Protein AF-A0A7G2C334-F1 (afdb_monomer_lite)

Sequence (554 aa):
MVKGSSLLSYVSVKLRMELALGLLKQKTETRVWLPTVNEEALAALHCTRILLQDLQEVFDHIVLLVPSLTNERHIQLLSDRSALEPLHASLVRYYYQLTDWCLLSLNSGVLSGLSYTRVKSVVCDGRKGIVDVELVRPSTAVPWGLLFNEQAHLIGVDIGLRTQEKAQTLHQLLLCSQEGATLLSVNNTKLTSGKNKTLDARGILQAVREQSTTGTTLSLQLKAEGFRDKLRLHPFQLAFLVPPQGAEGAAGQRASLWLQRLDARVSWALHFEESQLDYGTYGSFLQFKANKTVFKSISPEAREFLEYYTDRLRVLYVNGIEARDAAHAQSLLEGRECARIDIVVTPHPTQARQHSRSIDGTTGEALAAVTNIRNLTKNVKRAIKRQAKSVKEVKVLPTEVEAPLAEVEEVEGDPSPEEVEAIMKDMLTITEVPVEADPAVPQEDTDTRCVFDNKVELLACTEEEMVWNRPTTAIPWSLKFKVETNTEGITSVNLTGLPDTTNATLRQHPYVQLFSSNPSRWLLQSVNGKSVAKSAKTALKTITKVKRMRLRFV

Organism: NCBI:txid59799

pLDDT: mean 74.99, std 17.7, range [29.83, 97.62]

Structure (mmCIF, N/CA/C/O backbone):
data_AF-A0A7G2C334-F1
#
_entry.id   AF-A0A7G2C334-F1
#
loop_
_atom_site.group_PDB
_atom_site.id
_atom_site.type_symbol
_atom_site.label_atom_id
_atom_site.label_alt_id
_atom_site.label_comp_id
_atom_site.label_asym_id
_atom_site.label_entity_id
_atom_site.label_seq_id
_atom_site.pdbx_PDB_ins_code
_atom_site.Cartn_x
_atom_site.Cartn_y
_atom_site.Cartn_z
_atom_site.occupancy
_atom_site.B_iso_or_equiv
_atom_site.auth_seq_id
_atom_site.auth_comp_id
_atom_site.auth_asym_id
_atom_site.auth_atom_id
_atom_site.pdbx_PDB_model_num
ATOM 1 N N . MET A 1 1 ? 38.927 1.531 -1.377 1.00 38.41 1 MET A N 1
ATOM 2 C CA . MET A 1 1 ? 37.523 1.559 -0.899 1.00 38.41 1 MET A CA 1
ATOM 3 C C . MET A 1 1 ? 36.659 0.646 -1.760 1.00 38.41 1 MET A C 1
ATOM 5 O O . MET A 1 1 ? 36.633 0.791 -2.979 1.00 38.41 1 MET A O 1
ATOM 9 N N . VAL A 1 2 ? 36.040 -0.351 -1.128 1.00 35.94 2 VAL A N 1
ATOM 10 C CA . VAL A 1 2 ? 35.490 -1.564 -1.756 1.00 35.94 2 VAL A CA 1
ATOM 11 C C . VAL A 1 2 ? 34.118 -1.297 -2.391 1.00 35.94 2 VAL A C 1
ATOM 13 O O . VAL A 1 2 ? 33.087 -1.345 -1.733 1.00 35.94 2 VAL A O 1
ATOM 16 N N . LYS A 1 3 ? 34.107 -1.051 -3.706 1.00 43.78 3 LYS A N 1
ATOM 17 C CA . LYS A 1 3 ? 32.922 -0.745 -4.541 1.00 43.78 3 LYS A CA 1
ATOM 18 C C . LYS A 1 3 ? 31.880 -1.876 -4.644 1.00 43.78 3 LYS A C 1
ATOM 20 O O . LYS A 1 3 ? 30.809 -1.676 -5.201 1.00 43.78 3 LYS A O 1
ATOM 25 N N . GLY A 1 4 ? 32.188 -3.064 -4.120 1.00 42.19 4 GLY A N 1
ATOM 26 C CA . GLY A 1 4 ? 31.272 -4.208 -4.058 1.00 42.19 4 GLY A CA 1
ATOM 27 C C . GLY A 1 4 ? 30.551 -4.373 -2.718 1.00 42.19 4 GLY A C 1
ATOM 28 O O . GLY A 1 4 ? 29.564 -5.105 -2.661 1.00 42.19 4 GLY A O 1
ATOM 29 N N . SER A 1 5 ? 31.000 -3.701 -1.648 1.00 46.81 5 SER A N 1
ATOM 30 C CA . SER A 1 5 ? 30.458 -3.938 -0.302 1.00 46.81 5 SER A CA 1
ATOM 31 C C . SER A 1 5 ? 29.040 -3.393 -0.136 1.00 46.81 5 SER A C 1
ATOM 33 O O . SER A 1 5 ? 28.248 -4.009 0.565 1.00 46.81 5 SER A O 1
ATOM 35 N N . SER A 1 6 ? 28.684 -2.302 -0.826 1.00 53.12 6 SER A N 1
ATOM 36 C CA . SER A 1 6 ? 27.357 -1.671 -0.758 1.00 53.12 6 SER A CA 1
ATOM 37 C C . SER A 1 6 ? 26.256 -2.481 -1.453 1.00 53.12 6 SER A C 1
ATOM 39 O O . SER A 1 6 ? 25.121 -2.524 -0.982 1.00 53.12 6 SER A O 1
ATOM 41 N N . LEU A 1 7 ? 26.575 -3.163 -2.559 1.00 54.78 7 LEU A N 1
ATOM 42 C CA . LEU A 1 7 ? 25.622 -4.027 -3.264 1.00 54.78 7 LEU A CA 1
ATOM 43 C C . LEU A 1 7 ? 25.406 -5.344 -2.500 1.00 54.78 7 LEU A C 1
ATOM 45 O O . LEU A 1 7 ? 24.270 -5.790 -2.338 1.00 54.78 7 LEU A O 1
ATOM 49 N N . LEU A 1 8 ? 26.492 -5.940 -1.991 1.00 53.09 8 LEU A N 1
ATOM 50 C CA . LEU A 1 8 ? 26.444 -7.131 -1.136 1.00 53.09 8 LEU A CA 1
ATOM 51 C C . LEU A 1 8 ? 25.738 -6.846 0.197 1.00 53.09 8 LEU A C 1
ATOM 53 O O . LEU A 1 8 ? 24.925 -7.662 0.636 1.00 53.09 8 LEU A O 1
ATOM 57 N N . SER A 1 9 ? 25.978 -5.681 0.809 1.00 64.50 9 SER A N 1
ATOM 58 C CA . SER A 1 9 ? 25.294 -5.278 2.040 1.00 64.50 9 SER A CA 1
ATOM 59 C C . SER A 1 9 ? 23.808 -5.026 1.800 1.00 64.50 9 SER A C 1
ATOM 61 O O . SER A 1 9 ? 22.999 -5.517 2.582 1.00 64.50 9 SER A O 1
ATOM 63 N N . TYR A 1 10 ? 23.423 -4.379 0.695 1.00 71.94 10 TYR A N 1
ATOM 64 C CA . TYR A 1 10 ? 22.014 -4.185 0.339 1.00 71.94 10 TYR A CA 1
ATOM 65 C C . TYR A 1 10 ? 21.272 -5.515 0.154 1.00 71.94 10 TYR A C 1
ATOM 67 O O . TYR A 1 10 ? 20.220 -5.712 0.759 1.00 71.94 10 TYR A O 1
ATOM 75 N N . VAL A 1 11 ? 21.818 -6.448 -0.637 1.00 73.56 11 VAL A N 1
ATOM 76 C CA . VAL A 1 11 ? 21.182 -7.760 -0.863 1.00 73.56 11 VAL A CA 1
ATOM 77 C C . VAL A 1 11 ? 21.080 -8.543 0.447 1.00 73.56 11 VAL A C 1
ATOM 79 O O . VAL A 1 11 ? 20.033 -9.116 0.742 1.00 73.56 11 VAL A O 1
ATOM 82 N N . SER A 1 12 ? 22.133 -8.519 1.265 1.00 73.75 12 SER A N 1
ATOM 83 C CA . SER A 1 12 ? 22.127 -9.146 2.587 1.00 73.75 12 SER A CA 1
ATOM 84 C C . SER A 1 12 ? 21.067 -8.534 3.514 1.00 73.75 12 SER A C 1
ATOM 86 O O . SER A 1 12 ? 20.302 -9.269 4.134 1.00 73.75 12 SER A O 1
ATOM 88 N N . VAL A 1 13 ? 20.993 -7.202 3.617 1.00 78.94 13 VAL A N 1
ATOM 89 C CA . VAL A 1 13 ? 19.999 -6.503 4.453 1.00 78.94 13 VAL A CA 1
ATOM 90 C C . VAL A 1 13 ? 18.586 -6.799 3.961 1.00 78.94 13 VAL A C 1
ATOM 92 O O . VAL A 1 13 ? 17.722 -7.134 4.770 1.00 78.94 13 VAL A O 1
ATOM 95 N N . LYS A 1 14 ? 18.364 -6.761 2.644 1.00 82.75 14 LYS A N 1
ATOM 96 C CA . LYS A 1 14 ? 17.083 -7.108 2.028 1.00 82.75 14 LYS A CA 1
ATOM 97 C C . LYS A 1 14 ? 16.637 -8.515 2.430 1.00 82.75 14 LYS A C 1
ATOM 99 O O . LYS A 1 14 ? 15.539 -8.663 2.953 1.00 82.75 14 LYS A O 1
ATOM 104 N N . LEU A 1 15 ? 17.492 -9.525 2.254 1.00 82.56 15 LEU A N 1
ATOM 105 C CA . LEU A 1 15 ? 17.157 -10.914 2.589 1.00 82.56 15 LEU A CA 1
ATOM 106 C C . LEU A 1 15 ? 16.867 -11.102 4.084 1.00 82.56 15 LEU A C 1
ATOM 108 O O . LEU A 1 15 ? 15.936 -11.822 4.441 1.00 82.56 15 LEU A O 1
ATOM 112 N N . ARG A 1 16 ? 17.630 -10.444 4.969 1.00 81.88 16 ARG A N 1
ATOM 113 C CA . ARG A 1 16 ? 17.379 -10.494 6.420 1.00 81.88 16 ARG A CA 1
ATOM 114 C C . ARG A 1 16 ? 16.031 -9.873 6.782 1.00 81.88 16 ARG A C 1
ATOM 116 O O . ARG A 1 16 ? 15.305 -10.452 7.584 1.00 81.88 16 ARG A O 1
ATOM 123 N N . MET A 1 17 ? 15.691 -8.732 6.183 1.00 84.00 17 MET A N 1
ATOM 124 C CA . MET A 1 17 ? 14.406 -8.067 6.407 1.00 84.00 17 MET A CA 1
ATOM 125 C C . MET A 1 17 ? 13.241 -8.890 5.852 1.00 84.00 17 MET A C 1
ATOM 127 O O . MET A 1 17 ? 12.255 -9.082 6.555 1.00 84.00 17 MET A O 1
ATOM 131 N N . GLU A 1 18 ? 13.365 -9.452 4.646 1.00 86.62 18 GLU A N 1
ATOM 132 C CA . GLU A 1 18 ? 12.355 -10.349 4.065 1.00 86.62 18 GLU A CA 1
ATOM 133 C C . GLU A 1 18 ? 12.138 -11.598 4.933 1.00 86.62 18 GLU A C 1
ATOM 135 O O . GLU A 1 18 ? 10.994 -11.979 5.195 1.00 86.62 18 GLU A O 1
ATOM 140 N N . LEU A 1 19 ? 13.218 -12.202 5.443 1.00 84.81 19 LEU A N 1
ATOM 141 C CA . LEU A 1 19 ? 13.141 -13.332 6.370 1.00 84.81 19 LEU A CA 1
ATOM 142 C C . LEU A 1 19 ? 12.455 -12.934 7.684 1.00 84.81 19 LEU A C 1
ATOM 144 O O . LEU A 1 19 ? 11.561 -13.644 8.144 1.00 84.81 19 LEU A O 1
ATOM 148 N N . ALA A 1 20 ? 12.843 -11.804 8.279 1.00 84.88 20 ALA A N 1
ATOM 149 C CA . ALA A 1 20 ? 12.256 -11.310 9.521 1.00 84.88 20 ALA A CA 1
ATOM 150 C C . ALA A 1 20 ? 10.758 -11.006 9.360 1.00 84.88 20 ALA A C 1
ATOM 152 O O . ALA A 1 20 ? 9.951 -11.467 10.168 1.00 84.88 20 ALA A O 1
ATOM 153 N N . LEU A 1 21 ? 10.372 -10.309 8.287 1.00 87.38 21 LEU A N 1
ATOM 154 C CA . LEU A 1 21 ? 8.973 -10.044 7.942 1.00 87.38 21 LEU A CA 1
ATOM 155 C C . LEU A 1 21 ? 8.194 -11.347 7.734 1.00 87.38 21 LEU A C 1
ATOM 157 O O . LEU A 1 21 ? 7.093 -11.491 8.264 1.00 87.38 21 LEU A O 1
ATOM 161 N N . GLY A 1 22 ? 8.769 -12.318 7.019 1.00 85.69 22 GLY A N 1
ATOM 162 C CA . GLY A 1 22 ? 8.164 -13.634 6.809 1.00 85.69 22 GLY A CA 1
ATOM 163 C C . GLY A 1 22 ? 7.922 -14.392 8.118 1.00 85.69 22 GLY A C 1
ATOM 164 O O . GLY A 1 22 ? 6.820 -14.892 8.349 1.00 85.69 22 GLY A O 1
ATOM 165 N N . LEU A 1 23 ? 8.914 -14.417 9.012 1.00 86.12 23 LEU A N 1
ATOM 166 C CA . LEU A 1 23 ? 8.797 -15.044 10.332 1.00 86.12 23 LEU A CA 1
ATOM 167 C C . LEU A 1 23 ? 7.763 -14.337 11.217 1.00 86.12 23 LEU A C 1
ATOM 169 O O . LEU A 1 23 ? 6.994 -15.002 11.914 1.00 86.12 23 LEU A O 1
ATOM 173 N N . LEU A 1 24 ? 7.717 -13.003 11.191 1.00 85.25 24 LEU A N 1
ATOM 174 C CA . LEU A 1 24 ? 6.734 -12.221 11.944 1.00 85.25 24 LEU A CA 1
ATOM 175 C C . LEU A 1 24 ? 5.310 -12.460 11.434 1.00 85.25 24 LEU A C 1
ATOM 177 O O . LEU A 1 24 ? 4.418 -12.678 12.253 1.00 85.25 24 LEU A O 1
ATOM 181 N N . LYS A 1 25 ? 5.099 -12.509 10.112 1.00 86.94 25 LYS A N 1
ATOM 182 C CA . LYS A 1 25 ? 3.800 -12.862 9.510 1.00 86.94 25 LYS A CA 1
ATOM 183 C C . LYS A 1 25 ? 3.358 -14.261 9.911 1.00 86.94 25 LYS A C 1
ATOM 185 O O . LYS A 1 25 ? 2.237 -14.456 10.366 1.00 86.94 25 LYS A O 1
ATOM 190 N N . GLN A 1 26 ? 4.260 -15.234 9.820 1.00 86.56 26 GLN A N 1
ATOM 191 C CA . GLN A 1 26 ? 3.957 -16.601 10.226 1.00 86.56 26 GLN A CA 1
ATOM 192 C C . GLN A 1 26 ? 3.572 -16.678 11.712 1.00 86.56 26 GLN A C 1
ATOM 194 O O . GLN A 1 26 ? 2.632 -17.393 12.071 1.00 86.56 26 GLN A O 1
ATOM 199 N N . LYS A 1 27 ? 4.273 -15.942 12.586 1.00 83.31 27 LYS A N 1
ATOM 200 C CA . LYS A 1 27 ? 3.971 -15.872 14.026 1.00 83.31 27 LYS A CA 1
ATOM 201 C C . LYS A 1 27 ? 2.632 -15.194 14.319 1.00 83.31 27 LYS A C 1
ATOM 203 O O . LYS A 1 27 ? 1.894 -15.679 15.175 1.00 83.31 27 LYS A O 1
ATOM 208 N N . THR A 1 28 ? 2.305 -14.096 13.640 1.00 82.12 28 THR A N 1
ATOM 209 C CA . THR A 1 28 ? 1.005 -13.432 13.825 1.00 82.12 28 THR A CA 1
ATOM 210 C C . THR A 1 28 ? -0.129 -14.318 13.318 1.00 82.12 28 THR A C 1
ATOM 212 O O . THR A 1 28 ? -1.092 -14.527 14.049 1.00 82.12 28 THR A O 1
ATOM 215 N N . GLU A 1 29 ? 0.016 -14.945 12.149 1.00 81.75 29 GLU A N 1
ATOM 216 C CA . GLU A 1 29 ? -0.979 -15.871 11.596 1.00 81.75 29 GLU A CA 1
ATOM 217 C C . GLU A 1 29 ? -1.206 -17.106 12.471 1.00 81.75 29 GLU A C 1
ATOM 219 O O . GLU A 1 29 ? -2.344 -17.541 12.619 1.00 81.75 29 GLU A O 1
ATOM 224 N N . THR A 1 30 ? -0.156 -17.676 13.068 1.00 78.50 30 THR A N 1
ATOM 225 C CA . THR A 1 30 ? -0.284 -18.845 13.959 1.00 78.50 30 THR A CA 1
ATOM 226 C C . THR A 1 30 ? -0.933 -18.502 15.298 1.00 78.50 30 THR A C 1
ATOM 228 O O . THR A 1 30 ? -1.689 -19.322 15.819 1.00 78.50 30 THR A O 1
ATOM 231 N N . ARG A 1 31 ? -0.708 -17.295 15.836 1.00 67.81 31 ARG A N 1
ATOM 232 C CA . ARG A 1 31 ? -1.305 -16.847 17.108 1.00 67.81 31 ARG A CA 1
ATOM 233 C C . ARG A 1 31 ? -2.795 -16.501 17.017 1.00 67.81 31 ARG A C 1
ATOM 235 O O . ARG A 1 31 ? -3.473 -16.605 18.032 1.00 67.81 31 ARG A O 1
ATOM 242 N N . VAL A 1 32 ? -3.316 -16.167 15.830 1.00 61.47 32 VAL A N 1
ATOM 243 C CA . VAL A 1 32 ? -4.760 -15.914 15.600 1.00 61.47 32 VAL A CA 1
ATOM 244 C C . VAL A 1 32 ? -5.631 -17.125 15.963 1.00 61.47 32 VAL A C 1
ATOM 246 O O . VAL A 1 32 ? -6.792 -16.964 16.317 1.00 61.47 32 VAL A O 1
ATOM 249 N N . TRP A 1 33 ? -5.086 -18.343 15.894 1.00 54.78 33 TRP A N 1
ATOM 250 C CA . TRP A 1 33 ? -5.849 -19.586 16.061 1.00 54.78 33 TRP A CA 1
ATOM 251 C C . TRP A 1 33 ? -5.811 -20.171 17.476 1.00 54.78 33 TRP A C 1
ATOM 253 O O . TRP A 1 33 ? -6.262 -21.301 17.674 1.00 54.78 33 TRP A O 1
ATOM 263 N N . LEU A 1 34 ? -5.255 -19.449 18.451 1.00 61.59 34 LEU A N 1
ATOM 264 C CA . LEU A 1 34 ? -5.232 -19.903 19.839 1.00 61.59 34 LEU A CA 1
ATOM 265 C C . LEU A 1 34 ? -6.598 -19.605 20.496 1.00 61.59 34 LEU A C 1
ATOM 267 O O . LEU A 1 34 ? -7.016 -18.452 20.517 1.00 61.59 34 LEU A O 1
ATOM 271 N N . PRO A 1 35 ? -7.312 -20.611 21.033 1.00 52.34 35 PRO A N 1
ATOM 272 C CA . PRO A 1 35 ? -8.672 -20.448 21.567 1.00 52.34 35 PRO A CA 1
ATOM 273 C C . PRO A 1 35 ? -8.751 -19.701 22.914 1.00 52.34 35 PRO A C 1
ATOM 275 O O . PRO A 1 35 ? -9.839 -19.516 23.444 1.00 52.34 35 PRO A O 1
ATOM 278 N N . THR A 1 36 ? -7.621 -19.269 23.478 1.00 60.38 36 THR A N 1
ATOM 279 C CA . THR A 1 36 ? -7.500 -18.642 24.810 1.00 60.38 36 THR A CA 1
ATOM 280 C C . THR A 1 36 ? -7.137 -17.154 24.760 1.00 60.38 36 THR A C 1
ATOM 282 O O . THR A 1 36 ? -6.624 -16.598 25.730 1.00 60.38 36 THR A O 1
ATOM 285 N N . VAL A 1 37 ? -7.345 -16.490 23.623 1.00 63.56 37 VAL A N 1
ATOM 286 C CA . VAL A 1 37 ? -6.928 -15.096 23.440 1.00 63.56 37 VAL A CA 1
ATOM 287 C C . VAL A 1 37 ? -8.037 -14.160 23.936 1.00 63.56 37 VAL A C 1
ATOM 289 O O . VAL A 1 37 ? -9.070 -14.021 23.289 1.00 63.56 37 VAL A O 1
ATOM 292 N N . ASN A 1 38 ? -7.813 -13.510 25.082 1.00 75.81 38 ASN A N 1
ATOM 293 C CA . ASN A 1 38 ? -8.684 -12.444 25.597 1.00 75.81 38 ASN A CA 1
ATOM 294 C C . ASN A 1 38 ? -8.831 -11.304 24.566 1.00 75.81 38 ASN A C 1
ATOM 296 O O . ASN A 1 38 ? -7.942 -11.102 23.736 1.00 75.81 38 ASN A O 1
ATOM 300 N N . GLU A 1 39 ? -9.903 -10.507 24.650 1.00 72.94 39 GLU A N 1
ATOM 301 C CA . GLU A 1 39 ? -10.161 -9.384 23.724 1.00 72.94 39 GLU A CA 1
ATOM 302 C C . GLU A 1 39 ? -8.963 -8.430 23.584 1.00 72.94 39 GLU A C 1
ATOM 304 O O . GLU A 1 39 ? -8.616 -8.017 22.479 1.00 72.94 39 GLU A O 1
ATOM 309 N N . GLU A 1 40 ? -8.266 -8.146 24.686 1.00 73.50 40 GLU A N 1
ATOM 310 C CA . GLU A 1 40 ? -7.052 -7.322 24.692 1.00 73.50 40 GLU A CA 1
ATOM 311 C C . GLU A 1 40 ? -5.922 -7.933 23.857 1.00 73.50 40 GLU A C 1
ATOM 313 O O . GLU A 1 40 ? -5.221 -7.228 23.132 1.00 73.50 40 GLU A O 1
ATOM 318 N N . ALA A 1 41 ? -5.762 -9.253 23.918 1.00 75.75 41 ALA A N 1
ATOM 319 C CA . ALA A 1 41 ? -4.732 -9.963 23.179 1.00 75.75 41 ALA A CA 1
ATOM 320 C C . ALA A 1 41 ? -5.092 -10.100 21.686 1.00 75.75 41 ALA A C 1
ATOM 322 O O . ALA A 1 41 ? -4.198 -10.021 20.840 1.00 75.75 41 ALA A O 1
ATOM 323 N N . LEU A 1 42 ? -6.383 -10.212 21.340 1.00 76.50 42 LEU A N 1
ATOM 324 C CA . LEU A 1 42 ? -6.853 -10.135 19.950 1.00 76.50 42 LEU A CA 1
ATOM 325 C C . LEU A 1 42 ? -6.588 -8.749 19.364 1.00 76.50 42 LEU A C 1
ATOM 327 O O . LEU A 1 42 ? -6.117 -8.622 18.232 1.00 76.50 42 LEU A O 1
ATOM 331 N N . ALA A 1 43 ? -6.842 -7.710 20.150 1.00 73.50 43 ALA A N 1
ATOM 332 C CA . ALA A 1 43 ? -6.622 -6.345 19.727 1.00 73.50 43 ALA A CA 1
ATOM 333 C C . ALA A 1 43 ? -5.133 -6.008 19.582 1.00 73.50 43 ALA A C 1
ATOM 335 O O . ALA A 1 43 ? -4.724 -5.457 18.561 1.00 73.50 43 ALA A O 1
ATOM 336 N N . ALA A 1 44 ? -4.295 -6.444 20.528 1.00 77.62 44 ALA A N 1
ATOM 337 C CA . ALA A 1 44 ? -2.842 -6.343 20.419 1.00 77.62 44 ALA A CA 1
ATOM 338 C C . ALA A 1 44 ? -2.311 -7.079 19.178 1.00 77.62 44 ALA A C 1
ATOM 340 O O . ALA A 1 44 ? -1.441 -6.565 18.467 1.00 77.62 44 ALA A O 1
ATOM 341 N N . LEU A 1 45 ? -2.863 -8.255 18.866 1.00 81.06 45 LEU A N 1
ATOM 342 C CA . LEU A 1 45 ? -2.521 -8.995 17.654 1.00 81.06 45 LEU A CA 1
ATOM 343 C C . LEU A 1 45 ? -2.935 -8.230 16.388 1.00 81.06 45 LEU A C 1
ATOM 345 O O . LEU A 1 45 ? -2.159 -8.170 15.432 1.00 81.06 45 LEU A O 1
ATOM 349 N N . HIS A 1 46 ? -4.114 -7.608 16.382 1.00 79.12 46 HIS A N 1
ATOM 350 C CA . HIS A 1 46 ? -4.575 -6.786 15.264 1.00 79.12 46 HIS A CA 1
ATOM 351 C C . HIS A 1 46 ? -3.696 -5.540 15.068 1.00 79.12 46 HIS A C 1
ATOM 353 O O . HIS A 1 46 ? -3.279 -5.250 13.946 1.00 79.12 46 HIS A O 1
ATOM 359 N N . CYS A 1 47 ? -3.341 -4.840 16.149 1.00 79.94 47 CYS A N 1
ATOM 360 C CA . CYS A 1 47 ? -2.398 -3.719 16.128 1.00 79.94 47 CYS A CA 1
ATOM 361 C C . CYS A 1 47 ? -1.021 -4.151 15.602 1.00 79.94 47 CYS A C 1
ATOM 363 O O . CYS A 1 47 ? -0.451 -3.483 14.742 1.00 79.94 47 CYS A O 1
ATOM 365 N N . THR A 1 48 ? -0.525 -5.311 16.045 1.00 83.62 48 THR A N 1
ATOM 366 C CA . THR A 1 48 ? 0.735 -5.896 15.554 1.00 83.62 48 THR A CA 1
ATOM 367 C C . THR A 1 48 ? 0.669 -6.176 14.053 1.00 83.62 48 THR A C 1
ATOM 369 O O . THR A 1 48 ? 1.637 -5.936 13.338 1.00 83.62 48 THR A O 1
ATOM 372 N N . ARG A 1 49 ? -0.474 -6.658 13.549 1.00 84.69 49 ARG A N 1
ATOM 373 C CA . ARG A 1 49 ? -0.676 -6.914 12.118 1.00 84.69 49 ARG A CA 1
ATOM 374 C C . ARG A 1 49 ? -0.669 -5.626 11.295 1.00 84.69 49 ARG A C 1
ATOM 376 O O . ARG A 1 49 ? -0.038 -5.611 10.244 1.00 84.69 49 ARG A O 1
ATOM 383 N N . ILE A 1 50 ? -1.323 -4.568 11.779 1.00 83.56 50 ILE A N 1
ATOM 384 C CA . ILE A 1 50 ? -1.309 -3.249 11.127 1.00 83.56 50 ILE A CA 1
ATOM 385 C C . ILE A 1 50 ? 0.120 -2.705 11.079 1.00 83.56 50 ILE A C 1
ATOM 387 O O . ILE A 1 50 ? 0.595 -2.342 10.011 1.00 83.56 50 ILE A O 1
ATOM 391 N N . LEU A 1 51 ? 0.840 -2.727 12.205 1.00 85.31 51 LEU A N 1
ATOM 392 C CA . LEU A 1 51 ? 2.236 -2.289 12.241 1.00 85.31 51 LEU A CA 1
ATOM 393 C C . LEU A 1 51 ? 3.108 -3.114 11.288 1.00 85.31 51 LEU A C 1
ATOM 395 O O . LEU A 1 51 ? 3.937 -2.562 10.574 1.00 85.31 51 LEU A O 1
ATOM 399 N N . LEU A 1 52 ? 2.922 -4.431 11.231 1.00 87.06 52 LEU A N 1
ATOM 400 C CA . LEU A 1 52 ? 3.680 -5.274 10.311 1.00 87.06 52 LEU A CA 1
ATOM 401 C C . LEU A 1 52 ? 3.385 -4.943 8.839 1.00 87.06 52 LEU A C 1
ATOM 403 O O . LEU A 1 52 ? 4.296 -5.001 8.014 1.00 87.06 52 LEU A O 1
ATOM 407 N N . GLN A 1 53 ? 2.138 -4.591 8.521 1.00 85.69 53 GLN A N 1
ATOM 408 C CA . GLN A 1 53 ? 1.749 -4.127 7.193 1.00 85.69 53 GLN A CA 1
ATOM 409 C C . GLN A 1 53 ? 2.404 -2.779 6.861 1.00 85.69 53 GLN A C 1
ATOM 411 O O . GLN A 1 53 ? 3.036 -2.681 5.812 1.00 85.69 53 GLN A O 1
ATOM 416 N N . ASP A 1 54 ? 2.347 -1.798 7.770 1.00 83.56 54 ASP A N 1
ATOM 417 C CA . ASP A 1 54 ? 2.998 -0.490 7.594 1.00 83.56 54 ASP A CA 1
ATOM 418 C C . ASP A 1 54 ? 4.504 -0.657 7.302 1.00 83.56 54 ASP A C 1
ATOM 420 O O . ASP A 1 54 ? 5.047 -0.064 6.369 1.00 83.56 54 ASP A O 1
ATOM 424 N N . LEU A 1 55 ? 5.187 -1.508 8.081 1.00 86.94 55 LEU A N 1
ATOM 425 C CA . LEU A 1 55 ? 6.613 -1.785 7.899 1.00 86.94 55 LEU A CA 1
ATOM 426 C C . LEU A 1 55 ? 6.895 -2.400 6.529 1.00 86.94 55 LEU A C 1
ATOM 428 O O . LEU A 1 55 ? 7.874 -2.039 5.878 1.00 86.94 55 LEU A O 1
ATOM 432 N N . GLN A 1 56 ? 6.058 -3.347 6.106 1.00 85.75 56 GLN A N 1
ATOM 433 C CA . GLN A 1 56 ? 6.222 -4.000 4.819 1.00 85.75 56 GLN A CA 1
ATOM 434 C C . GLN A 1 56 ? 6.019 -3.015 3.665 1.00 85.75 56 GLN A C 1
ATOM 436 O O . GLN A 1 56 ? 6.831 -3.012 2.747 1.00 85.75 56 GLN A O 1
ATOM 441 N N . GLU A 1 57 ? 4.986 -2.174 3.714 1.00 81.38 57 GLU A N 1
ATOM 442 C CA . GLU A 1 57 ? 4.723 -1.168 2.678 1.00 81.38 57 GLU A CA 1
ATOM 443 C C . GLU A 1 57 ? 5.921 -0.218 2.529 1.00 81.38 57 GLU A C 1
ATOM 445 O O . GLU A 1 57 ? 6.434 -0.012 1.425 1.00 81.38 57 GLU A O 1
ATOM 450 N N . VAL A 1 58 ? 6.446 0.297 3.645 1.00 82.69 58 VAL A N 1
ATOM 451 C CA . VAL A 1 58 ? 7.630 1.168 3.627 1.00 82.69 58 VAL A CA 1
ATOM 452 C C . VAL A 1 58 ? 8.873 0.420 3.129 1.00 82.69 58 VAL A C 1
ATOM 454 O O . VAL 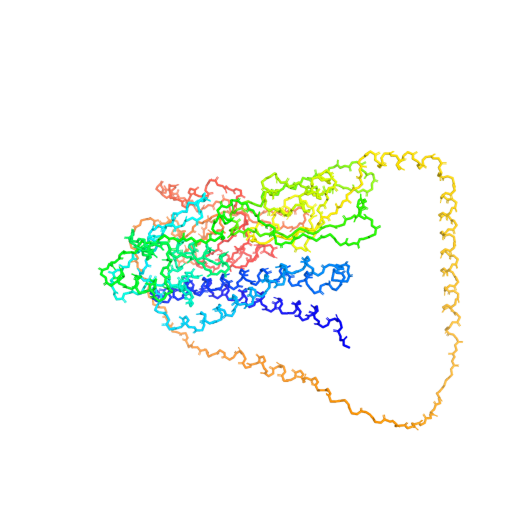A 1 58 ? 9.641 0.958 2.326 1.00 82.69 58 VAL A O 1
ATOM 457 N N . PHE A 1 59 ? 9.070 -0.830 3.551 1.00 84.81 59 PHE A N 1
ATOM 458 C CA . PHE A 1 59 ? 10.182 -1.661 3.093 1.00 84.81 59 PHE A CA 1
ATOM 459 C C . PHE A 1 59 ? 10.121 -1.934 1.585 1.00 84.81 59 PHE A C 1
ATOM 461 O O . PHE A 1 59 ? 11.127 -1.750 0.896 1.00 84.81 59 PHE A O 1
ATOM 468 N N . ASP A 1 60 ? 8.955 -2.307 1.058 1.00 80.19 60 ASP A N 1
ATOM 469 C CA . ASP A 1 60 ? 8.745 -2.579 -0.365 1.00 80.19 60 ASP A CA 1
ATOM 470 C C . ASP A 1 60 ? 9.045 -1.323 -1.204 1.00 80.19 60 ASP A C 1
ATOM 472 O O . ASP A 1 60 ? 9.717 -1.403 -2.239 1.00 80.19 60 ASP A O 1
ATOM 476 N N . HIS A 1 61 ? 8.651 -0.139 -0.720 1.00 79.56 61 HIS A N 1
ATOM 477 C CA . HIS A 1 61 ? 8.999 1.139 -1.345 1.00 79.56 61 HIS A CA 1
ATOM 478 C C . HIS A 1 61 ? 10.510 1.413 -1.346 1.00 79.56 61 HIS A C 1
ATOM 480 O O . HIS A 1 61 ? 11.077 1.756 -2.389 1.00 79.56 61 HIS A O 1
ATOM 486 N N . ILE A 1 62 ? 11.194 1.213 -0.217 1.00 81.81 62 ILE A N 1
ATOM 487 C CA . ILE A 1 62 ? 12.650 1.401 -0.113 1.00 81.81 62 ILE A CA 1
ATOM 488 C C . ILE A 1 62 ? 13.391 0.424 -1.032 1.00 81.81 62 ILE A C 1
ATOM 490 O O . ILE A 1 62 ? 14.309 0.822 -1.754 1.00 81.81 62 ILE A O 1
ATOM 494 N N . VAL A 1 63 ? 12.985 -0.847 -1.055 1.00 80.00 63 VAL A N 1
ATOM 495 C CA . VAL A 1 63 ? 13.606 -1.889 -1.882 1.00 80.00 63 VAL A CA 1
ATOM 496 C C . VAL A 1 63 ? 13.496 -1.567 -3.371 1.00 80.00 63 VAL A C 1
ATOM 498 O O . VAL A 1 63 ? 14.433 -1.858 -4.112 1.00 80.00 63 VAL A O 1
ATOM 501 N N . LEU A 1 64 ? 12.412 -0.935 -3.820 1.00 74.00 64 LEU A N 1
ATOM 502 C CA . LEU A 1 64 ? 12.266 -0.505 -5.216 1.00 74.00 64 LEU A CA 1
ATOM 503 C C . LEU A 1 64 ? 13.150 0.707 -5.563 1.00 74.00 64 LEU A C 1
ATOM 505 O O . LEU A 1 64 ? 13.645 0.819 -6.691 1.00 74.00 64 LEU A O 1
ATOM 509 N N . LEU A 1 65 ? 13.371 1.609 -4.606 1.00 73.44 65 LEU A N 1
ATOM 510 C CA . LEU A 1 65 ? 14.078 2.872 -4.829 1.00 73.44 65 LEU A CA 1
ATOM 511 C C . LEU A 1 65 ? 15.599 2.747 -4.695 1.00 73.44 65 LEU A C 1
ATOM 513 O O . LEU A 1 65 ? 16.331 3.233 -5.560 1.00 73.44 65 LEU A O 1
ATOM 517 N N . VAL A 1 66 ? 16.089 2.060 -3.659 1.00 74.31 66 VAL A N 1
ATOM 518 C CA . VAL A 1 66 ? 17.524 1.992 -3.325 1.00 74.31 66 VAL A CA 1
ATOM 519 C C . VAL A 1 66 ? 18.396 1.459 -4.474 1.00 74.31 66 VAL A C 1
ATOM 521 O O . VAL A 1 66 ? 19.384 2.119 -4.791 1.00 74.31 66 VAL A O 1
ATOM 524 N N . PRO A 1 67 ? 18.055 0.363 -5.187 1.00 68.62 67 PRO A N 1
ATOM 525 C CA . PRO A 1 67 ? 18.847 -0.124 -6.325 1.00 68.62 67 PRO A CA 1
ATOM 526 C C . PRO A 1 67 ? 18.973 0.877 -7.477 1.00 68.62 67 PRO A C 1
ATOM 528 O O . PRO A 1 67 ? 19.885 0.775 -8.300 1.00 68.62 67 PRO A O 1
ATOM 531 N N . SER A 1 68 ? 18.029 1.815 -7.573 1.00 64.12 68 SER A N 1
ATOM 532 C CA . SER A 1 68 ? 18.022 2.860 -8.599 1.00 64.12 68 SER A CA 1
ATOM 533 C C . SER A 1 68 ? 18.991 3.994 -8.242 1.00 64.12 68 SER A C 1
ATOM 535 O O . SER A 1 68 ? 19.563 4.604 -9.139 1.00 64.12 68 SER A O 1
ATOM 537 N N . LEU A 1 69 ? 19.233 4.209 -6.946 1.00 64.06 69 LEU A N 1
ATOM 538 C CA . LEU A 1 69 ? 20.141 5.225 -6.404 1.00 64.06 69 LEU A CA 1
ATOM 539 C C . LEU A 1 69 ? 21.551 4.702 -6.110 1.00 64.06 69 LEU A C 1
ATOM 541 O O . LEU A 1 69 ? 22.456 5.500 -5.914 1.00 64.06 69 LEU A O 1
ATOM 545 N N . THR A 1 70 ? 21.756 3.384 -6.064 1.00 61.16 70 THR A N 1
ATOM 546 C CA . THR A 1 70 ? 23.076 2.766 -5.834 1.00 61.16 70 THR A CA 1
ATOM 547 C C . THR A 1 70 ? 23.741 2.265 -7.112 1.00 61.16 70 THR A C 1
ATOM 549 O O . THR A 1 70 ? 24.940 1.987 -7.114 1.00 61.16 70 THR A O 1
ATOM 552 N N . ASN A 1 71 ? 23.004 2.166 -8.224 1.00 59.72 71 ASN A N 1
ATOM 553 C CA . ASN A 1 71 ? 23.592 1.824 -9.514 1.00 59.72 71 ASN A CA 1
ATOM 554 C C . ASN A 1 71 ? 24.409 3.010 -10.047 1.00 59.72 71 ASN A C 1
ATOM 556 O O . ASN A 1 71 ? 23.892 3.872 -10.757 1.00 59.72 71 ASN A O 1
ATOM 560 N N . GLU A 1 72 ? 25.711 3.023 -9.751 1.00 48.66 72 GLU A N 1
ATOM 561 C CA . GLU A 1 72 ? 26.658 4.042 -10.226 1.00 48.66 72 GLU A CA 1
ATOM 562 C C . GLU A 1 72 ? 26.628 4.225 -11.751 1.00 48.66 72 GLU A C 1
ATOM 564 O O . GLU A 1 72 ? 26.854 5.329 -12.227 1.00 48.66 72 GLU A O 1
ATOM 569 N N . ARG A 1 73 ? 26.277 3.193 -12.536 1.00 52.47 73 ARG A N 1
ATOM 570 C CA . ARG A 1 73 ? 26.089 3.335 -13.992 1.00 52.47 73 ARG A CA 1
ATOM 571 C C . ARG A 1 73 ? 24.930 4.264 -14.359 1.00 52.47 73 ARG A C 1
ATOM 573 O O . ARG A 1 73 ? 25.045 4.975 -15.346 1.00 52.47 73 ARG A O 1
ATOM 580 N N . HIS A 1 74 ? 23.843 4.289 -13.585 1.00 50.41 74 HIS A N 1
ATOM 581 C CA . HIS A 1 74 ? 22.776 5.273 -13.782 1.00 50.41 74 HIS A CA 1
ATOM 582 C C . HIS A 1 74 ? 23.212 6.652 -13.289 1.00 50.41 74 HIS A C 1
ATOM 584 O O . HIS A 1 74 ? 23.001 7.618 -14.000 1.00 50.41 74 HIS A O 1
ATOM 590 N N . ILE A 1 75 ? 23.890 6.752 -12.145 1.00 52.31 75 ILE A N 1
ATOM 591 C CA . ILE A 1 75 ? 24.327 8.039 -11.573 1.00 52.31 75 ILE A CA 1
ATOM 592 C C . ILE A 1 75 ? 25.410 8.722 -12.428 1.00 52.31 75 ILE A C 1
ATOM 594 O O . ILE A 1 75 ? 25.411 9.938 -12.551 1.00 52.31 75 ILE A O 1
ATOM 598 N N . GLN A 1 76 ? 26.325 7.958 -13.034 1.00 48.59 76 GLN A N 1
ATOM 599 C CA . GLN A 1 76 ? 27.369 8.493 -13.920 1.00 48.59 76 GLN A CA 1
ATOM 600 C C . GLN A 1 76 ? 26.832 8.866 -15.306 1.00 48.59 76 GLN A C 1
ATOM 602 O O . GLN A 1 76 ? 27.362 9.781 -15.929 1.00 48.59 76 GLN A O 1
ATOM 607 N N . LEU A 1 77 ? 25.792 8.176 -15.793 1.00 48.72 77 LEU A N 1
ATOM 608 C CA . LEU A 1 77 ? 25.105 8.550 -17.031 1.00 48.72 77 LEU A CA 1
ATOM 609 C C . LEU A 1 77 ? 24.164 9.739 -16.796 1.00 48.72 77 LEU A C 1
ATOM 611 O O . LEU A 1 77 ? 24.065 10.609 -17.647 1.00 48.72 77 LEU A O 1
ATOM 615 N N . LEU A 1 78 ? 23.513 9.841 -15.640 1.00 52.72 78 LEU A N 1
ATOM 616 C CA . LEU A 1 78 ? 22.673 10.980 -15.276 1.00 52.72 78 LEU A CA 1
ATOM 617 C C . LEU A 1 78 ? 23.560 12.182 -14.928 1.00 52.72 78 LEU A C 1
ATOM 619 O O . LEU A 1 78 ? 23.874 12.443 -13.772 1.00 52.72 78 LEU A O 1
ATOM 623 N N . SER A 1 79 ? 23.955 12.939 -15.952 1.00 48.78 79 SER A N 1
ATOM 624 C CA . SER A 1 79 ? 24.628 14.235 -15.776 1.00 48.78 79 SER A CA 1
ATOM 625 C C . SER A 1 79 ? 23.751 15.253 -15.030 1.00 48.78 79 SER A C 1
ATOM 627 O O . SER A 1 79 ? 24.257 16.258 -14.537 1.00 48.78 79 SER A O 1
ATOM 629 N N . ASP A 1 80 ? 22.451 14.976 -14.909 1.00 55.19 80 ASP A N 1
ATOM 630 C CA . ASP A 1 80 ? 21.466 15.852 -14.299 1.00 55.19 80 ASP A CA 1
ATOM 631 C C . ASP A 1 80 ? 20.989 15.301 -12.944 1.00 55.19 80 ASP A C 1
ATOM 633 O O . ASP A 1 80 ? 20.146 14.404 -12.854 1.00 55.19 80 ASP A O 1
ATOM 637 N N . ARG A 1 81 ? 21.562 15.832 -11.856 1.00 60.00 81 ARG A N 1
ATOM 638 C CA . ARG A 1 81 ? 21.178 15.481 -10.476 1.00 60.00 81 ARG A CA 1
ATOM 639 C C . ARG A 1 81 ? 19.723 15.848 -10.157 1.00 60.00 81 ARG A C 1
ATOM 641 O O . ARG A 1 81 ? 19.154 15.252 -9.245 1.00 60.00 81 ARG A O 1
ATOM 648 N N . SER A 1 82 ? 19.124 16.774 -10.911 1.00 63.50 82 SER A N 1
ATOM 649 C CA . SER A 1 82 ? 17.739 17.225 -10.713 1.00 63.50 82 SER A CA 1
ATOM 650 C C . SER A 1 82 ? 16.721 16.091 -10.883 1.00 63.50 82 SER A C 1
ATOM 652 O O . SER A 1 82 ? 15.752 16.001 -10.136 1.00 63.50 82 SER A O 1
ATOM 654 N N . ALA A 1 83 ? 16.981 15.142 -11.787 1.00 62.88 83 ALA A N 1
ATOM 655 C CA . ALA A 1 83 ? 16.074 14.027 -12.051 1.00 62.88 83 ALA A CA 1
ATOM 656 C C . ALA A 1 83 ? 16.058 12.969 -10.923 1.00 62.88 83 ALA A C 1
ATOM 658 O O . ALA A 1 83 ? 15.118 12.178 -10.819 1.00 62.88 83 ALA A O 1
ATOM 659 N N . LEU A 1 84 ? 17.085 12.956 -10.061 1.00 68.69 84 LEU A N 1
ATOM 660 C CA . LEU A 1 84 ? 17.187 12.066 -8.896 1.00 68.69 84 LEU A CA 1
ATOM 661 C C . LEU A 1 84 ? 16.652 12.704 -7.606 1.00 68.69 84 LEU A C 1
ATOM 663 O O . LEU A 1 84 ? 16.370 11.987 -6.644 1.00 68.69 84 LEU A O 1
ATOM 667 N N . GLU A 1 85 ? 16.485 14.026 -7.573 1.00 73.00 85 GLU A N 1
ATOM 668 C CA . GLU A 1 85 ? 16.009 14.772 -6.404 1.00 73.00 85 GLU A CA 1
ATOM 669 C C . GLU A 1 85 ? 14.646 14.270 -5.874 1.00 73.00 85 GLU A C 1
ATOM 671 O O . GLU A 1 85 ? 14.543 14.028 -4.666 1.00 73.00 85 GLU A O 1
ATOM 676 N N . PRO A 1 86 ? 13.638 13.958 -6.721 1.00 71.25 86 PRO A N 1
ATOM 677 C CA . PRO A 1 86 ? 12.368 13.396 -6.250 1.00 71.25 86 PRO A CA 1
ATOM 678 C C . PRO A 1 86 ? 12.518 12.020 -5.582 1.00 71.25 86 PRO A C 1
ATOM 680 O O . PRO A 1 86 ? 11.803 11.696 -4.627 1.00 71.25 86 PRO A O 1
ATOM 683 N N . LEU A 1 87 ? 13.468 11.203 -6.052 1.00 72.88 87 LEU A N 1
ATOM 684 C CA . LEU A 1 87 ? 13.750 9.881 -5.482 1.00 72.88 87 LEU A CA 1
ATOM 685 C C . LEU A 1 87 ? 14.455 10.009 -4.126 1.00 72.88 87 LEU A C 1
ATOM 687 O O . LEU A 1 87 ? 14.118 9.280 -3.192 1.00 72.88 87 LEU A O 1
ATOM 691 N N . HIS A 1 88 ? 15.383 10.961 -3.994 1.00 74.38 88 HIS A N 1
ATOM 692 C CA . HIS A 1 88 ? 16.024 11.282 -2.717 1.00 74.38 88 HIS A CA 1
ATOM 693 C C . HIS A 1 88 ? 15.019 11.809 -1.689 1.00 74.38 88 HIS A C 1
ATOM 695 O O . HIS A 1 88 ? 14.986 11.303 -0.567 1.00 74.38 88 HIS A O 1
ATOM 701 N N . ALA A 1 89 ? 14.159 12.756 -2.073 1.00 75.81 89 ALA A N 1
ATOM 702 C CA . ALA A 1 89 ? 13.098 13.267 -1.204 1.00 75.81 89 ALA A CA 1
ATOM 703 C C . ALA A 1 89 ? 12.158 12.141 -0.737 1.00 75.81 89 ALA A C 1
ATOM 705 O O . ALA A 1 89 ? 11.796 12.066 0.439 1.00 75.81 89 ALA A O 1
ATOM 706 N N . SER A 1 90 ? 11.830 11.209 -1.637 1.00 75.56 90 SER A N 1
ATOM 707 C CA . SER A 1 90 ? 11.027 10.028 -1.308 1.00 75.56 90 SER A CA 1
ATOM 708 C C . SER A 1 90 ? 11.734 9.105 -0.310 1.00 75.56 90 SER A C 1
ATOM 710 O O . SER A 1 90 ? 11.112 8.676 0.658 1.00 75.56 90 SER A O 1
ATOM 712 N N . LEU A 1 91 ? 13.034 8.830 -0.478 1.00 78.94 91 LEU A N 1
ATOM 713 C CA . LEU A 1 91 ? 13.796 8.026 0.488 1.00 78.94 91 LEU A CA 1
ATOM 714 C C . LEU A 1 91 ? 13.863 8.663 1.877 1.00 78.94 91 LEU A C 1
ATOM 716 O O . LEU A 1 91 ? 13.689 7.960 2.870 1.00 78.94 91 LEU A O 1
ATOM 720 N N . VAL A 1 92 ? 14.108 9.973 1.952 1.00 78.94 92 VAL A N 1
ATOM 721 C CA . VAL A 1 92 ? 14.133 10.703 3.230 1.00 78.94 92 VAL A CA 1
ATOM 722 C C . VAL A 1 92 ? 12.777 10.589 3.923 1.00 78.94 92 VAL A C 1
ATOM 724 O O . VAL A 1 92 ? 12.712 10.290 5.114 1.00 78.94 92 VAL A O 1
ATOM 727 N N . ARG A 1 93 ? 11.683 10.725 3.168 1.00 79.56 93 ARG A N 1
ATOM 728 C CA . ARG A 1 93 ? 10.331 10.500 3.686 1.00 79.56 93 ARG A CA 1
ATOM 729 C C . ARG A 1 93 ? 10.147 9.078 4.224 1.00 79.56 93 ARG A C 1
ATOM 731 O O . ARG A 1 93 ? 9.646 8.934 5.333 1.00 79.56 93 ARG A O 1
ATOM 738 N N . TYR A 1 94 ? 10.573 8.044 3.497 1.00 81.75 94 TYR A N 1
ATOM 739 C CA . TYR A 1 94 ? 10.473 6.659 3.980 1.00 81.75 94 TYR A CA 1
ATOM 740 C C . TYR A 1 94 ? 11.337 6.403 5.223 1.00 81.75 94 TYR A C 1
ATOM 742 O O . TYR A 1 94 ? 10.923 5.664 6.110 1.00 81.75 94 TYR A O 1
ATOM 750 N N . TYR A 1 95 ? 12.501 7.047 5.336 1.00 81.06 95 TYR A N 1
ATOM 751 C CA . TYR A 1 95 ? 13.332 6.989 6.540 1.00 81.06 95 TYR A CA 1
ATOM 752 C C . TYR A 1 95 ? 12.610 7.565 7.769 1.00 81.06 95 TYR A C 1
ATOM 754 O O . TYR A 1 95 ? 12.590 6.936 8.830 1.00 81.06 95 TYR A O 1
ATOM 762 N N . TYR A 1 96 ? 11.969 8.729 7.630 1.00 81.69 96 TYR A N 1
ATOM 763 C CA . TYR A 1 96 ? 11.168 9.297 8.716 1.00 81.69 96 TYR A CA 1
ATOM 764 C C . TYR A 1 96 ? 9.943 8.436 9.031 1.00 81.69 96 TYR A C 1
ATOM 766 O O . TYR A 1 96 ? 9.688 8.177 10.200 1.00 81.69 96 TYR A O 1
ATOM 774 N N . GLN A 1 97 ? 9.266 7.879 8.022 1.00 80.31 97 GLN A N 1
ATOM 775 C CA . GLN A 1 97 ? 8.162 6.937 8.243 1.00 80.31 97 GLN A CA 1
ATOM 776 C C . GLN A 1 97 ? 8.601 5.676 9.001 1.00 80.31 97 GLN A C 1
ATOM 778 O O . GLN A 1 97 ? 7.875 5.217 9.877 1.00 80.31 97 GLN A O 1
ATOM 783 N N . LEU A 1 98 ? 9.792 5.132 8.721 1.00 82.75 98 LEU A N 1
ATOM 784 C CA . LEU A 1 98 ? 10.362 4.035 9.513 1.00 82.75 98 LEU A CA 1
ATOM 785 C C . LEU A 1 98 ? 10.666 4.462 10.950 1.00 82.75 98 LEU A C 1
ATOM 787 O O . LEU A 1 98 ? 10.467 3.683 11.877 1.00 82.75 98 LEU A O 1
ATOM 791 N N . THR A 1 99 ? 11.147 5.688 11.142 1.00 81.38 99 THR A N 1
ATOM 792 C CA . THR A 1 99 ? 11.442 6.227 12.475 1.00 81.38 99 THR A CA 1
ATOM 793 C C . THR A 1 99 ? 10.156 6.385 13.286 1.00 81.38 99 THR A C 1
ATOM 795 O O . THR A 1 99 ? 10.086 5.915 14.422 1.00 81.38 99 THR A O 1
ATOM 798 N N . ASP A 1 100 ? 9.115 6.956 12.681 1.00 79.06 100 ASP A N 1
ATOM 799 C CA . ASP A 1 100 ? 7.784 7.075 13.274 1.00 79.06 100 ASP A CA 1
ATOM 800 C C . ASP A 1 100 ? 7.201 5.698 13.580 1.00 79.06 100 ASP A C 1
ATOM 802 O O . ASP A 1 100 ? 6.678 5.475 14.670 1.00 79.06 100 ASP A O 1
ATOM 806 N N . TRP A 1 101 ? 7.353 4.741 12.661 1.00 84.56 101 TRP A N 1
ATOM 807 C CA . TRP A 1 101 ? 6.952 3.357 12.883 1.00 84.56 101 TRP A CA 1
ATOM 808 C C . TRP A 1 101 ? 7.667 2.738 14.090 1.00 84.56 101 TRP A C 1
ATOM 810 O O . TRP A 1 101 ? 7.015 2.127 14.937 1.00 84.56 101 TRP A O 1
ATOM 820 N N . CYS A 1 102 ? 8.982 2.938 14.226 1.00 83.31 102 CYS A N 1
ATOM 821 C CA . CYS A 1 102 ? 9.744 2.470 15.384 1.00 83.31 102 CYS A CA 1
ATOM 822 C C . CYS A 1 102 ? 9.202 3.082 16.681 1.00 83.31 102 CYS A C 1
ATOM 824 O O . CYS A 1 102 ? 8.918 2.346 17.627 1.00 83.31 102 CYS A O 1
ATOM 826 N N . LEU A 1 103 ? 8.986 4.399 16.718 1.00 81.50 103 LEU A N 1
ATOM 827 C CA . LEU A 1 103 ? 8.432 5.091 17.887 1.00 81.50 103 LEU A CA 1
ATOM 828 C C . LEU A 1 103 ? 7.026 4.592 18.239 1.00 81.50 103 LEU A C 1
ATOM 830 O O . LEU A 1 103 ? 6.725 4.333 19.405 1.00 81.50 103 LEU A O 1
ATOM 834 N N . LEU A 1 104 ? 6.173 4.413 17.234 1.00 77.06 104 LEU A N 1
ATOM 835 C CA . LEU A 1 104 ? 4.827 3.872 17.386 1.00 77.06 104 LEU A CA 1
ATOM 836 C C . LEU A 1 104 ? 4.857 2.431 17.907 1.00 77.06 104 LEU A C 1
ATOM 838 O O . LEU A 1 104 ? 4.105 2.097 18.820 1.00 77.06 104 LEU A O 1
ATOM 842 N N . SER A 1 105 ? 5.751 1.590 17.385 1.00 77.75 105 SER A N 1
ATOM 843 C CA . SER A 1 105 ? 5.896 0.197 17.815 1.00 77.75 105 SER A CA 1
ATOM 844 C C . SER A 1 105 ? 6.391 0.082 19.261 1.00 77.75 105 SER A C 1
ATOM 846 O O . SER A 1 105 ? 5.833 -0.700 20.029 1.00 77.75 105 SER A O 1
ATOM 848 N N . LEU A 1 106 ? 7.351 0.916 19.674 1.00 78.19 106 LEU A N 1
ATOM 849 C CA . LEU A 1 106 ? 7.868 0.948 21.046 1.00 78.19 106 LEU A CA 1
ATOM 850 C C . LEU A 1 106 ? 6.792 1.390 22.043 1.00 78.19 106 LEU A C 1
ATOM 852 O O . LEU A 1 106 ? 6.663 0.809 23.118 1.00 78.19 106 LEU A O 1
ATOM 856 N N . ASN A 1 107 ? 5.980 2.377 21.664 1.00 71.06 107 ASN A N 1
ATOM 857 C CA . ASN A 1 107 ? 4.921 2.907 22.522 1.00 71.06 107 ASN A CA 1
ATOM 858 C C . ASN A 1 107 ? 3.627 2.075 22.476 1.00 71.06 107 ASN A C 1
ATOM 860 O O . ASN A 1 107 ? 2.767 2.224 23.344 1.00 71.06 107 ASN A O 1
ATOM 864 N N . SER A 1 108 ? 3.494 1.158 21.511 1.00 65.56 108 SER A N 1
ATOM 865 C CA . SER A 1 108 ? 2.307 0.306 21.366 1.00 65.56 108 SER A CA 1
ATOM 866 C C . SER A 1 108 ? 2.083 -0.660 22.533 1.00 65.56 108 SER A C 1
ATOM 868 O O . SER A 1 108 ? 0.945 -1.047 22.775 1.00 65.56 108 SER A O 1
ATOM 870 N N . GLY A 1 109 ? 3.123 -0.976 23.316 1.00 58.56 109 GLY A N 1
ATOM 871 C CA . GLY A 1 109 ? 2.994 -1.757 24.554 1.00 58.56 109 GLY A CA 1
ATOM 872 C C . GLY A 1 109 ? 2.276 -1.027 25.699 1.00 58.56 109 GLY A C 1
ATOM 873 O O . GLY A 1 109 ? 1.886 -1.667 26.671 1.00 58.56 109 GLY A O 1
ATOM 874 N N . VAL A 1 110 ? 2.092 0.295 25.590 1.00 53.78 110 VAL A N 1
ATOM 875 C CA . VAL A 1 110 ? 1.432 1.152 26.595 1.00 53.78 110 VAL A CA 1
ATOM 876 C C . VAL A 1 110 ? 0.010 1.546 26.160 1.00 53.78 110 VAL A C 1
ATOM 878 O O . VAL A 1 110 ? -0.809 1.947 26.986 1.00 53.78 110 VAL A O 1
ATOM 881 N N . LEU A 1 111 ? -0.311 1.421 24.868 1.00 53.25 111 LEU A N 1
ATOM 882 C CA . LEU A 1 111 ? -1.608 1.800 24.308 1.00 53.25 111 LEU A CA 1
ATOM 883 C C . LEU A 1 111 ? -2.653 0.712 24.597 1.00 53.25 111 LEU A C 1
ATOM 885 O O . LEU A 1 111 ? -2.502 -0.440 24.197 1.00 53.25 111 LEU A O 1
ATOM 889 N N . SER A 1 112 ? -3.729 1.084 25.296 1.00 51.44 112 SER A N 1
ATOM 890 C CA . SER A 1 112 ? -4.867 0.203 25.582 1.00 51.44 112 SER A CA 1
ATOM 891 C C . SER A 1 112 ? -5.398 -0.405 24.279 1.00 51.44 112 SER A C 1
ATOM 893 O O . SER A 1 112 ? -5.696 0.326 23.336 1.00 51.44 112 SER A O 1
ATOM 895 N N . GLY A 1 113 ? -5.503 -1.737 24.229 1.00 54.31 113 GLY A N 1
ATOM 896 C CA . GLY A 1 113 ? -5.572 -2.530 22.994 1.00 54.31 113 GLY A CA 1
ATOM 897 C C . GLY A 1 113 ? -6.640 -2.143 21.964 1.00 54.31 113 GLY A C 1
ATOM 898 O O . GLY A 1 113 ? -6.470 -2.463 20.794 1.00 54.31 113 GLY A O 1
ATOM 899 N N . LEU A 1 114 ? -7.699 -1.416 22.332 1.00 58.88 114 LEU A N 1
ATOM 900 C CA . LEU A 1 114 ? -8.716 -0.917 21.405 1.00 58.88 114 LEU A CA 1
ATOM 901 C C . LEU A 1 114 ? -9.000 0.559 21.669 1.00 58.88 114 LEU A C 1
ATOM 903 O O . LEU A 1 114 ? -9.398 0.941 22.771 1.00 58.88 114 LEU A O 1
ATOM 907 N N . SER A 1 115 ? -8.902 1.386 20.625 1.00 61.41 115 SER A N 1
ATOM 908 C CA . SER A 1 115 ? -9.597 2.668 20.658 1.00 61.41 115 SER A CA 1
ATOM 909 C C . SER A 1 115 ? -11.085 2.378 20.506 1.00 61.41 115 SER A C 1
ATOM 911 O O . SER A 1 115 ? -11.537 1.914 19.460 1.00 61.41 115 SER A O 1
ATOM 913 N N . TYR A 1 116 ? -11.868 2.644 21.552 1.00 70.00 116 TYR A N 1
ATOM 914 C CA . TYR A 1 116 ? -13.325 2.558 21.450 1.00 70.00 116 TYR A CA 1
ATOM 915 C C . TYR A 1 116 ? -13.916 3.656 20.554 1.00 70.00 116 TYR A C 1
ATOM 917 O O . TYR A 1 116 ? -15.105 3.621 20.230 1.00 70.00 116 TYR A O 1
ATOM 925 N N . THR A 1 117 ? -13.103 4.635 20.154 1.00 83.31 117 THR A N 1
ATOM 926 C CA . THR A 1 117 ? -13.472 5.604 19.130 1.00 83.31 117 THR A CA 1
ATOM 927 C C . THR A 1 117 ? -13.643 4.887 17.789 1.00 83.31 117 THR A C 1
ATOM 929 O O . THR A 1 117 ? -12.877 4.001 17.418 1.00 83.31 117 THR A O 1
ATOM 932 N N . ARG A 1 118 ? -14.687 5.249 17.050 1.00 86.38 118 ARG A N 1
ATOM 933 C CA . ARG A 1 118 ? -15.056 4.682 15.760 1.00 86.38 118 ARG A CA 1
ATOM 934 C C . ARG A 1 118 ? -15.155 5.756 14.698 1.00 86.38 118 ARG A C 1
ATOM 936 O O . ARG A 1 118 ? -15.742 6.807 14.940 1.00 86.38 118 ARG A O 1
ATOM 943 N N . VAL A 1 119 ? -14.634 5.476 13.508 1.00 89.69 119 VAL A N 1
ATOM 944 C CA . VAL A 1 119 ? -14.816 6.346 12.340 1.00 89.69 119 VAL A CA 1
ATOM 945 C C . VAL A 1 119 ? -16.095 5.918 11.628 1.00 89.69 119 VAL A C 1
ATOM 947 O O . VAL A 1 119 ? -16.148 4.886 10.957 1.00 89.69 119 VAL A O 1
ATOM 950 N N . LYS A 1 120 ? -17.158 6.703 11.800 1.00 90.88 120 LYS A N 1
ATOM 951 C CA . LYS A 1 120 ? -18.488 6.411 11.259 1.00 90.88 120 LYS A CA 1
ATOM 952 C C . LYS A 1 120 ? -18.558 6.692 9.764 1.00 90.88 120 LYS A C 1
ATOM 954 O O . LYS A 1 120 ? -19.118 5.880 9.022 1.00 90.88 120 LYS A O 1
ATOM 959 N N . SER A 1 121 ? -17.969 7.789 9.301 1.00 89.94 121 SER A N 1
ATOM 960 C CA . SER A 1 121 ? -17.939 8.135 7.880 1.00 89.94 121 SER A CA 1
ATOM 961 C C . SER A 1 121 ? -16.651 8.861 7.494 1.00 89.94 121 SER A C 1
ATOM 963 O O . SER A 1 121 ? -16.061 9.579 8.298 1.00 89.94 121 SER A O 1
ATOM 965 N N . VAL A 1 122 ? -16.214 8.619 6.257 1.00 88.69 122 VAL A N 1
ATOM 966 C CA . VAL A 1 122 ? -15.147 9.350 5.567 1.00 88.69 122 VAL A CA 1
ATOM 967 C C . VAL A 1 122 ? -15.688 9.639 4.172 1.00 88.69 122 VAL A C 1
ATOM 969 O O . VAL A 1 122 ? -15.876 8.715 3.381 1.00 88.69 122 VAL A O 1
ATOM 972 N N . VAL A 1 123 ? -16.011 10.897 3.892 1.00 86.75 123 VAL A N 1
ATOM 973 C CA . VAL A 1 123 ? -16.587 11.339 2.617 1.00 86.75 123 VAL A CA 1
ATOM 974 C C . VAL A 1 123 ? -15.607 12.293 1.958 1.00 86.75 123 VAL A C 1
ATOM 976 O O . VAL A 1 123 ? -15.206 13.290 2.545 1.00 86.75 123 VAL A O 1
ATOM 979 N N . CYS A 1 124 ? -15.197 11.983 0.733 1.00 82.44 124 CYS A N 1
ATOM 980 C CA . CYS A 1 124 ? -14.183 12.755 0.027 1.00 82.44 124 CYS A CA 1
ATOM 981 C C . CYS A 1 124 ? -14.805 13.563 -1.122 1.00 82.44 124 CYS A C 1
ATOM 983 O O . CYS A 1 124 ? -15.359 12.987 -2.059 1.00 82.44 124 CYS A O 1
ATOM 985 N N . ASP A 1 125 ? -14.656 14.889 -1.103 1.00 80.81 125 ASP A N 1
ATOM 986 C CA . ASP A 1 125 ? -14.946 15.769 -2.239 1.00 80.81 125 ASP A CA 1
ATOM 987 C C . ASP A 1 125 ? -13.684 15.923 -3.106 1.00 80.81 125 ASP A C 1
ATOM 989 O O . ASP A 1 125 ? -12.840 16.802 -2.893 1.00 80.81 125 ASP A O 1
ATOM 993 N N . GLY A 1 126 ? -13.576 15.064 -4.126 1.00 67.81 126 GLY A N 1
ATOM 994 C CA . GLY A 1 126 ? -12.459 15.034 -5.081 1.00 67.81 126 GLY A CA 1
ATOM 995 C C . GLY A 1 126 ? -12.225 16.325 -5.852 1.00 67.81 126 GLY A C 1
ATOM 996 O O . GLY A 1 126 ? -11.098 16.599 -6.263 1.00 67.81 126 GLY A O 1
ATOM 997 N N . ARG A 1 127 ? -13.255 17.158 -6.027 1.00 70.12 127 ARG A N 1
ATOM 998 C CA . ARG A 1 127 ? -13.117 18.416 -6.773 1.00 70.12 127 ARG A CA 1
ATOM 999 C C . ARG A 1 127 ? -12.472 19.494 -5.916 1.00 70.12 127 ARG A C 1
ATOM 1001 O O . ARG A 1 127 ? -11.684 20.289 -6.427 1.00 70.12 127 ARG A O 1
ATOM 1008 N N . LYS A 1 128 ? -12.800 19.513 -4.624 1.00 75.88 128 LYS A N 1
ATOM 1009 C CA . LYS A 1 128 ? -12.314 20.528 -3.680 1.00 75.88 128 LYS A CA 1
ATOM 1010 C C . LYS A 1 128 ? -11.097 20.077 -2.873 1.00 75.88 128 LYS A C 1
ATOM 1012 O O . LYS A 1 128 ? -10.451 20.927 -2.263 1.00 75.88 128 LYS A O 1
ATOM 1017 N N . GLY A 1 129 ? -10.775 18.780 -2.885 1.00 78.44 129 GLY A N 1
ATOM 1018 C CA . GLY A 1 129 ? -9.738 18.199 -2.025 1.00 78.44 129 GLY A CA 1
ATOM 1019 C C . GLY A 1 129 ? -10.107 18.278 -0.549 1.00 78.44 129 GLY A C 1
ATOM 1020 O O . GLY A 1 129 ? -9.231 18.495 0.284 1.00 78.44 129 GLY A O 1
ATOM 1021 N N . ILE A 1 130 ? -11.404 18.196 -0.250 1.00 86.31 130 ILE A N 1
ATOM 1022 C CA . ILE A 1 130 ? -11.934 18.262 1.111 1.00 86.31 130 ILE A CA 1
ATOM 1023 C C . ILE A 1 130 ? -12.370 16.859 1.512 1.00 86.31 130 ILE A C 1
ATOM 1025 O O . ILE A 1 130 ? -12.970 16.147 0.709 1.00 86.31 130 ILE A O 1
ATOM 1029 N N . VAL A 1 131 ? -12.058 16.464 2.739 1.00 88.31 131 VAL A N 1
ATOM 1030 C CA . VAL A 1 131 ? -12.479 15.189 3.318 1.00 88.31 131 VAL A CA 1
ATOM 1031 C C . VAL A 1 131 ? -13.272 15.481 4.583 1.00 88.31 131 VAL A C 1
ATOM 1033 O O . VAL A 1 131 ? -12.747 16.078 5.521 1.00 88.31 131 VAL A O 1
ATOM 1036 N N . ASP A 1 132 ? -14.529 15.060 4.593 1.00 90.38 132 ASP A N 1
ATOM 1037 C CA . ASP A 1 132 ? -15.416 15.128 5.745 1.00 90.38 132 ASP A CA 1
ATOM 1038 C C . ASP A 1 132 ? -15.303 13.813 6.529 1.00 90.38 132 ASP A C 1
ATOM 1040 O O . ASP A 1 132 ? -15.464 12.724 5.970 1.00 90.38 132 ASP A O 1
ATOM 1044 N N . VAL A 1 133 ? -15.007 13.901 7.823 1.00 93.69 133 VAL A N 1
ATOM 1045 C CA . VAL A 1 133 ? -14.814 12.747 8.709 1.00 93.69 133 VAL A CA 1
ATOM 1046 C C . VAL A 1 133 ? -15.738 12.867 9.909 1.00 93.69 133 VAL A C 1
ATOM 1048 O O . VAL A 1 133 ? -15.729 13.883 10.597 1.00 93.69 133 VAL A O 1
ATOM 1051 N N . GLU A 1 134 ? -16.481 11.807 10.211 1.00 93.12 134 GLU A N 1
ATOM 1052 C CA . GLU A 1 134 ? -17.306 11.715 11.417 1.00 93.12 134 GLU A CA 1
ATOM 1053 C C . GLU A 1 134 ? -16.757 10.621 12.340 1.00 93.12 134 GLU A C 1
ATOM 1055 O O . GLU A 1 134 ? -16.710 9.444 11.968 1.00 93.12 134 GLU A O 1
ATOM 1060 N N . LEU A 1 135 ? -16.363 11.002 13.554 1.00 92.88 135 LEU A N 1
ATOM 1061 C CA . LEU A 1 135 ? -15.911 10.102 14.610 1.00 92.88 135 LEU A CA 1
ATOM 1062 C C . LEU A 1 135 ? -16.954 10.009 15.728 1.00 92.88 135 LEU A C 1
ATOM 1064 O O . LEU A 1 135 ? -17.630 10.985 16.053 1.00 92.88 135 LEU A O 1
ATOM 1068 N N . VAL A 1 136 ? -17.047 8.839 16.354 1.00 91.62 136 VAL A N 1
ATOM 1069 C CA . VAL A 1 136 ? -17.936 8.556 17.487 1.00 91.62 136 VAL A CA 1
ATOM 1070 C C . VAL A 1 136 ? -17.157 7.809 18.558 1.00 91.62 136 VAL A C 1
ATOM 1072 O O . VAL A 1 136 ? -16.504 6.825 18.250 1.00 91.62 136 VAL A O 1
ATOM 1075 N N . ARG A 1 137 ? -17.243 8.215 19.819 1.00 90.81 137 ARG A N 1
ATOM 1076 C CA . ARG A 1 137 ? -16.627 7.514 20.958 1.00 90.81 137 ARG A CA 1
ATOM 1077 C C . ARG A 1 137 ? -17.681 7.187 22.019 1.00 90.81 137 ARG A C 1
ATOM 1079 O O . ARG A 1 137 ? -18.676 7.904 22.104 1.00 90.81 137 ARG A O 1
ATOM 1086 N N . PRO A 1 138 ? -17.496 6.143 22.843 1.00 85.00 138 PRO A N 1
ATOM 1087 C CA . PRO A 1 138 ? -18.522 5.715 23.798 1.00 85.00 138 PRO A CA 1
ATOM 1088 C C . PRO A 1 138 ? -18.670 6.666 24.990 1.00 85.00 138 PRO A C 1
ATOM 1090 O O . PRO A 1 138 ? -19.754 6.785 25.549 1.00 85.00 138 PRO A O 1
ATOM 1093 N N . SER A 1 139 ? -17.592 7.338 25.397 1.00 84.94 139 SER A N 1
ATOM 1094 C CA . SER A 1 139 ? -17.592 8.266 26.525 1.00 84.94 139 SER A CA 1
ATOM 1095 C C . SER A 1 139 ? -16.592 9.394 26.300 1.00 84.94 139 SER A C 1
ATOM 1097 O O . SER A 1 139 ? -15.672 9.283 25.486 1.00 84.94 139 SER A O 1
ATOM 1099 N N . THR A 1 140 ? -16.757 10.491 27.037 1.00 85.62 140 THR A N 1
ATOM 1100 C CA . THR A 1 140 ? -15.878 11.661 26.935 1.00 85.62 140 THR A CA 1
ATOM 1101 C C . THR A 1 140 ? -14.469 11.425 27.482 1.00 85.62 140 THR A C 1
ATOM 1103 O O . THR A 1 140 ? -13.551 12.166 27.127 1.00 85.62 140 THR A O 1
ATOM 1106 N N . ALA A 1 141 ? -14.288 10.373 28.286 1.00 83.44 141 ALA A N 1
ATOM 1107 C CA . ALA A 1 141 ? -12.998 9.951 28.825 1.00 83.44 141 ALA A CA 1
ATOM 1108 C C . ALA A 1 141 ? -12.105 9.263 27.777 1.00 83.44 141 ALA A C 1
ATOM 1110 O O . ALA A 1 141 ? -10.887 9.249 27.929 1.00 83.44 141 ALA A O 1
ATOM 1111 N N . VAL A 1 142 ? -12.691 8.706 26.709 1.00 82.50 142 VAL A N 1
ATOM 1112 C CA . VAL A 1 142 ? -11.934 8.021 25.654 1.00 82.50 142 VAL A CA 1
ATOM 1113 C C . VAL A 1 142 ? -11.307 9.051 24.700 1.00 82.50 142 VAL A C 1
ATOM 1115 O O . VAL A 1 142 ? -12.010 9.952 24.221 1.00 82.50 142 VAL A O 1
ATOM 1118 N N . PRO A 1 143 ? -10.000 8.950 24.391 1.00 85.25 143 PRO A N 1
ATOM 1119 C CA . PRO A 1 143 ? -9.351 9.836 23.432 1.00 85.25 143 PRO A CA 1
ATOM 1120 C C . PRO A 1 143 ? -9.812 9.551 21.996 1.00 85.25 143 PRO A C 1
ATOM 1122 O O . PRO A 1 143 ? -10.134 8.423 21.627 1.00 85.25 143 PRO A O 1
ATOM 1125 N N . TRP A 1 144 ? -9.790 10.577 21.143 1.00 87.31 144 TRP A N 1
ATOM 1126 C CA . TRP A 1 144 ? -10.179 10.436 19.734 1.00 87.31 144 TRP A CA 1
ATOM 1127 C C . TRP A 1 144 ? -9.180 9.640 18.888 1.00 87.31 144 TRP A C 1
ATOM 1129 O O . TRP A 1 144 ? -9.553 9.153 17.827 1.00 87.31 144 TRP A O 1
ATOM 1139 N N . GLY A 1 145 ? -7.925 9.514 19.330 1.00 86.88 145 GLY A N 1
ATOM 1140 C CA . GLY A 1 145 ? -6.874 8.844 18.556 1.00 86.88 145 GLY A CA 1
ATOM 1141 C C . GLY A 1 145 ? -6.464 9.610 17.291 1.00 86.88 145 GLY A C 1
ATOM 1142 O O . GLY A 1 145 ? -6.137 8.994 16.284 1.00 86.88 145 GLY A O 1
ATOM 1143 N N . LEU A 1 146 ? -6.522 10.946 17.318 1.00 89.94 146 LEU A N 1
ATOM 1144 C CA . LEU A 1 146 ? -6.080 11.825 16.229 1.00 89.94 146 LEU A CA 1
ATOM 1145 C C . LEU A 1 146 ? -4.661 12.332 16.517 1.00 89.94 146 LEU A C 1
ATOM 1147 O O . LEU A 1 146 ? -4.395 12.779 17.634 1.00 89.94 146 LEU A O 1
ATOM 1151 N N . LEU A 1 147 ? -3.773 12.292 15.521 1.00 88.19 147 LEU A N 1
ATOM 1152 C CA . LEU A 1 147 ? -2.376 12.713 15.658 1.00 88.19 147 LEU A CA 1
ATOM 1153 C C . LEU A 1 147 ? -2.152 14.031 14.915 1.00 88.19 147 LEU A C 1
ATOM 1155 O O . LEU A 1 147 ? -2.336 14.097 13.698 1.00 88.19 147 LEU A O 1
ATOM 1159 N N . PHE A 1 148 ? -1.744 15.067 15.646 1.00 88.69 148 PHE A N 1
ATOM 1160 C CA . PHE A 1 148 ? -1.477 16.400 15.108 1.00 88.69 148 PHE A CA 1
ATOM 1161 C C . PHE A 1 148 ? 0.012 16.730 15.183 1.00 88.69 148 PHE A C 1
ATOM 1163 O O . PHE A 1 148 ? 0.674 16.354 16.149 1.00 88.69 148 PHE A O 1
ATOM 1170 N N . ASN A 1 149 ? 0.522 17.458 14.191 1.00 87.25 149 ASN A N 1
ATOM 1171 C CA . ASN A 1 149 ? 1.860 18.043 14.259 1.00 87.25 149 ASN A CA 1
ATOM 1172 C C . ASN A 1 149 ? 1.864 19.369 15.050 1.00 87.25 149 ASN A C 1
ATOM 1174 O O . ASN A 1 149 ? 0.823 19.856 15.501 1.00 87.25 149 ASN A O 1
ATOM 1178 N N . GLU A 1 150 ? 3.040 19.988 15.178 1.00 84.88 150 GLU A N 1
ATOM 1179 C CA . GLU A 1 150 ? 3.223 21.276 15.869 1.00 84.88 150 GLU A CA 1
ATOM 1180 C C . GLU A 1 150 ? 2.427 22.433 15.236 1.00 84.88 150 GLU A C 1
ATOM 1182 O O . GLU A 1 150 ? 2.076 23.400 15.911 1.00 84.88 150 GLU A O 1
ATOM 1187 N N . GLN A 1 151 ? 2.092 22.317 13.949 1.00 86.12 151 GLN A N 1
ATOM 1188 C CA . GLN A 1 151 ? 1.300 23.289 13.189 1.00 86.12 151 GLN A CA 1
ATOM 1189 C C . GLN A 1 151 ? -0.215 23.031 13.298 1.00 86.12 151 GLN A C 1
ATOM 1191 O O . GLN A 1 151 ? -1.004 23.722 12.657 1.00 86.12 151 GLN A O 1
ATOM 1196 N N . ALA A 1 152 ? -0.638 22.060 14.118 1.00 86.75 152 ALA A N 1
ATOM 1197 C CA . ALA A 1 152 ? -2.019 21.592 14.247 1.00 86.75 152 ALA A CA 1
ATOM 1198 C C . ALA A 1 152 ? -2.625 21.011 12.956 1.00 86.75 152 ALA A C 1
ATOM 1200 O O . ALA A 1 152 ? -3.849 20.952 12.806 1.00 86.75 152 ALA A O 1
ATOM 1201 N N . HIS A 1 153 ? -1.789 20.534 12.037 1.00 89.75 153 HIS A N 1
ATOM 1202 C CA . HIS A 1 153 ? -2.231 19.703 10.928 1.00 89.75 153 HIS A CA 1
ATOM 1203 C C . HIS A 1 153 ? -2.403 18.265 11.402 1.00 89.75 153 HIS A C 1
ATOM 1205 O O . HIS A 1 153 ? -1.577 17.730 12.143 1.00 89.75 153 HIS A O 1
ATOM 1211 N N . LEU A 1 154 ? -3.477 17.626 10.951 1.00 90.75 154 LEU A N 1
ATOM 1212 C CA . LEU A 1 154 ? -3.717 16.216 11.206 1.00 90.75 154 LEU A CA 1
ATOM 1213 C C . LEU A 1 154 ? -2.762 15.394 10.334 1.00 90.75 154 LEU A C 1
ATOM 1215 O O . LEU A 1 154 ? -2.879 15.400 9.112 1.00 90.75 154 LEU A O 1
ATOM 1219 N N . ILE A 1 155 ? -1.813 14.699 10.947 1.00 87.62 155 ILE A N 1
ATOM 1220 C CA . ILE A 1 155 ? -0.805 13.898 10.233 1.00 87.62 155 ILE A CA 1
ATOM 1221 C C . ILE A 1 155 ? -1.157 12.414 10.200 1.00 87.62 155 ILE A C 1
ATOM 1223 O O . ILE A 1 155 ? -0.701 11.682 9.326 1.00 87.62 155 ILE A O 1
ATOM 1227 N N . GLY A 1 156 ? -2.001 11.957 11.124 1.00 87.31 156 GLY A N 1
ATOM 1228 C CA . GLY A 1 156 ? -2.340 10.550 11.215 1.00 87.31 156 GLY A CA 1
ATOM 1229 C C . GLY A 1 156 ? -3.436 10.253 12.224 1.00 87.31 156 GLY A C 1
ATOM 1230 O O . GLY A 1 156 ? -4.057 11.138 12.813 1.00 87.31 156 GLY A O 1
ATOM 1231 N N . VAL A 1 157 ? -3.651 8.959 12.415 1.00 89.00 157 VAL A N 1
ATOM 1232 C CA . VAL A 1 157 ? -4.569 8.400 13.400 1.00 89.00 157 VAL A CA 1
ATOM 1233 C C . VAL A 1 157 ? -3.854 7.279 14.129 1.00 89.00 157 VAL A C 1
ATOM 1235 O O . VAL A 1 157 ? -3.019 6.583 13.548 1.00 89.00 157 VAL A O 1
ATOM 1238 N N . ASP A 1 158 ? -4.178 7.138 15.404 1.00 85.56 158 ASP A N 1
ATOM 1239 C CA . ASP A 1 158 ? -3.566 6.166 16.295 1.00 85.56 158 ASP A CA 1
ATOM 1240 C C . ASP A 1 158 ? -3.834 4.719 15.842 1.00 85.56 158 ASP A C 1
ATOM 1242 O O . ASP A 1 158 ? -4.883 4.413 15.266 1.00 85.56 158 ASP A O 1
ATOM 1246 N N . ILE A 1 159 ? -2.894 3.813 16.128 1.00 82.00 159 ILE A N 1
ATOM 1247 C CA . ILE A 1 159 ? -2.946 2.390 15.751 1.00 82.00 159 ILE A CA 1
ATOM 1248 C C . ILE A 1 159 ? -4.250 1.748 16.236 1.00 82.00 159 ILE A C 1
ATOM 1250 O O . ILE A 1 159 ? -4.893 1.024 15.476 1.00 82.00 159 ILE A O 1
ATOM 1254 N N . GLY A 1 160 ? -4.684 2.068 17.460 1.00 78.00 160 GLY A N 1
ATOM 1255 C CA . GLY A 1 160 ? -5.918 1.521 18.026 1.00 78.00 160 GLY A CA 1
ATOM 1256 C C . GLY A 1 160 ? -7.170 1.888 17.221 1.00 78.00 160 GLY A C 1
ATOM 1257 O O . GLY A 1 160 ? -8.102 1.088 17.139 1.00 78.00 160 GLY A O 1
ATOM 1258 N N . LEU A 1 161 ? -7.190 3.066 16.581 1.00 83.81 161 LEU A N 1
ATOM 1259 C CA . LEU A 1 161 ? -8.292 3.502 15.716 1.00 83.81 161 LEU A CA 1
ATOM 1260 C C . LEU A 1 161 ? -8.221 2.833 14.335 1.00 83.81 161 LEU A C 1
ATOM 1262 O O . LEU A 1 161 ? -9.258 2.508 13.757 1.00 83.81 161 LEU A O 1
ATOM 1266 N N . ARG A 1 162 ? -7.006 2.572 13.830 1.00 83.56 162 ARG A N 1
ATOM 1267 C CA . ARG A 1 162 ? -6.739 1.929 12.525 1.00 83.56 162 ARG A CA 1
ATOM 1268 C C . ARG A 1 162 ? -7.213 0.475 12.431 1.00 83.56 162 ARG A C 1
ATOM 1270 O O . ARG A 1 162 ? -7.213 -0.084 11.343 1.00 83.56 162 ARG A O 1
ATOM 1277 N N . THR A 1 163 ? -7.685 -0.110 13.532 1.00 77.62 163 THR A N 1
ATOM 1278 C CA . THR A 1 163 ? -8.404 -1.397 13.544 1.00 77.62 163 THR A CA 1
ATOM 1279 C C . THR A 1 163 ? -9.660 -1.395 12.666 1.00 77.62 163 THR A C 1
ATOM 1281 O O . THR A 1 163 ? -10.124 -2.450 12.247 1.00 77.62 163 THR A O 1
ATOM 1284 N N . GLN A 1 164 ? -10.204 -0.217 12.351 1.00 80.44 164 GLN A N 1
ATOM 1285 C CA . GLN A 1 164 ? -11.378 -0.058 11.499 1.00 80.44 164 GLN A CA 1
ATOM 1286 C C . GLN A 1 164 ? -10.986 0.347 10.075 1.00 80.44 164 GLN A C 1
ATOM 1288 O O . GLN A 1 164 ? -10.227 1.295 9.881 1.00 80.44 164 GLN A O 1
ATOM 1293 N N . GLU A 1 165 ? -11.603 -0.276 9.069 1.00 81.19 165 GLU A N 1
ATOM 1294 C CA . GLU A 1 165 ? -11.318 -0.025 7.644 1.00 81.19 165 GLU A CA 1
ATOM 1295 C C . GLU A 1 165 ? -11.424 1.465 7.257 1.00 81.19 165 GLU A C 1
ATOM 1297 O O . GLU A 1 165 ? -10.580 2.012 6.545 1.00 81.19 165 GLU A O 1
ATOM 1302 N N . LYS A 1 166 ? -12.429 2.173 7.788 1.00 86.31 166 LYS A N 1
ATOM 1303 C CA . LYS A 1 166 ? -12.620 3.613 7.538 1.00 86.31 166 LYS A CA 1
ATOM 1304 C C . LYS A 1 166 ? -11.510 4.467 8.148 1.00 86.31 166 LYS A C 1
ATOM 1306 O O . LYS A 1 166 ? -11.087 5.450 7.545 1.00 86.31 166 LYS A O 1
ATOM 1311 N N . ALA A 1 167 ? -11.021 4.090 9.326 1.00 86.50 167 ALA A N 1
ATOM 1312 C CA . ALA A 1 167 ? -9.899 4.768 9.961 1.00 86.50 167 ALA A CA 1
ATOM 1313 C C . ALA A 1 167 ? -8.587 4.501 9.220 1.00 86.50 167 ALA A C 1
ATOM 1315 O O . ALA A 1 167 ? -7.785 5.418 9.064 1.00 86.50 167 ALA A O 1
ATOM 1316 N N . GLN A 1 168 ? -8.393 3.282 8.711 1.00 82.38 168 GLN A N 1
ATOM 1317 C CA . GLN A 1 168 ? -7.262 2.950 7.847 1.00 82.38 168 GLN A CA 1
ATOM 1318 C C . GLN A 1 168 ? -7.301 3.768 6.550 1.00 82.38 168 GLN A C 1
ATOM 1320 O O . GLN A 1 168 ? -6.292 4.352 6.166 1.00 82.38 168 GLN A O 1
ATOM 1325 N N . THR A 1 169 ? -8.481 3.915 5.942 1.00 82.31 169 THR A N 1
ATOM 1326 C CA . THR A 1 169 ? -8.677 4.767 4.757 1.00 82.31 169 THR A CA 1
ATOM 1327 C C . THR A 1 169 ? -8.291 6.220 5.053 1.00 82.31 169 THR A C 1
ATOM 1329 O O . THR A 1 169 ? -7.532 6.832 4.303 1.00 82.31 169 THR A O 1
ATOM 1332 N N . LEU A 1 170 ? -8.756 6.774 6.180 1.00 87.19 170 LEU A N 1
ATOM 1333 C CA . LEU A 1 170 ? -8.371 8.118 6.613 1.00 87.19 170 LEU A CA 1
ATOM 1334 C C . LEU A 1 170 ? -6.858 8.230 6.838 1.00 87.19 170 LEU A C 1
ATOM 1336 O O . LEU A 1 170 ? -6.242 9.182 6.368 1.00 87.19 170 LEU A O 1
ATOM 1340 N N . HIS A 1 171 ? -6.252 7.257 7.518 1.00 85.75 171 HIS A N 1
ATOM 1341 C CA . HIS A 1 171 ? -4.812 7.235 7.757 1.00 85.75 171 HIS A CA 1
ATOM 1342 C C . HIS A 1 171 ? -4.018 7.272 6.454 1.00 85.75 171 HIS A C 1
ATOM 1344 O O . HIS A 1 171 ? -3.137 8.112 6.283 1.00 85.75 171 HIS A O 1
ATOM 1350 N N . GLN A 1 172 ? -4.380 6.403 5.510 1.00 78.25 172 GLN A N 1
ATOM 1351 C CA . GLN A 1 172 ? -3.753 6.351 4.200 1.00 78.25 172 GLN A CA 1
ATOM 1352 C C . GLN A 1 172 ? -3.870 7.704 3.500 1.00 78.25 172 GLN A C 1
ATOM 1354 O O . GLN A 1 172 ? -2.872 8.196 2.973 1.00 78.25 172 GLN A O 1
ATOM 1359 N N . LEU A 1 173 ? -5.044 8.350 3.509 1.00 78.62 173 LEU A N 1
ATOM 1360 C CA . LEU A 1 173 ? -5.210 9.697 2.947 1.00 78.62 173 LEU A CA 1
ATOM 1361 C C . LEU A 1 173 ? -4.215 10.693 3.563 1.00 78.62 173 LEU A C 1
ATOM 1363 O O . LEU A 1 173 ? -3.526 11.392 2.816 1.00 78.62 173 LEU A O 1
ATOM 1367 N N . LEU A 1 174 ? -4.099 10.713 4.893 1.00 83.38 174 LEU A N 1
ATOM 1368 C CA . LEU A 1 174 ? -3.233 11.639 5.632 1.00 83.38 174 LEU A CA 1
ATOM 1369 C C . LEU A 1 174 ? -1.746 11.430 5.340 1.00 83.38 174 LEU A C 1
ATOM 1371 O O . LEU A 1 174 ? -1.044 12.416 5.125 1.00 83.38 174 LEU A O 1
ATOM 1375 N N . LEU A 1 175 ? -1.295 10.176 5.214 1.00 75.88 175 LEU A N 1
ATOM 1376 C CA . LEU A 1 175 ? 0.104 9.839 4.919 1.00 75.88 175 LEU A CA 1
ATOM 1377 C C . LEU A 1 175 ? 0.636 10.465 3.628 1.00 75.88 175 LEU A C 1
ATOM 1379 O O . LEU A 1 175 ? 1.844 10.460 3.414 1.00 75.88 175 LEU A O 1
ATOM 1383 N N . CYS A 1 176 ? -0.228 10.954 2.739 1.00 66.06 176 CYS A N 1
ATOM 1384 C CA . CYS A 1 176 ? 0.174 11.555 1.466 1.00 66.06 176 CYS A CA 1
ATOM 1385 C C . CYS A 1 176 ? 0.089 13.070 1.418 1.00 66.06 176 CYS A C 1
ATOM 1387 O O . CYS A 1 176 ? 0.427 13.654 0.389 1.00 66.06 176 CYS A O 1
ATOM 1389 N N . SER A 1 177 ? -0.320 13.706 2.508 1.00 74.06 177 SER A N 1
ATOM 1390 C CA . SER A 1 177 ? 0.030 15.103 2.687 1.00 74.06 177 SER A CA 1
ATOM 1391 C C . SER A 1 177 ? 1.489 15.191 3.133 1.00 74.06 177 SER A C 1
ATOM 1393 O O . SER A 1 177 ? 1.902 14.434 4.006 1.00 74.06 177 SER A O 1
ATOM 1395 N N . GLN A 1 178 ? 2.267 16.107 2.551 1.00 70.12 178 GLN A N 1
ATOM 1396 C CA . GLN A 1 178 ? 3.635 16.367 3.015 1.00 70.12 178 GLN A CA 1
ATOM 1397 C C . GLN A 1 178 ? 3.639 16.995 4.416 1.00 70.12 178 GLN A C 1
ATOM 1399 O O . GLN A 1 178 ? 4.490 16.668 5.233 1.00 70.12 178 GLN A O 1
ATOM 1404 N N . GLU A 1 179 ? 2.653 17.848 4.707 1.00 78.38 179 GLU A N 1
ATOM 1405 C CA . GLU A 1 179 ? 2.576 18.628 5.951 1.00 78.38 179 GLU A CA 1
ATOM 1406 C C . GLU A 1 179 ? 1.417 18.202 6.870 1.00 78.38 179 GLU A C 1
ATOM 1408 O O . GLU A 1 179 ? 1.196 18.814 7.912 1.00 78.38 179 GLU A O 1
ATOM 1413 N N . GLY A 1 180 ? 0.650 17.171 6.495 1.00 82.25 180 GLY A N 1
ATOM 1414 C CA . GLY A 1 180 ? -0.618 16.809 7.143 1.00 82.25 180 GLY A CA 1
ATOM 1415 C C . GLY A 1 180 ? -1.832 17.560 6.577 1.00 82.25 180 GLY A C 1
ATOM 1416 O O . GLY A 1 180 ? -1.720 18.372 5.658 1.00 82.25 180 GLY A O 1
ATOM 1417 N N . ALA A 1 181 ? -3.031 17.242 7.057 1.00 87.31 181 ALA A N 1
ATOM 1418 C CA . ALA A 1 181 ? -4.271 17.873 6.621 1.00 87.31 181 ALA A CA 1
ATOM 1419 C C . ALA A 1 181 ? -4.660 19.046 7.528 1.00 87.31 181 ALA A C 1
ATOM 1421 O O . ALA A 1 181 ? -4.745 18.915 8.749 1.00 87.31 181 ALA A O 1
ATOM 1422 N N . THR A 1 182 ? -4.958 20.186 6.911 1.00 89.81 182 THR A N 1
ATOM 1423 C CA . THR A 1 182 ? -5.473 21.381 7.587 1.00 89.81 182 THR A CA 1
ATOM 1424 C C . THR A 1 182 ? -6.929 21.175 8.001 1.00 89.81 182 THR A C 1
ATOM 1426 O O . THR A 1 182 ? -7.738 20.671 7.216 1.00 89.81 182 THR A O 1
ATOM 1429 N N . LEU A 1 183 ? -7.284 21.570 9.227 1.00 89.62 183 LEU A N 1
ATOM 1430 C CA . LEU A 1 183 ? -8.675 21.548 9.681 1.00 89.62 183 LEU A CA 1
ATOM 1431 C C . LEU A 1 183 ? -9.387 22.830 9.237 1.00 89.62 183 LEU A C 1
ATOM 1433 O O . LEU A 1 183 ? -9.002 23.935 9.610 1.00 89.62 183 LEU A O 1
ATOM 1437 N N . LEU A 1 184 ? -10.462 22.675 8.469 1.00 88.19 184 LEU A N 1
ATOM 1438 C CA . LEU A 1 184 ? -11.322 23.775 8.028 1.00 88.19 184 LEU A CA 1
ATOM 1439 C C . LEU A 1 184 ? -12.457 24.048 9.020 1.00 88.19 184 LEU A C 1
ATOM 1441 O O . LEU A 1 184 ? -12.822 25.203 9.259 1.00 88.19 184 LEU A O 1
ATOM 1445 N N . SER A 1 185 ? -13.044 22.990 9.578 1.00 89.12 185 SER A N 1
ATOM 1446 C CA . SER A 1 185 ? -14.119 23.098 10.560 1.00 89.12 185 SER A CA 1
ATOM 1447 C C . SER A 1 185 ? -14.172 21.891 11.495 1.00 89.12 185 SER A C 1
ATOM 1449 O O . SER A 1 185 ? -13.717 20.798 11.149 1.00 89.12 185 SER A O 1
ATOM 1451 N N . VAL A 1 186 ? -14.725 22.122 12.686 1.00 90.44 186 VAL A N 1
ATOM 1452 C CA . VAL A 1 186 ? -14.969 21.117 13.728 1.00 90.44 186 VAL A CA 1
ATOM 1453 C C . VAL A 1 186 ? -16.422 21.247 14.170 1.00 90.44 186 VAL A C 1
ATOM 1455 O O . VAL A 1 186 ? -16.852 22.342 14.526 1.00 90.44 186 VAL A O 1
ATOM 1458 N N . ASN A 1 187 ? -17.198 20.163 14.122 1.00 89.44 187 ASN A N 1
ATOM 1459 C CA . ASN A 1 187 ? -18.635 20.147 14.425 1.00 89.44 187 ASN A CA 1
ATOM 1460 C C . ASN A 1 187 ? -19.399 21.272 13.706 1.00 89.44 187 ASN A C 1
ATOM 1462 O O . ASN A 1 187 ? -20.168 22.014 14.314 1.00 89.44 187 ASN A O 1
ATOM 1466 N N . ASN A 1 188 ? -19.136 21.438 12.405 1.00 83.62 188 ASN A N 1
ATOM 1467 C CA . ASN A 1 188 ? -19.687 22.500 11.550 1.00 83.62 188 ASN A CA 1
ATOM 1468 C C . ASN A 1 188 ? -19.296 23.939 11.949 1.00 83.62 188 ASN A C 1
ATOM 1470 O O . ASN A 1 188 ? -19.738 24.898 11.315 1.00 83.62 188 ASN A O 1
ATOM 1474 N N . THR A 1 189 ? -18.431 24.110 12.949 1.00 85.62 189 THR A N 1
ATOM 1475 C CA . THR A 1 189 ? -17.876 25.407 13.342 1.00 85.62 189 THR A CA 1
ATOM 1476 C C . THR A 1 189 ? -16.600 25.653 12.548 1.00 85.62 189 THR A C 1
ATOM 1478 O O . THR A 1 189 ? -15.615 24.928 12.694 1.00 85.62 189 THR A O 1
ATOM 1481 N N . LYS A 1 190 ? -16.614 26.654 11.663 1.00 85.00 190 LYS A N 1
ATOM 1482 C CA . LYS A 1 190 ? -15.445 27.009 10.845 1.00 85.00 190 LYS A CA 1
ATOM 1483 C C . LYS A 1 190 ? -14.331 27.575 11.722 1.00 85.00 190 LYS A C 1
ATOM 1485 O O . LYS A 1 190 ? -14.571 28.479 12.515 1.00 85.00 190 LYS A O 1
ATOM 1490 N N . LEU A 1 191 ? -13.107 27.101 11.513 1.00 80.25 191 LEU A N 1
ATOM 1491 C CA . LEU A 1 191 ? -11.914 27.511 12.265 1.00 80.25 191 LEU A CA 1
ATOM 1492 C C . LEU A 1 191 ? -11.274 28.803 11.720 1.00 80.25 191 LEU A C 1
ATOM 1494 O O . LEU A 1 191 ? -10.055 28.976 11.700 1.00 80.25 191 LEU A O 1
ATOM 1498 N N . THR A 1 192 ? -12.103 29.733 11.251 1.00 69.38 192 THR A N 1
ATOM 1499 C CA . THR A 1 192 ? -11.661 31.034 10.743 1.00 69.38 192 THR A CA 1
ATOM 1500 C C . THR A 1 192 ? -11.814 32.086 11.833 1.00 69.38 192 THR A C 1
ATOM 1502 O O . THR A 1 192 ? -12.937 32.342 12.267 1.00 69.38 192 THR A O 1
ATOM 1505 N N . SER A 1 193 ? -10.718 32.730 12.239 1.00 51.75 193 SER A N 1
ATOM 1506 C CA . SER A 1 193 ? -10.802 33.947 13.049 1.00 51.75 193 SER A CA 1
ATOM 1507 C C . SER A 1 193 ? -11.180 35.126 12.142 1.00 51.75 193 SER A C 1
ATOM 1509 O O . SER A 1 193 ? -10.815 35.164 10.963 1.00 51.75 193 SER A O 1
ATOM 1511 N N . GLY A 1 194 ? -11.986 36.058 12.654 1.00 46.75 194 GLY A N 1
ATOM 1512 C CA . GLY A 1 194 ? -12.577 37.151 11.877 1.00 46.75 194 GLY A CA 1
ATOM 1513 C C . GLY A 1 194 ? -11.565 37.900 10.994 1.00 46.75 194 GLY A C 1
ATOM 1514 O O . GLY A 1 194 ? -10.458 38.207 11.422 1.00 46.75 194 GLY A O 1
ATOM 1515 N N . LYS A 1 195 ? -11.987 38.210 9.757 1.00 44.78 195 LYS A N 1
ATOM 1516 C CA . LYS A 1 195 ? -11.194 38.799 8.655 1.00 44.78 195 LYS A CA 1
ATOM 1517 C C . LYS A 1 195 ? -10.010 37.924 8.201 1.00 44.78 195 LYS A C 1
ATOM 1519 O O . LYS A 1 195 ? -8.855 38.303 8.337 1.00 44.78 195 LYS A O 1
ATOM 1524 N N . ASN A 1 196 ? -10.320 36.786 7.575 1.00 51.19 196 ASN A N 1
ATOM 1525 C CA . ASN A 1 196 ? -9.408 35.988 6.734 1.00 51.19 196 ASN A CA 1
ATOM 1526 C C . ASN A 1 196 ? -8.105 35.480 7.380 1.00 51.19 196 ASN A C 1
ATOM 1528 O O . ASN A 1 196 ? -7.232 35.007 6.654 1.00 51.19 196 ASN A O 1
ATOM 1532 N N . LYS A 1 197 ? -7.960 35.520 8.709 1.00 58.00 197 LYS A N 1
ATOM 1533 C CA . LYS A 1 197 ? -6.798 34.936 9.385 1.00 58.00 197 LYS A CA 1
ATOM 1534 C C . LYS A 1 197 ? -7.187 33.568 9.938 1.00 58.00 197 LYS A C 1
ATOM 1536 O O . LYS A 1 197 ? -8.089 33.452 10.770 1.00 58.00 197 LYS A O 1
ATOM 1541 N N . THR A 1 198 ? -6.549 32.519 9.427 1.00 64.12 198 THR A N 1
ATOM 1542 C CA . THR A 1 198 ? -6.639 31.176 10.009 1.00 64.12 198 THR A CA 1
ATOM 1543 C C . THR A 1 198 ? -6.229 31.251 11.477 1.00 64.12 198 THR A C 1
ATOM 1545 O O . THR A 1 198 ? -5.306 31.998 11.815 1.00 64.12 198 THR A O 1
ATOM 1548 N N . LEU A 1 199 ? -6.945 30.530 12.347 1.00 72.12 199 LEU A N 1
ATOM 1549 C CA . LEU A 1 199 ? -6.519 30.359 13.735 1.00 72.12 199 LEU A CA 1
ATOM 1550 C C . LEU A 1 199 ? -5.070 29.853 13.759 1.00 72.12 199 LEU A C 1
ATOM 1552 O O . LEU A 1 199 ? -4.654 29.069 12.905 1.00 72.12 199 LEU A O 1
ATOM 1556 N N . ASP A 1 200 ? -4.305 30.330 14.727 1.00 82.12 200 ASP A N 1
ATOM 1557 C CA . ASP A 1 200 ? -3.002 29.783 15.068 1.00 82.12 200 ASP A CA 1
ATOM 1558 C C . ASP A 1 200 ? -3.141 28.334 15.566 1.00 82.12 200 ASP A C 1
ATOM 1560 O O . ASP A 1 200 ? -4.200 27.926 16.050 1.00 82.12 200 ASP A O 1
ATOM 1564 N N . ALA A 1 201 ? -2.072 27.538 15.453 1.00 82.50 201 ALA A N 1
ATOM 1565 C CA . ALA A 1 201 ? -2.087 26.103 15.766 1.00 82.50 201 ALA A CA 1
ATOM 1566 C C . ALA A 1 201 ? -2.677 25.801 17.157 1.00 82.50 201 ALA A C 1
ATOM 1568 O O . ALA A 1 201 ? -3.487 24.889 17.332 1.00 82.50 201 ALA A O 1
ATOM 1569 N N . ARG A 1 202 ? -2.343 26.634 18.150 1.00 85.06 202 ARG A N 1
ATOM 1570 C CA . ARG A 1 202 ? -2.881 26.531 19.510 1.00 85.06 202 ARG A CA 1
ATOM 1571 C C . ARG A 1 202 ? -4.388 26.796 19.564 1.00 85.06 202 ARG A C 1
ATOM 1573 O O . ARG A 1 202 ? -5.093 26.062 20.251 1.00 85.06 202 ARG A O 1
ATOM 1580 N N . GLY A 1 203 ? -4.877 27.791 18.825 1.00 83.62 203 GLY A N 1
ATOM 1581 C CA . GLY A 1 203 ? -6.302 28.098 18.703 1.00 83.62 203 GLY A CA 1
ATOM 1582 C C . GLY A 1 203 ? -7.090 26.978 18.020 1.00 83.62 203 GLY A C 1
ATOM 1583 O O . GLY A 1 203 ? -8.187 26.646 18.463 1.00 83.62 203 GLY A O 1
ATOM 1584 N N . ILE A 1 204 ? -6.510 26.328 17.004 1.00 84.25 204 ILE A N 1
ATOM 1585 C CA . ILE A 1 204 ? -7.109 25.154 16.344 1.00 84.25 204 ILE A CA 1
ATOM 1586 C C . ILE A 1 204 ? -7.232 23.986 17.327 1.00 84.25 204 ILE A C 1
ATOM 1588 O O . ILE A 1 204 ? -8.319 23.431 17.494 1.00 84.25 204 ILE A O 1
ATOM 1592 N N . LEU A 1 205 ? -6.143 23.631 18.016 1.00 85.56 205 LEU A N 1
ATOM 1593 C CA . LEU A 1 205 ? -6.153 22.532 18.988 1.00 85.56 205 LEU A CA 1
ATOM 1594 C C . LEU A 1 205 ? -7.082 22.823 20.169 1.00 85.56 205 LEU A C 1
ATOM 1596 O O . LEU A 1 205 ? -7.753 21.917 20.662 1.00 85.56 205 LEU A O 1
ATOM 1600 N N . GLN A 1 206 ? -7.160 24.082 20.604 1.00 86.38 206 GLN A N 1
ATOM 1601 C CA . GLN A 1 206 ? -8.093 24.501 21.641 1.00 86.38 206 GLN A CA 1
ATOM 1602 C C . GLN A 1 206 ? -9.546 24.376 21.173 1.00 86.38 206 GLN A C 1
ATOM 1604 O O . GLN A 1 206 ? -10.347 23.795 21.897 1.00 86.38 206 GLN A O 1
ATOM 1609 N N . ALA A 1 207 ? -9.874 24.807 19.954 1.00 84.62 207 ALA A N 1
ATOM 1610 C CA . ALA A 1 207 ? -11.214 24.643 19.394 1.00 84.62 207 ALA A CA 1
ATOM 1611 C C . ALA A 1 207 ? -11.609 23.160 19.273 1.00 84.62 207 ALA A C 1
ATOM 1613 O O . ALA A 1 207 ? -12.728 22.789 19.625 1.00 84.62 207 ALA A O 1
ATOM 1614 N N . VAL A 1 208 ? -10.683 22.289 18.849 1.00 85.75 208 VAL A N 1
ATOM 1615 C CA . VAL A 1 208 ? -10.896 20.829 18.851 1.00 85.75 208 VAL A CA 1
ATOM 1616 C C . VAL A 1 208 ? -11.129 20.320 20.276 1.00 85.75 208 VAL A C 1
ATOM 1618 O O . VAL A 1 208 ? -12.028 19.510 20.504 1.00 85.75 208 VAL A O 1
ATOM 1621 N N . ARG A 1 209 ? -10.357 20.800 21.257 1.00 86.94 209 ARG A N 1
ATOM 1622 C CA . ARG A 1 209 ? -10.490 20.402 22.664 1.00 86.94 209 ARG A CA 1
ATOM 1623 C C . ARG A 1 209 ? -11.828 20.835 23.262 1.00 86.94 209 ARG A C 1
ATOM 1625 O O . ARG A 1 209 ? -12.490 20.028 23.897 1.00 86.94 209 ARG A O 1
ATOM 1632 N N . GLU A 1 210 ? -12.250 22.069 23.024 1.00 86.12 210 GLU A N 1
ATOM 1633 C CA . GLU A 1 210 ? -13.519 22.623 23.511 1.00 86.12 210 GLU A CA 1
ATOM 1634 C C . GLU A 1 210 ? -14.725 21.912 22.890 1.00 86.12 210 GLU A C 1
ATOM 1636 O O . GLU A 1 210 ? -15.639 21.499 23.598 1.00 86.12 210 GLU A O 1
ATOM 1641 N N . GLN A 1 211 ? -14.694 21.677 21.578 1.00 82.75 211 GLN A N 1
ATOM 1642 C CA . GLN A 1 211 ? -15.736 20.930 20.863 1.00 82.75 211 GLN A CA 1
ATOM 1643 C C . GLN A 1 211 ? -15.770 19.443 21.245 1.00 82.75 211 GLN A C 1
ATOM 1645 O O . GLN A 1 211 ? -16.780 18.766 21.051 1.00 82.75 211 GLN A O 1
ATOM 1650 N N . SER A 1 212 ? -14.669 18.923 21.791 1.00 83.25 212 SER A N 1
ATOM 1651 C CA . SER A 1 212 ? -14.566 17.541 22.241 1.00 83.25 212 SER A CA 1
ATOM 1652 C C . SER A 1 212 ? -14.820 17.338 23.729 1.00 83.25 212 SER A C 1
ATOM 1654 O O . SER A 1 212 ? -14.881 16.188 24.140 1.00 83.25 212 SER A O 1
ATOM 1656 N N . THR A 1 213 ? -14.995 18.353 24.574 1.00 80.12 213 THR A N 1
ATOM 1657 C CA . THR A 1 213 ? -15.280 18.093 26.001 1.00 80.12 213 THR A CA 1
ATOM 1658 C C . THR A 1 213 ? -16.726 17.664 26.247 1.00 80.12 213 THR A C 1
ATOM 1660 O O . THR A 1 213 ? -16.984 16.902 27.177 1.00 80.12 213 THR A O 1
ATOM 1663 N N . THR A 1 214 ? -17.662 18.098 25.403 1.00 75.44 214 THR A N 1
ATOM 1664 C CA . THR A 1 214 ? -19.108 17.919 25.619 1.00 75.44 214 THR A CA 1
ATOM 1665 C C . THR A 1 214 ? -19.732 16.813 24.765 1.00 75.44 214 THR A C 1
ATOM 1667 O O . THR A 1 214 ? -20.775 16.277 25.130 1.00 75.44 214 THR A O 1
ATOM 1670 N N . GLY A 1 215 ? -19.097 16.441 23.647 1.00 81.38 215 GLY A N 1
ATOM 1671 C CA . GLY A 1 215 ? -19.647 15.505 22.664 1.00 81.38 215 GLY A CA 1
ATOM 1672 C C . GLY A 1 215 ? -19.023 14.105 22.674 1.00 81.38 215 GLY A C 1
ATOM 1673 O O . GLY A 1 215 ? -17.817 13.919 22.882 1.00 81.38 215 GLY A O 1
ATOM 1674 N N . THR A 1 216 ? -19.849 13.104 22.367 1.00 88.62 216 THR A N 1
ATOM 1675 C CA . THR A 1 216 ? -19.423 11.753 21.952 1.00 88.62 216 THR A CA 1
ATOM 1676 C C . THR A 1 216 ? -19.224 11.643 20.442 1.00 88.62 216 THR A C 1
ATOM 1678 O O . THR A 1 216 ? -18.710 10.634 19.968 1.00 88.62 216 THR A O 1
ATOM 1681 N N . THR A 1 217 ? -19.574 12.684 19.685 1.00 90.31 217 THR A N 1
ATOM 1682 C CA . THR A 1 217 ? -19.421 12.767 18.229 1.00 90.31 217 THR A CA 1
ATOM 1683 C C . THR A 1 217 ? -18.531 13.942 17.843 1.00 90.31 217 THR A C 1
ATOM 1685 O O . THR A 1 217 ? -18.672 15.027 18.410 1.00 90.31 217 THR A O 1
ATOM 1688 N N . LEU A 1 218 ? -17.651 13.737 16.865 1.00 92.50 218 LEU A N 1
ATOM 1689 C CA . LEU A 1 218 ? -16.760 14.759 16.324 1.00 92.50 218 LEU A CA 1
ATOM 1690 C C . LEU A 1 218 ? -16.823 14.731 14.796 1.00 92.50 218 LEU A C 1
ATOM 1692 O O . LEU A 1 218 ? -16.480 13.725 14.182 1.00 92.50 218 LEU A O 1
ATOM 1696 N N . SER A 1 219 ? -17.255 15.832 14.188 1.00 92.25 219 SER A N 1
ATOM 1697 C CA . SER A 1 219 ? -17.228 16.026 12.736 1.00 92.25 219 SER A CA 1
ATOM 1698 C C . SER A 1 219 ? -16.066 16.939 12.359 1.00 92.25 219 SER A C 1
ATOM 1700 O O . SER A 1 219 ? -15.916 18.011 12.946 1.00 92.25 219 SER A O 1
ATOM 1702 N N . LEU A 1 220 ? -15.238 16.527 11.404 1.00 93.38 220 LEU A N 1
ATOM 1703 C CA . LEU A 1 220 ? -14.063 17.260 10.941 1.00 93.38 220 LEU A CA 1
ATOM 1704 C C . LEU A 1 220 ? -14.144 17.476 9.436 1.00 93.38 220 LEU A C 1
ATOM 1706 O O . LEU A 1 220 ? -14.406 16.535 8.692 1.00 93.38 220 LEU A O 1
ATOM 1710 N N . GLN A 1 221 ? -13.835 18.691 8.988 1.00 91.94 221 GLN A N 1
ATOM 1711 C CA . GLN A 1 221 ? -13.566 18.961 7.578 1.00 91.94 221 GLN A CA 1
ATOM 1712 C C . GLN A 1 221 ? -12.079 19.201 7.381 1.00 91.94 221 GLN A C 1
ATOM 1714 O O . GLN A 1 221 ? -11.516 20.145 7.940 1.00 91.94 221 GLN A O 1
ATOM 1719 N N . LEU A 1 222 ? -11.454 18.352 6.580 1.00 91.31 222 LEU A N 1
ATOM 1720 C CA . LEU A 1 222 ? -10.016 18.318 6.362 1.00 91.31 222 LEU A CA 1
ATOM 1721 C C . LEU A 1 222 ? -9.684 18.754 4.939 1.00 91.31 222 LEU A C 1
ATOM 1723 O O . LEU A 1 222 ? -10.399 18.410 3.998 1.00 91.31 222 LEU A O 1
ATOM 1727 N N . LYS A 1 223 ? -8.571 19.463 4.763 1.00 88.75 223 LYS A N 1
ATOM 1728 C CA . LYS A 1 223 ? -8.046 19.832 3.446 1.00 88.75 223 LYS A CA 1
ATOM 1729 C C . LYS A 1 223 ? -6.537 19.644 3.400 1.00 88.75 223 LYS A C 1
ATOM 1731 O O . LYS A 1 223 ? -5.820 20.149 4.258 1.00 88.75 223 LYS A O 1
ATOM 1736 N N . ALA A 1 224 ? -6.058 18.974 2.364 1.00 81.75 224 ALA A N 1
ATOM 1737 C CA . ALA A 1 224 ? -4.638 18.870 2.054 1.00 81.75 224 ALA A CA 1
ATOM 1738 C C . ALA A 1 224 ? -4.439 19.049 0.548 1.00 81.75 224 ALA A C 1
ATOM 1740 O O . ALA A 1 224 ? -5.306 18.658 -0.238 1.00 81.75 224 ALA A O 1
ATOM 1741 N N . GLU A 1 225 ? -3.298 19.600 0.133 1.00 69.50 225 GLU A N 1
ATOM 1742 C CA . GLU A 1 225 ? -2.967 19.720 -1.295 1.00 69.50 225 GLU A CA 1
ATOM 1743 C C . GLU A 1 225 ? -2.953 18.340 -1.970 1.00 69.50 225 GLU A C 1
ATOM 1745 O O . GLU A 1 225 ? -3.559 18.155 -3.027 1.00 69.50 225 GLU A O 1
ATOM 1750 N N . GLY A 1 226 ? -2.425 17.333 -1.266 1.00 63.62 226 GLY A N 1
ATOM 1751 C CA . GLY A 1 226 ? -2.411 15.943 -1.713 1.00 63.62 226 GLY A CA 1
ATOM 1752 C C . GLY A 1 226 ? -3.790 15.287 -1.836 1.00 63.62 226 GLY A C 1
ATOM 1753 O O . GLY A 1 226 ? -3.917 14.316 -2.570 1.00 63.62 226 GLY A O 1
ATOM 1754 N N . PHE A 1 227 ? -4.856 15.791 -1.200 1.00 72.81 227 PHE A N 1
ATOM 1755 C CA . PHE A 1 227 ? -6.181 15.153 -1.299 1.00 72.81 227 PHE A CA 1
ATOM 1756 C C . PHE A 1 227 ? -6.784 15.263 -2.701 1.00 72.81 227 PHE A C 1
ATOM 1758 O O . PHE A 1 227 ? -7.413 14.311 -3.164 1.00 72.81 227 PHE A O 1
ATOM 1765 N N . ARG A 1 228 ? -6.557 16.377 -3.412 1.00 67.31 228 ARG A N 1
ATOM 1766 C CA . ARG A 1 228 ? -6.980 16.503 -4.821 1.00 67.31 228 ARG A CA 1
ATOM 1767 C C . ARG A 1 228 ? -6.272 15.488 -5.707 1.00 67.31 228 ARG A C 1
ATOM 1769 O O . ARG A 1 228 ? -6.902 14.911 -6.589 1.00 67.31 228 ARG A O 1
ATOM 1776 N N . ASP A 1 229 ? -4.983 15.281 -5.467 1.00 57.12 229 ASP A N 1
ATOM 1777 C CA . ASP A 1 229 ? -4.163 14.375 -6.263 1.00 57.12 229 ASP A CA 1
ATOM 1778 C C . ASP A 1 229 ? -4.395 12.910 -5.885 1.00 57.12 229 ASP A C 1
ATOM 1780 O O . ASP A 1 229 ? -4.402 12.062 -6.771 1.00 57.12 229 ASP A O 1
ATOM 1784 N N . LYS A 1 230 ? -4.733 12.615 -4.622 1.00 52.28 230 LYS A N 1
ATOM 1785 C CA . LYS A 1 230 ? -5.159 11.282 -4.179 1.00 52.28 230 LYS A CA 1
ATOM 1786 C C . LYS A 1 230 ? -6.538 10.853 -4.654 1.00 52.28 230 LYS A C 1
ATOM 1788 O O . LYS A 1 230 ? -6.778 9.666 -4.843 1.00 52.28 230 LYS A O 1
ATOM 1793 N N . LEU A 1 231 ? -7.448 11.806 -4.832 1.00 54.72 231 LEU A N 1
ATOM 1794 C CA . LEU A 1 231 ? -8.768 11.539 -5.406 1.00 54.72 231 LEU A CA 1
ATOM 1795 C C . LEU A 1 231 ? -8.705 11.371 -6.931 1.00 54.72 231 LEU A C 1
ATOM 1797 O O . LEU A 1 231 ? -9.717 11.051 -7.559 1.00 54.72 231 LEU A O 1
ATOM 1801 N N . ARG A 1 232 ? -7.517 11.511 -7.539 1.00 55.22 232 ARG A N 1
ATOM 1802 C CA . ARG A 1 232 ? -7.269 10.975 -8.875 1.00 55.22 232 ARG A CA 1
ATOM 1803 C C . ARG A 1 232 ? -7.225 9.453 -8.749 1.00 55.22 232 ARG A C 1
ATOM 1805 O O . ARG A 1 232 ? -6.332 8.895 -8.128 1.00 55.22 232 ARG A O 1
ATOM 1812 N N . LEU A 1 233 ? -8.173 8.772 -9.385 1.00 60.72 233 LEU A N 1
ATOM 1813 C CA . LEU A 1 233 ? -8.243 7.306 -9.493 1.00 60.72 233 LEU A CA 1
ATOM 1814 C C . LEU A 1 233 ? -7.112 6.714 -10.369 1.00 60.72 233 LEU A C 1
ATOM 1816 O O . LEU A 1 233 ? -7.317 5.706 -11.046 1.00 60.72 233 LEU A O 1
ATOM 1820 N N . HIS A 1 234 ? -5.950 7.370 -10.445 1.00 69.81 234 HIS A N 1
ATOM 1821 C CA . HIS A 1 234 ? -4.881 7.079 -11.396 1.00 69.81 234 HIS A CA 1
ATOM 1822 C C . HIS A 1 234 ? -3.504 7.231 -10.727 1.00 69.81 234 HIS A C 1
ATOM 1824 O O . HIS A 1 234 ? -3.341 8.108 -9.877 1.00 69.81 234 HIS A O 1
ATOM 1830 N N . PRO A 1 235 ? -2.509 6.415 -11.115 1.00 80.06 235 PRO A N 1
ATOM 1831 C CA . PRO A 1 235 ? -1.141 6.532 -10.611 1.00 80.06 235 PRO A CA 1
ATOM 1832 C C . PRO A 1 235 ? -0.496 7.860 -11.020 1.00 80.06 235 PRO A C 1
ATOM 1834 O O . PRO A 1 235 ? -0.847 8.420 -12.058 1.00 80.06 235 PRO A O 1
ATOM 1837 N N . PHE A 1 236 ? 0.476 8.338 -10.247 1.00 78.31 236 PHE A N 1
ATOM 1838 C CA . PHE A 1 236 ? 1.266 9.540 -10.531 1.00 78.31 236 PHE A CA 1
ATOM 1839 C C . PHE A 1 236 ? 2.755 9.217 -10.680 1.00 78.31 236 PHE A C 1
ATOM 1841 O O . PHE A 1 236 ? 3.240 8.213 -10.157 1.00 78.31 236 PHE A O 1
ATOM 1848 N N . GLN A 1 237 ? 3.477 10.057 -11.423 1.00 85.19 237 GLN A N 1
ATOM 1849 C CA . GLN A 1 237 ? 4.915 9.894 -11.636 1.00 85.19 237 GLN A CA 1
ATOM 1850 C C . GLN A 1 237 ? 5.716 10.252 -10.384 1.00 85.19 237 GLN A C 1
ATOM 1852 O O . GLN A 1 237 ? 5.588 11.354 -9.857 1.00 85.19 237 GLN A O 1
ATOM 1857 N N . LEU A 1 238 ? 6.596 9.340 -9.971 1.00 79.06 238 LEU A N 1
ATOM 1858 C CA . LEU A 1 238 ? 7.664 9.618 -9.008 1.00 79.06 238 LEU A CA 1
ATOM 1859 C C . LEU A 1 238 ? 8.915 10.147 -9.703 1.00 79.06 238 LEU A C 1
ATOM 1861 O O . LEU A 1 238 ? 9.527 11.107 -9.249 1.00 79.06 238 LEU A O 1
ATOM 1865 N N . ALA A 1 239 ? 9.297 9.509 -10.806 1.00 83.19 239 ALA A N 1
ATOM 1866 C CA . ALA A 1 239 ? 10.451 9.895 -11.597 1.00 83.19 239 ALA A CA 1
ATOM 1867 C C . ALA A 1 239 ? 10.300 9.394 -13.032 1.00 83.19 239 ALA A C 1
ATOM 1869 O O . ALA A 1 239 ? 9.628 8.394 -13.299 1.00 83.19 239 ALA A O 1
ATOM 1870 N N . PHE A 1 240 ? 10.970 10.078 -13.947 1.00 87.19 240 PHE A N 1
ATOM 1871 C CA . PHE A 1 240 ? 11.163 9.628 -15.314 1.00 87.19 240 PHE A CA 1
ATOM 1872 C C . PHE A 1 240 ? 12.617 9.886 -15.682 1.00 87.19 240 PHE A C 1
ATOM 1874 O O . PHE A 1 240 ? 13.079 11.020 -15.587 1.00 87.19 240 PHE A O 1
ATOM 1881 N N . LEU A 1 241 ? 13.346 8.830 -16.035 1.00 84.44 241 LEU A N 1
ATOM 1882 C CA . LEU A 1 241 ? 14.772 8.913 -16.335 1.00 84.44 241 LEU A CA 1
ATOM 1883 C C . LEU A 1 241 ? 15.032 8.411 -17.747 1.00 84.44 241 LEU A C 1
ATOM 1885 O O . LEU A 1 241 ? 14.660 7.293 -18.100 1.00 84.44 241 LEU A O 1
ATOM 1889 N N . VAL A 1 242 ? 15.739 9.222 -18.525 1.00 85.25 242 VAL A N 1
ATOM 1890 C CA . VAL A 1 242 ? 16.243 8.867 -19.851 1.00 85.25 242 VAL A CA 1
ATOM 1891 C C . VAL A 1 242 ? 17.761 9.034 -19.806 1.00 85.25 242 VAL A C 1
ATOM 1893 O O . VAL A 1 242 ? 18.249 10.156 -19.906 1.00 85.25 242 VAL A O 1
ATOM 1896 N N . PRO A 1 243 ? 18.536 7.961 -19.569 1.00 76.38 243 PRO A N 1
ATOM 1897 C CA . PRO A 1 243 ? 19.990 8.064 -19.541 1.00 76.38 243 PRO A CA 1
ATOM 1898 C C . PRO A 1 243 ? 20.536 8.523 -20.907 1.00 76.38 243 PRO A C 1
ATOM 1900 O O . PRO A 1 243 ? 20.098 7.995 -21.935 1.00 76.38 243 PRO A O 1
ATOM 1903 N N . PRO A 1 244 ? 21.524 9.437 -20.945 1.00 68.38 244 PRO A N 1
ATOM 1904 C CA . PRO A 1 244 ? 22.173 9.847 -22.182 1.00 68.38 244 PRO A CA 1
ATOM 1905 C C . PRO A 1 244 ? 22.976 8.671 -22.734 1.00 68.38 244 PRO A C 1
ATOM 1907 O O . PRO A 1 244 ? 23.911 8.166 -22.114 1.00 68.38 244 PRO A O 1
ATOM 1910 N N . GLN A 1 245 ? 22.574 8.195 -23.907 1.00 71.00 245 GLN A N 1
ATOM 1911 C CA . GLN A 1 245 ? 23.177 7.029 -24.564 1.00 71.00 245 GLN A CA 1
ATOM 1912 C C . GLN A 1 245 ? 23.914 7.401 -25.856 1.00 71.00 245 GLN A C 1
ATOM 1914 O O . GLN A 1 245 ? 24.349 6.518 -26.588 1.00 71.00 245 GLN A O 1
ATOM 1919 N N . GLY A 1 246 ? 24.037 8.700 -26.160 1.00 66.25 246 GLY A N 1
ATOM 1920 C CA . GLY A 1 246 ? 24.627 9.191 -27.413 1.00 66.25 246 GLY A CA 1
ATOM 1921 C C . GLY A 1 246 ? 23.783 8.900 -28.662 1.00 66.25 246 GLY A C 1
ATOM 1922 O O . GLY A 1 246 ? 24.232 9.151 -29.774 1.00 66.25 246 GLY A O 1
ATOM 1923 N N . ALA A 1 247 ? 22.570 8.371 -28.480 1.00 66.25 247 ALA A N 1
ATOM 1924 C CA . ALA A 1 247 ? 21.626 7.993 -29.528 1.00 66.25 247 ALA A CA 1
ATOM 1925 C C . ALA A 1 247 ? 20.187 8.396 -29.140 1.00 66.25 247 ALA A C 1
ATOM 1927 O O . ALA A 1 247 ? 19.234 7.637 -29.320 1.00 66.25 247 ALA A O 1
ATOM 1928 N N . GLU A 1 248 ? 20.033 9.577 -28.540 1.00 71.12 248 GLU A N 1
ATOM 1929 C CA . GLU A 1 248 ? 18.720 10.165 -28.257 1.00 71.12 248 GLU A CA 1
ATOM 1930 C C . GLU A 1 248 ? 17.949 10.323 -29.573 1.00 71.12 248 GLU A C 1
ATOM 1932 O O . GLU A 1 248 ? 18.500 10.822 -30.554 1.00 71.12 248 GLU A O 1
ATOM 1937 N N . GLY A 1 249 ? 16.710 9.832 -29.648 1.00 67.50 249 GLY A N 1
ATOM 1938 C CA . GLY A 1 249 ? 15.978 9.780 -30.922 1.00 67.50 249 GLY A CA 1
ATOM 1939 C C . GLY A 1 249 ? 15.981 8.407 -31.603 1.00 67.50 249 GLY A C 1
ATOM 1940 O O . GLY A 1 249 ? 15.133 8.132 -32.460 1.00 67.50 249 GLY A O 1
ATOM 1941 N N . ALA A 1 250 ? 16.936 7.537 -31.260 1.00 77.75 250 ALA A N 1
ATOM 1942 C CA . ALA A 1 250 ? 17.219 6.325 -32.021 1.00 77.75 250 ALA A CA 1
ATOM 1943 C C . ALA A 1 250 ? 16.700 5.039 -31.358 1.00 77.75 250 ALA A C 1
ATOM 1945 O O . ALA A 1 250 ? 16.383 4.967 -30.170 1.00 77.75 250 ALA A O 1
ATOM 1946 N N . ALA A 1 251 ? 16.629 3.976 -32.163 1.00 81.38 251 ALA A N 1
ATOM 1947 C CA . ALA A 1 251 ? 16.371 2.635 -31.658 1.00 81.38 251 ALA A CA 1
ATOM 1948 C C . ALA A 1 251 ? 17.464 2.212 -30.662 1.00 81.38 251 ALA A C 1
ATOM 1950 O O . ALA A 1 251 ? 18.650 2.410 -30.909 1.00 81.38 251 ALA A O 1
ATOM 1951 N N . GLY A 1 252 ? 17.056 1.606 -29.551 1.00 82.44 252 GLY A N 1
ATOM 1952 C CA . GLY A 1 252 ? 17.927 1.223 -28.444 1.00 82.44 252 GLY A CA 1
ATOM 1953 C C . GLY A 1 252 ? 17.911 2.202 -27.270 1.00 82.44 252 GLY A C 1
ATOM 1954 O O . GLY A 1 252 ? 18.336 1.798 -26.186 1.00 82.44 252 GLY A O 1
ATOM 1955 N N . GLN A 1 253 ? 17.372 3.419 -27.444 1.00 87.25 253 GLN A N 1
ATOM 1956 C CA . GLN A 1 253 ? 17.233 4.391 -26.358 1.00 87.25 253 GLN A CA 1
ATOM 1957 C C . GLN A 1 253 ? 16.400 3.798 -25.218 1.00 87.25 253 GLN A C 1
ATOM 1959 O O . GLN A 1 253 ? 15.285 3.321 -25.440 1.00 87.25 253 GLN A O 1
ATOM 1964 N N . ARG A 1 254 ? 16.941 3.812 -23.997 1.00 88.06 254 ARG A N 1
ATOM 1965 C CA . ARG A 1 254 ? 16.236 3.317 -22.804 1.00 88.06 254 ARG A CA 1
ATOM 1966 C C . ARG A 1 254 ? 15.646 4.464 -22.004 1.00 88.06 254 ARG A C 1
ATOM 1968 O O . ARG A 1 254 ? 16.258 5.522 -21.901 1.00 88.06 254 ARG A O 1
ATOM 1975 N N . ALA A 1 255 ? 14.496 4.206 -21.406 1.00 88.75 255 ALA A N 1
ATOM 1976 C CA . ALA A 1 255 ? 13.850 5.085 -20.453 1.00 88.75 255 ALA A CA 1
ATOM 1977 C C . ALA A 1 255 ? 13.319 4.255 -19.286 1.00 88.75 255 ALA A C 1
ATOM 1979 O O . ALA A 1 255 ? 12.934 3.099 -19.459 1.00 88.75 255 ALA A O 1
ATOM 1980 N N . SER A 1 256 ? 13.275 4.850 -18.107 1.00 88.75 256 SER A N 1
ATOM 1981 C CA . SER A 1 256 ? 12.699 4.240 -16.917 1.00 88.75 256 SER A CA 1
ATOM 1982 C C . SER A 1 256 ? 11.614 5.159 -16.373 1.00 88.75 256 SER A C 1
ATOM 1984 O O . SER A 1 256 ? 11.836 6.355 -16.176 1.00 88.75 256 SER A O 1
ATOM 1986 N N . LEU A 1 257 ? 10.431 4.600 -16.147 1.00 89.50 257 LEU A N 1
ATOM 1987 C CA . LEU A 1 257 ? 9.275 5.304 -15.609 1.00 89.50 257 LEU A CA 1
ATOM 1988 C C . LEU A 1 257 ? 8.942 4.738 -14.229 1.00 89.50 257 LEU A C 1
ATOM 1990 O O . LEU A 1 257 ? 8.686 3.539 -14.094 1.00 89.50 257 LEU A O 1
ATOM 1994 N N . TRP A 1 258 ? 8.924 5.603 -13.217 1.00 87.25 258 TRP A N 1
ATOM 1995 C CA . TRP A 1 258 ? 8.493 5.264 -11.865 1.00 87.25 258 TRP A CA 1
ATOM 1996 C C . TRP A 1 258 ? 7.132 5.871 -11.596 1.00 87.25 258 TRP A C 1
ATOM 1998 O O . TRP A 1 258 ? 6.950 7.087 -11.683 1.00 87.25 258 TRP A O 1
ATOM 2008 N N . LEU A 1 259 ? 6.192 5.014 -11.228 1.00 87.12 259 LEU A N 1
ATOM 2009 C CA . LEU A 1 259 ? 4.834 5.387 -10.887 1.00 87.12 259 LEU A CA 1
ATOM 2010 C C . LEU A 1 259 ? 4.522 4.945 -9.462 1.00 87.12 259 LEU A C 1
ATOM 2012 O O . LEU A 1 259 ? 4.963 3.883 -9.017 1.00 87.12 259 LEU A O 1
ATOM 2016 N N . GLN A 1 260 ? 3.704 5.736 -8.782 1.00 82.62 260 GLN A N 1
ATOM 2017 C CA . GLN A 1 260 ? 3.105 5.383 -7.506 1.00 82.62 260 GLN A CA 1
ATOM 2018 C C . GLN A 1 260 ? 1.587 5.512 -7.603 1.00 82.62 260 GLN A C 1
ATOM 2020 O O . GLN A 1 260 ? 1.052 6.461 -8.177 1.00 82.62 260 GLN A O 1
ATOM 2025 N N . ARG A 1 261 ? 0.886 4.533 -7.045 1.00 77.75 261 ARG A N 1
ATOM 2026 C CA . ARG A 1 261 ? -0.540 4.586 -6.736 1.00 77.75 261 ARG A CA 1
ATOM 2027 C C . ARG A 1 261 ? -0.713 4.473 -5.229 1.00 77.75 261 ARG A C 1
ATOM 2029 O O . ARG A 1 261 ? 0.203 4.118 -4.503 1.00 77.75 261 ARG A O 1
ATOM 2036 N N . LEU A 1 262 ? -1.901 4.825 -4.776 1.00 65.94 262 LEU A N 1
ATOM 2037 C CA . LEU A 1 262 ? -2.179 5.054 -3.359 1.00 65.94 262 LEU A CA 1
ATOM 2038 C C . LEU A 1 262 ? -2.881 3.893 -2.680 1.00 65.94 262 LEU A C 1
ATOM 2040 O O . LEU A 1 262 ? -2.997 3.887 -1.464 1.00 65.94 262 LEU A O 1
ATOM 2044 N N . ASP A 1 263 ? -3.419 2.996 -3.495 1.00 63.91 263 ASP A N 1
ATOM 2045 C CA . ASP A 1 263 ? -4.030 1.747 -3.089 1.00 63.91 263 ASP A CA 1
ATOM 2046 C C . ASP A 1 263 ? -3.751 0.754 -4.221 1.00 63.91 263 ASP A C 1
ATOM 2048 O O . ASP A 1 263 ? -3.875 1.087 -5.409 1.00 63.91 263 ASP A O 1
ATOM 2052 N N . ALA A 1 264 ? -3.388 -0.472 -3.860 1.00 70.31 264 ALA A N 1
ATOM 2053 C CA . ALA A 1 264 ? -3.232 -1.586 -4.782 1.00 70.31 264 ALA A CA 1
ATOM 2054 C C . ALA A 1 264 ? -4.497 -1.883 -5.623 1.00 70.31 264 ALA A C 1
ATOM 2056 O O . ALA A 1 264 ? -4.402 -2.482 -6.700 1.00 70.31 264 ALA A O 1
ATOM 2057 N N . ARG A 1 265 ? -5.676 -1.440 -5.173 1.00 70.75 265 ARG A N 1
ATOM 2058 C CA . ARG A 1 265 ? -6.956 -1.535 -5.896 1.00 70.75 265 ARG A CA 1
ATOM 2059 C C . ARG A 1 265 ? -7.066 -0.563 -7.073 1.00 70.75 265 ARG A C 1
ATOM 2061 O O . ARG A 1 265 ? -7.836 -0.809 -8.001 1.00 70.75 265 ARG A O 1
ATOM 2068 N N . VAL A 1 266 ? -6.313 0.538 -7.069 1.00 74.75 266 VAL A N 1
ATOM 2069 C CA . VAL A 1 266 ? -6.356 1.536 -8.149 1.00 74.75 266 VAL A CA 1
ATOM 2070 C C . VAL A 1 266 ? -5.653 0.980 -9.379 1.00 74.75 266 VAL A C 1
ATOM 2072 O O . VAL A 1 266 ? -4.471 0.663 -9.322 1.00 74.75 266 VAL A O 1
ATOM 2075 N N . SER A 1 267 ? -6.341 0.873 -10.514 1.00 80.38 267 SER A N 1
ATOM 2076 C CA . SER A 1 267 ? -5.705 0.396 -11.747 1.00 80.38 267 SER A CA 1
ATOM 2077 C C . SER A 1 267 ? -4.508 1.270 -12.127 1.00 80.38 267 SER A C 1
ATOM 2079 O O . SER A 1 267 ? -4.598 2.497 -12.139 1.00 80.38 267 SER A O 1
ATOM 2081 N N . TRP A 1 268 ? -3.407 0.627 -12.517 1.00 84.44 268 TRP A N 1
ATOM 2082 C CA . TRP A 1 268 ? -2.249 1.314 -13.081 1.00 84.44 268 TRP A CA 1
ATOM 2083 C C . TRP A 1 268 ? -2.576 2.046 -14.394 1.00 84.44 268 TRP A C 1
ATOM 2085 O O . TRP A 1 268 ? -1.827 2.926 -14.801 1.00 84.44 268 TRP A O 1
ATOM 2095 N N . ALA A 1 269 ? -3.687 1.705 -15.063 1.00 84.12 269 ALA A N 1
ATOM 2096 C CA . ALA A 1 269 ? -4.055 2.250 -16.374 1.00 84.12 269 ALA A CA 1
ATOM 2097 C C . ALA A 1 269 ? -2.921 2.133 -17.420 1.00 84.12 269 ALA A C 1
ATOM 2099 O O . ALA A 1 269 ? -2.784 2.959 -18.324 1.00 84.12 269 ALA A O 1
ATOM 2100 N N . LEU A 1 270 ? -2.116 1.078 -17.283 1.00 85.81 270 LEU A N 1
ATOM 2101 C CA . LEU A 1 270 ? -1.070 0.675 -18.211 1.00 85.81 270 LEU A CA 1
ATOM 2102 C C . LEU A 1 270 ? -1.567 -0.512 -19.024 1.00 85.81 270 LEU A C 1
ATOM 2104 O O . LEU A 1 270 ? -2.263 -1.383 -18.494 1.00 85.81 270 LEU A O 1
ATOM 2108 N N . HIS A 1 271 ? -1.209 -0.544 -20.301 1.00 85.88 271 HIS A N 1
ATOM 2109 C CA . HIS A 1 271 ? -1.550 -1.639 -21.191 1.00 85.88 271 HIS A CA 1
ATOM 2110 C C . HIS A 1 271 ? -0.276 -2.245 -21.767 1.00 85.88 271 HIS A C 1
ATOM 2112 O O . HIS A 1 271 ? 0.587 -1.544 -22.302 1.00 85.88 271 HIS A O 1
ATOM 2118 N N . PHE A 1 272 ? -0.182 -3.563 -21.630 1.00 87.50 272 PHE A N 1
ATOM 2119 C CA . PHE A 1 272 ? 0.869 -4.377 -22.210 1.00 87.50 272 PHE A CA 1
ATOM 2120 C C . PHE A 1 272 ? 0.247 -5.211 -23.318 1.00 87.50 272 PHE A C 1
ATOM 2122 O O . PHE A 1 272 ? -0.741 -5.907 -23.084 1.00 87.50 272 PHE A O 1
ATOM 2129 N N . GLU A 1 273 ? 0.795 -5.111 -24.519 1.00 86.31 273 GLU A N 1
ATOM 2130 C CA . GLU A 1 273 ? 0.293 -5.833 -25.684 1.00 86.31 273 GLU A CA 1
ATOM 2131 C C . GLU A 1 273 ? 1.412 -6.699 -26.247 1.00 86.31 273 GLU A C 1
ATOM 2133 O O . GLU A 1 273 ? 2.538 -6.238 -26.430 1.00 86.31 273 GLU A O 1
ATOM 2138 N N . GLU A 1 274 ? 1.125 -7.971 -26.502 1.00 83.00 274 GLU A N 1
ATOM 2139 C CA . GLU A 1 274 ? 2.067 -8.834 -27.202 1.00 83.00 274 GLU A CA 1
ATOM 2140 C C . GLU A 1 274 ? 2.029 -8.496 -28.684 1.00 83.00 274 GLU A C 1
ATOM 2142 O O . GLU A 1 274 ? 1.063 -8.788 -29.388 1.00 83.00 274 GLU A O 1
ATOM 2147 N N . SER A 1 275 ? 3.096 -7.864 -29.159 1.00 77.06 275 SER A N 1
ATOM 2148 C CA . SER A 1 275 ? 3.235 -7.556 -30.569 1.00 77.06 275 SER A CA 1
ATOM 2149 C C . SER A 1 275 ? 4.046 -8.655 -31.242 1.00 77.06 275 SER A C 1
ATOM 2151 O O . SER A 1 275 ? 5.223 -8.880 -30.933 1.00 77.06 275 SER A O 1
ATOM 2153 N N . GLN A 1 276 ? 3.408 -9.350 -32.181 1.00 65.06 276 GLN A N 1
ATOM 2154 C CA . GLN A 1 276 ? 4.100 -10.167 -33.169 1.00 65.06 276 GLN A CA 1
ATOM 2155 C C . GLN A 1 276 ? 4.487 -9.261 -34.329 1.00 65.06 276 GLN A C 1
ATOM 2157 O O . GLN A 1 276 ? 3.760 -9.123 -35.310 1.00 65.06 276 GLN A O 1
ATOM 2162 N N . LEU A 1 277 ? 5.626 -8.591 -34.202 1.00 59.19 277 LEU A N 1
ATOM 2163 C CA . LEU A 1 277 ? 6.207 -7.904 -35.341 1.00 59.19 277 LEU A CA 1
ATOM 2164 C C . LEU A 1 277 ? 7.206 -8.828 -36.030 1.00 59.19 277 LEU A C 1
ATOM 2166 O O . LEU A 1 277 ? 8.151 -9.317 -35.418 1.00 59.19 277 LEU A O 1
ATOM 2170 N N . ASP A 1 278 ? 6.987 -9.008 -37.329 1.00 49.09 278 ASP A N 1
ATOM 2171 C CA . ASP A 1 278 ? 7.745 -9.837 -38.272 1.00 49.09 278 ASP A CA 1
ATOM 2172 C C . ASP A 1 278 ? 9.140 -9.239 -38.586 1.00 49.09 278 ASP A C 1
ATOM 2174 O O . ASP A 1 278 ? 9.576 -9.134 -39.735 1.00 49.09 278 ASP A O 1
ATOM 2178 N N . TYR A 1 279 ? 9.864 -8.766 -37.567 1.00 54.16 279 TYR A N 1
ATOM 2179 C CA . TYR A 1 279 ? 11.285 -8.457 -37.703 1.00 54.16 279 TYR A CA 1
ATOM 2180 C C . TYR A 1 279 ? 12.023 -9.776 -37.527 1.00 54.16 279 TYR A C 1
ATOM 2182 O O . TYR A 1 279 ? 12.145 -10.247 -36.400 1.00 54.16 279 TYR A O 1
ATOM 2190 N N . GLY A 1 280 ? 12.500 -10.360 -38.630 1.00 44.22 280 GLY A N 1
ATOM 2191 C CA . GLY A 1 280 ? 13.087 -11.706 -38.751 1.00 44.22 280 GLY A CA 1
ATOM 2192 C C . GLY A 1 280 ? 14.292 -12.069 -37.861 1.00 44.22 280 GLY A C 1
ATOM 2193 O O . GLY A 1 280 ? 15.101 -12.907 -38.242 1.00 44.22 280 GLY A O 1
ATOM 2194 N N . THR A 1 281 ? 14.460 -11.456 -36.692 1.00 47.28 281 THR A N 1
ATOM 2195 C CA . THR A 1 281 ? 15.474 -11.796 -35.687 1.00 47.28 281 THR A CA 1
ATOM 2196 C C . THR A 1 281 ? 14.979 -11.665 -34.238 1.00 47.28 281 THR A C 1
ATOM 2198 O O . THR A 1 281 ? 15.608 -12.226 -33.344 1.00 47.28 281 THR A O 1
ATOM 2201 N N . TYR A 1 282 ? 13.863 -10.975 -33.972 1.00 51.81 282 TYR A N 1
ATOM 2202 C CA . TYR A 1 282 ? 13.353 -10.770 -32.613 1.00 51.81 282 TYR A CA 1
ATOM 2203 C C . TYR A 1 282 ? 11.924 -11.300 -32.538 1.00 51.81 282 TYR A C 1
ATOM 2205 O O . TYR A 1 282 ? 11.028 -10.738 -33.154 1.00 51.81 282 TYR A O 1
ATOM 2213 N N . GLY A 1 283 ? 11.735 -12.409 -31.817 1.00 57.47 283 GLY A N 1
ATOM 2214 C CA . GLY A 1 283 ? 10.415 -12.987 -31.561 1.00 57.47 283 GLY A CA 1
ATOM 2215 C C . GLY A 1 283 ? 9.459 -12.016 -30.858 1.00 57.47 283 GLY A C 1
ATOM 2216 O O . GLY A 1 283 ? 9.814 -10.873 -30.567 1.00 57.47 283 GLY A O 1
ATOM 2217 N N . SER A 1 284 ? 8.245 -12.499 -30.578 1.00 63.78 284 SER A N 1
ATOM 2218 C CA . SER A 1 284 ? 7.190 -11.776 -29.854 1.00 63.78 284 SER A CA 1
ATOM 2219 C C . SER A 1 284 ? 7.752 -10.913 -28.722 1.00 63.78 284 SER A C 1
ATOM 2221 O O . SER A 1 284 ? 8.510 -11.405 -27.880 1.00 63.78 284 SER A O 1
ATOM 2223 N N . PHE A 1 285 ? 7.389 -9.631 -28.698 1.00 75.00 285 PHE A N 1
ATOM 2224 C CA . PHE A 1 285 ? 7.829 -8.717 -27.649 1.00 75.00 285 PHE A CA 1
ATOM 2225 C C . PHE A 1 285 ? 6.670 -7.947 -27.032 1.00 75.00 285 PHE A C 1
ATOM 2227 O O . PHE A 1 285 ? 5.622 -7.751 -27.645 1.00 75.00 285 PHE A O 1
ATOM 2234 N N . LEU A 1 286 ? 6.896 -7.491 -25.801 1.00 80.00 286 LEU A N 1
ATOM 2235 C CA . LEU A 1 286 ? 5.889 -6.798 -25.022 1.00 80.00 286 LEU A CA 1
ATOM 2236 C C . LEU A 1 286 ? 5.899 -5.299 -25.318 1.00 80.00 286 LEU A C 1
ATOM 2238 O O . LEU A 1 286 ? 6.814 -4.577 -24.912 1.00 80.00 286 LEU A O 1
ATOM 2242 N N . GLN A 1 287 ? 4.886 -4.837 -26.038 1.00 83.44 287 GLN A N 1
ATOM 2243 C CA . GLN A 1 287 ? 4.678 -3.436 -26.357 1.00 83.44 287 GLN A CA 1
ATOM 2244 C C . GLN A 1 287 ? 4.073 -2.700 -25.157 1.00 83.44 287 GLN A C 1
ATOM 2246 O O . GLN A 1 287 ? 3.151 -3.190 -24.503 1.00 83.44 287 GLN A O 1
ATOM 2251 N N . PHE A 1 288 ? 4.597 -1.508 -24.876 1.00 84.69 288 PHE A N 1
ATOM 2252 C CA . PHE A 1 288 ? 4.099 -0.629 -23.823 1.00 84.69 288 PHE A CA 1
ATOM 2253 C C . PHE A 1 288 ? 3.157 0.427 -24.398 1.00 84.69 288 PHE A C 1
ATOM 2255 O O . PHE A 1 288 ? 3.569 1.220 -25.245 1.00 84.69 288 PHE A O 1
ATOM 2262 N N . LYS A 1 289 ? 1.922 0.489 -23.894 1.00 82.56 289 LYS A N 1
ATOM 2263 C CA . LYS A 1 289 ? 0.972 1.565 -24.197 1.00 82.56 289 LYS A CA 1
ATOM 2264 C C . LYS A 1 289 ? 0.459 2.187 -22.902 1.00 82.56 289 LYS A C 1
ATOM 2266 O O . LYS A 1 289 ? -0.192 1.535 -22.085 1.00 82.56 289 LYS A O 1
ATOM 2271 N N . ALA A 1 290 ? 0.736 3.473 -22.721 1.00 76.25 290 ALA A N 1
ATOM 2272 C CA . ALA A 1 290 ? 0.164 4.254 -21.633 1.00 76.25 290 ALA A CA 1
ATOM 2273 C C . ALA A 1 290 ? -1.209 4.805 -22.045 1.00 76.25 290 ALA A C 1
ATOM 2275 O O . ALA A 1 290 ? -1.392 5.296 -23.160 1.00 76.25 290 ALA A O 1
ATOM 2276 N N . ASN A 1 291 ? -2.191 4.726 -21.147 1.00 78.69 291 ASN A N 1
ATOM 2277 C CA . ASN A 1 291 ? -3.504 5.314 -21.384 1.00 78.69 291 ASN A CA 1
ATOM 2278 C C . ASN A 1 291 ? -3.443 6.851 -21.246 1.00 78.69 291 ASN A C 1
ATOM 2280 O O . ASN A 1 291 ? -2.668 7.392 -20.454 1.00 78.69 291 ASN A O 1
ATOM 2284 N N . LYS A 1 292 ? -4.329 7.571 -21.948 1.00 74.81 292 LYS A N 1
ATOM 2285 C CA . LYS A 1 292 ? -4.489 9.036 -21.848 1.00 74.81 292 LYS A CA 1
ATOM 2286 C C . LYS A 1 292 ? -4.753 9.520 -20.418 1.00 74.81 292 LYS A C 1
ATOM 2288 O O . LYS A 1 292 ? -4.521 10.686 -20.107 1.00 74.81 292 LYS A O 1
ATOM 2293 N N . THR A 1 293 ? -5.267 8.654 -19.547 1.00 69.12 293 THR A N 1
ATOM 2294 C CA . THR A 1 293 ? -5.444 8.946 -18.118 1.00 69.12 293 THR A CA 1
ATOM 2295 C C . THR A 1 293 ? -4.111 9.091 -17.386 1.00 69.12 293 THR A C 1
ATOM 2297 O O . THR A 1 293 ? -3.961 10.045 -16.625 1.00 69.12 293 THR A O 1
ATOM 2300 N N . VAL A 1 294 ? -3.133 8.225 -17.673 1.00 73.31 294 VAL A N 1
ATOM 2301 C CA . VAL A 1 294 ? -1.766 8.287 -17.121 1.00 73.31 294 VAL A CA 1
ATOM 2302 C C . VAL A 1 294 ? -1.044 9.533 -17.624 1.00 73.31 294 VAL A C 1
ATOM 2304 O O . VAL A 1 294 ? -0.332 10.191 -16.876 1.00 73.31 294 VAL A O 1
ATOM 2307 N N . PHE A 1 295 ? -1.302 9.960 -18.861 1.00 75.50 295 PHE A N 1
ATOM 2308 C CA . PHE A 1 295 ? -0.706 11.189 -19.391 1.00 75.50 295 PHE A CA 1
ATOM 2309 C C . PHE A 1 295 ? -1.035 12.438 -18.572 1.00 75.50 295 PHE A C 1
ATOM 2311 O O . PHE A 1 295 ? -0.215 13.351 -18.522 1.00 75.50 295 PHE A O 1
ATOM 2318 N N . LYS A 1 296 ? -2.175 12.485 -17.874 1.00 72.94 296 LYS A N 1
ATOM 2319 C CA . LYS A 1 296 ? -2.539 13.622 -17.008 1.00 72.94 296 LYS A CA 1
ATOM 2320 C C . LYS A 1 296 ? -1.761 13.666 -15.688 1.00 72.94 296 LYS A C 1
ATOM 2322 O O . LYS A 1 296 ? -1.824 14.681 -14.995 1.00 72.94 296 LYS A O 1
ATOM 2327 N N . SER A 1 297 ? -1.084 12.583 -15.317 1.00 74.38 297 SER A N 1
ATOM 2328 C CA . SER A 1 297 ? -0.419 12.405 -14.022 1.00 74.38 297 SER A CA 1
ATOM 2329 C C . SER A 1 297 ? 1.095 12.185 -14.117 1.00 74.38 297 SER A C 1
ATOM 2331 O O . SER A 1 297 ? 1.743 11.964 -13.094 1.00 74.38 297 SER A O 1
ATOM 2333 N N . ILE A 1 298 ? 1.658 12.287 -15.323 1.00 83.50 298 ILE A N 1
ATOM 2334 C CA . ILE A 1 298 ? 3.100 12.247 -15.596 1.00 83.50 298 ILE A CA 1
ATOM 2335 C C . ILE A 1 298 ? 3.613 13.616 -16.063 1.00 83.50 298 ILE A C 1
ATOM 2337 O O . ILE A 1 298 ? 2.824 14.475 -16.482 1.00 83.50 298 ILE A O 1
ATOM 2341 N N . SER A 1 299 ? 4.929 13.816 -15.982 1.00 85.31 299 SER A N 1
ATOM 2342 C CA . SER A 1 299 ? 5.586 15.065 -16.376 1.00 85.31 299 SER A CA 1
ATOM 2343 C C . SER A 1 299 ? 5.487 15.297 -17.895 1.00 85.31 299 SER A C 1
ATOM 2345 O O . SER A 1 299 ? 5.277 14.337 -18.648 1.00 85.31 299 SER A O 1
ATOM 2347 N N . PRO A 1 300 ? 5.575 16.553 -18.376 1.00 85.25 300 PRO A N 1
ATOM 2348 C CA . PRO A 1 300 ? 5.494 16.842 -19.807 1.00 85.25 300 PRO A CA 1
ATOM 2349 C C . PRO A 1 300 ? 6.587 16.118 -20.601 1.00 85.25 300 PRO A C 1
ATOM 2351 O O . PRO A 1 300 ? 6.284 15.586 -21.662 1.00 85.25 300 PRO A O 1
ATOM 2354 N N . GLU A 1 301 ? 7.793 15.970 -20.051 1.00 86.44 301 GLU A N 1
ATOM 2355 C CA . GLU A 1 301 ? 8.905 15.260 -20.697 1.00 86.44 301 GLU A CA 1
ATOM 2356 C C . GLU A 1 301 ? 8.590 13.768 -20.877 1.00 86.44 301 GLU A C 1
ATOM 2358 O O . GLU A 1 301 ? 8.799 13.196 -21.948 1.00 86.44 301 GLU A O 1
ATOM 2363 N N . ALA A 1 302 ? 8.036 13.130 -19.840 1.00 88.25 302 ALA A N 1
ATOM 2364 C CA . ALA A 1 302 ? 7.605 11.738 -19.913 1.00 88.25 302 ALA A CA 1
ATOM 2365 C C . ALA A 1 302 ? 6.460 11.562 -20.914 1.00 88.25 302 ALA A C 1
ATOM 2367 O O . ALA A 1 302 ? 6.445 10.600 -21.683 1.00 88.25 302 ALA A O 1
ATOM 2368 N N . ARG A 1 303 ? 5.507 12.499 -20.930 1.00 89.75 303 ARG A N 1
ATOM 2369 C CA . ARG A 1 303 ? 4.386 12.485 -21.873 1.00 89.75 303 ARG A CA 1
ATOM 2370 C C . ARG A 1 303 ? 4.871 12.607 -23.311 1.00 89.75 303 ARG A C 1
ATOM 2372 O O . ARG A 1 303 ? 4.512 11.760 -24.120 1.00 89.75 303 ARG A O 1
ATOM 2379 N N . GLU A 1 304 ? 5.704 13.599 -23.604 1.00 88.88 304 GLU A N 1
ATOM 2380 C CA . GLU A 1 304 ? 6.270 13.815 -24.937 1.00 88.88 304 GLU A CA 1
ATOM 2381 C C . GLU A 1 304 ? 7.045 12.586 -25.412 1.00 88.88 304 GLU A C 1
ATOM 2383 O O . GLU A 1 304 ? 6.849 12.136 -26.539 1.00 88.88 304 GLU A O 1
ATOM 2388 N N . PHE A 1 305 ? 7.852 11.973 -24.541 1.00 89.25 305 PHE A N 1
ATOM 2389 C CA . PHE A 1 305 ? 8.567 10.743 -24.872 1.00 89.25 305 PHE A CA 1
ATOM 2390 C C . PHE A 1 305 ? 7.612 9.583 -25.200 1.00 89.25 305 PHE A C 1
ATOM 2392 O O . PHE A 1 305 ? 7.775 8.900 -26.215 1.00 89.25 305 PHE A O 1
ATOM 2399 N N . LEU A 1 306 ? 6.603 9.346 -24.358 1.00 89.06 306 LEU A N 1
ATOM 2400 C CA . LEU A 1 306 ? 5.651 8.250 -24.555 1.00 89.06 306 LEU A CA 1
ATOM 2401 C C . LEU A 1 306 ? 4.759 8.457 -25.789 1.00 89.06 306 LEU A C 1
ATOM 2403 O O . LEU A 1 306 ? 4.457 7.490 -26.491 1.00 89.06 306 LEU A O 1
ATOM 2407 N N . GLU A 1 307 ? 4.361 9.696 -26.075 1.00 88.44 307 GLU A N 1
ATOM 2408 C CA . GLU A 1 307 ? 3.584 10.058 -27.266 1.00 88.44 307 GLU A CA 1
ATOM 2409 C C . GLU A 1 307 ? 4.430 9.948 -28.540 1.00 88.44 307 GLU A C 1
ATOM 2411 O O . GLU A 1 307 ? 3.986 9.369 -29.531 1.00 88.44 307 GLU A O 1
ATOM 2416 N N . TYR A 1 308 ? 5.679 10.415 -28.509 1.00 88.31 308 TYR A N 1
ATOM 2417 C CA . TYR A 1 308 ? 6.571 10.361 -29.667 1.00 88.31 308 TYR A CA 1
ATOM 2418 C C . TYR A 1 308 ? 6.922 8.920 -30.076 1.00 88.31 308 TYR A C 1
ATOM 2420 O O . TYR A 1 308 ? 7.052 8.615 -31.264 1.00 88.31 308 TYR A O 1
ATOM 2428 N N . TYR A 1 309 ? 7.042 8.008 -29.106 1.00 87.19 309 TYR A N 1
ATOM 2429 C CA . TYR A 1 309 ? 7.423 6.614 -29.349 1.00 87.19 309 TYR A CA 1
ATOM 2430 C C . TYR A 1 309 ? 6.287 5.600 -29.182 1.00 87.19 309 TYR A C 1
ATOM 2432 O O . TYR A 1 309 ? 6.589 4.414 -29.133 1.00 87.19 309 TYR A O 1
ATOM 2440 N N . THR A 1 310 ? 5.010 5.994 -29.119 1.00 82.06 310 THR A N 1
ATOM 2441 C CA . THR A 1 310 ? 3.885 5.122 -28.694 1.00 82.06 310 THR A CA 1
ATOM 2442 C C . THR A 1 310 ? 3.897 3.698 -29.281 1.00 82.06 310 THR A C 1
ATOM 2444 O O . THR A 1 310 ? 3.717 2.728 -28.545 1.00 82.06 310 THR A O 1
ATOM 2447 N N . ASP A 1 311 ? 4.187 3.535 -30.576 1.00 81.88 311 ASP A N 1
ATOM 2448 C CA . ASP A 1 311 ? 4.210 2.215 -31.235 1.00 81.88 311 ASP A CA 1
ATOM 2449 C C . ASP A 1 311 ? 5.582 1.528 -31.280 1.00 81.88 311 ASP A C 1
ATOM 2451 O O . ASP A 1 311 ? 5.765 0.466 -31.873 1.00 81.88 311 ASP A O 1
ATOM 2455 N N . ARG A 1 312 ? 6.572 2.152 -30.655 1.00 84.75 312 ARG A N 1
ATOM 2456 C CA . ARG A 1 312 ? 7.980 1.764 -30.678 1.00 84.75 312 ARG A CA 1
ATOM 2457 C C . ARG A 1 312 ? 8.510 1.442 -29.289 1.00 84.75 312 ARG A C 1
ATOM 2459 O O . ARG A 1 312 ? 9.692 1.140 -29.162 1.00 84.75 312 ARG A O 1
ATOM 2466 N N . LEU A 1 313 ? 7.685 1.484 -28.253 1.00 88.88 313 LEU A N 1
ATOM 2467 C CA . LEU A 1 313 ? 8.115 1.205 -26.890 1.00 88.88 313 LEU A CA 1
ATOM 2468 C C . LEU A 1 313 ? 7.957 -0.273 -26.551 1.00 88.88 313 LEU A C 1
ATOM 2470 O O . LEU A 1 313 ? 6.856 -0.822 -26.585 1.00 88.88 313 LEU A O 1
ATOM 2474 N N . ARG A 1 314 ? 9.068 -0.904 -26.174 1.00 89.12 314 ARG A N 1
ATOM 2475 C CA . ARG A 1 314 ? 9.108 -2.268 -25.650 1.00 89.12 314 ARG A CA 1
ATOM 2476 C C . ARG A 1 314 ? 9.431 -2.247 -24.162 1.00 89.12 314 ARG A C 1
ATOM 2478 O O . ARG A 1 314 ? 10.380 -1.584 -23.753 1.00 89.12 314 ARG A O 1
ATOM 2485 N N . VAL A 1 315 ? 8.709 -3.033 -23.372 1.00 90.38 315 VAL A N 1
ATOM 2486 C CA . VAL A 1 315 ? 9.049 -3.273 -21.963 1.00 90.38 315 VAL A CA 1
ATOM 2487 C C . VAL A 1 315 ? 10.200 -4.273 -21.878 1.00 90.38 315 VAL A C 1
ATOM 2489 O O . VAL A 1 315 ? 10.160 -5.333 -22.506 1.00 90.38 315 VAL A O 1
ATOM 2492 N N . LEU A 1 316 ? 11.232 -3.932 -21.107 1.00 87.25 316 LEU A N 1
ATOM 2493 C CA . LEU A 1 316 ? 12.326 -4.841 -20.763 1.00 87.25 316 LEU A CA 1
ATOM 2494 C C . LEU A 1 316 ? 12.128 -5.416 -19.364 1.00 87.25 316 LEU A C 1
ATOM 2496 O O . LEU A 1 316 ? 12.127 -6.631 -19.183 1.00 87.25 316 LEU A O 1
ATOM 2500 N N . TYR A 1 317 ? 11.934 -4.534 -18.383 1.00 87.38 317 TYR A N 1
ATOM 2501 C CA . TYR A 1 317 ? 11.819 -4.924 -16.985 1.00 87.38 317 TYR A CA 1
ATOM 2502 C C . TYR A 1 317 ? 10.640 -4.227 -16.318 1.00 87.38 317 TYR A C 1
ATOM 2504 O O . TYR A 1 317 ? 10.386 -3.045 -16.548 1.00 87.38 317 TYR A O 1
ATOM 2512 N N . VAL A 1 318 ? 9.962 -4.957 -15.440 1.00 88.38 318 VAL A N 1
ATOM 2513 C CA . VAL A 1 318 ? 8.970 -4.427 -14.505 1.00 88.38 318 VAL A CA 1
ATOM 2514 C C . VAL A 1 318 ? 9.466 -4.739 -13.103 1.00 88.38 318 VAL A C 1
ATOM 2516 O O . VAL A 1 318 ? 9.746 -5.890 -12.772 1.00 88.38 318 VAL A O 1
ATOM 2519 N N . ASN A 1 319 ? 9.635 -3.708 -12.277 1.00 84.50 319 ASN A N 1
ATOM 2520 C CA . ASN A 1 319 ? 10.173 -3.819 -10.920 1.00 84.50 319 ASN A CA 1
ATOM 2521 C C . ASN A 1 319 ? 11.525 -4.562 -10.855 1.00 84.50 319 ASN A C 1
ATOM 2523 O O . ASN A 1 319 ? 11.807 -5.282 -9.900 1.00 84.50 319 ASN A O 1
ATOM 2527 N N . GLY A 1 320 ? 12.359 -4.389 -11.889 1.00 79.94 320 GLY A N 1
ATOM 2528 C CA . GLY A 1 320 ? 13.673 -5.030 -12.012 1.00 79.94 320 GLY A CA 1
ATOM 2529 C C . GLY A 1 320 ? 13.646 -6.494 -12.470 1.00 79.94 320 GLY A C 1
ATOM 2530 O O . GLY A 1 320 ? 14.705 -7.108 -12.565 1.00 79.94 320 GLY A O 1
ATOM 2531 N N . ILE A 1 321 ? 12.469 -7.051 -12.770 1.00 82.12 321 ILE A N 1
ATOM 2532 C CA . ILE A 1 321 ? 12.295 -8.418 -13.276 1.00 82.12 321 ILE A CA 1
ATOM 2533 C C . ILE A 1 321 ? 11.973 -8.356 -14.768 1.00 82.12 321 ILE A C 1
ATOM 2535 O O . ILE A 1 321 ? 11.192 -7.513 -15.201 1.00 82.12 321 ILE A O 1
ATOM 2539 N N . GLU A 1 322 ? 12.592 -9.230 -15.562 1.00 85.88 322 GLU A N 1
ATOM 2540 C CA . GLU A 1 322 ? 12.371 -9.277 -17.010 1.00 85.88 322 GLU A CA 1
ATOM 2541 C C . GLU A 1 322 ? 10.925 -9.688 -17.318 1.00 85.88 322 GLU A C 1
ATOM 2543 O O . GLU A 1 322 ? 10.469 -10.766 -16.919 1.00 85.88 322 GLU A O 1
ATOM 2548 N N . ALA A 1 323 ? 10.205 -8.819 -18.028 1.00 85.88 323 ALA A N 1
ATOM 2549 C CA . ALA A 1 323 ? 8.828 -9.071 -18.429 1.00 85.88 323 ALA A CA 1
ATOM 2550 C C . ALA A 1 323 ? 8.813 -9.954 -19.683 1.00 85.88 323 ALA A C 1
ATOM 2552 O O . ALA A 1 323 ? 9.356 -9.581 -20.722 1.00 85.88 323 ALA A O 1
ATOM 2553 N N . ARG A 1 324 ? 8.204 -11.139 -19.574 1.00 84.62 324 ARG A N 1
ATOM 2554 C CA . ARG A 1 324 ? 8.190 -12.152 -20.646 1.00 84.62 324 ARG A CA 1
ATOM 2555 C C . ARG A 1 324 ? 6.970 -12.023 -21.547 1.00 84.62 324 ARG A C 1
ATOM 2557 O O . ARG A 1 324 ? 7.100 -12.073 -22.762 1.00 84.62 324 ARG A O 1
ATOM 2564 N N . ASP A 1 325 ? 5.817 -11.836 -20.926 1.00 87.56 325 ASP A N 1
ATOM 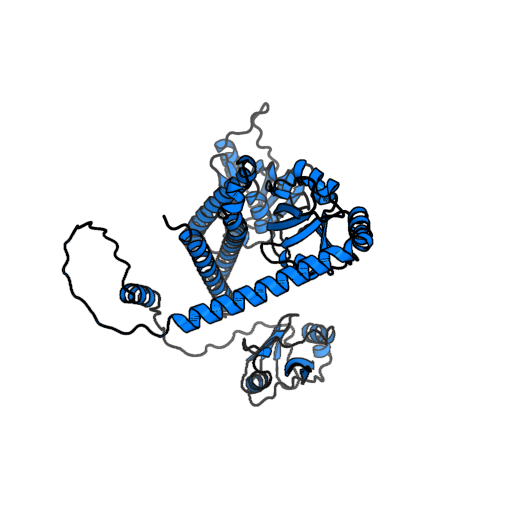2565 C CA . ASP A 1 325 ? 4.505 -11.764 -21.552 1.00 87.56 325 ASP A CA 1
ATOM 2566 C C . ASP A 1 325 ? 3.643 -10.720 -20.818 1.00 87.56 325 ASP A C 1
ATOM 2568 O O . ASP A 1 325 ? 4.054 -10.157 -19.788 1.00 87.56 325 ASP A O 1
ATOM 2572 N N . ALA A 1 326 ? 2.466 -10.414 -21.369 1.00 87.81 326 ALA A N 1
ATOM 2573 C CA . ALA A 1 326 ? 1.592 -9.380 -20.810 1.00 87.81 326 ALA A CA 1
ATOM 2574 C C . ALA A 1 326 ? 1.034 -9.765 -19.435 1.00 87.81 326 ALA A C 1
ATOM 2576 O O . ALA A 1 326 ? 0.933 -8.911 -18.550 1.00 87.81 326 ALA A O 1
ATOM 2577 N N . ALA A 1 327 ? 0.719 -11.046 -19.233 1.00 87.94 327 ALA A N 1
ATOM 2578 C CA . ALA A 1 327 ? 0.186 -11.550 -17.973 1.00 87.94 327 ALA A CA 1
ATOM 2579 C C . ALA A 1 327 ? 1.224 -11.455 -16.843 1.00 87.94 327 ALA A C 1
ATOM 2581 O O . ALA A 1 327 ? 0.905 -10.999 -15.747 1.00 87.94 327 ALA A O 1
ATOM 2582 N N . HIS A 1 328 ? 2.477 -11.799 -17.127 1.00 89.25 328 HIS A N 1
ATOM 2583 C CA . HIS A 1 328 ? 3.605 -11.721 -16.210 1.00 89.25 328 HIS A CA 1
ATOM 2584 C C . HIS A 1 328 ? 3.929 -10.266 -15.866 1.00 89.25 328 HIS A C 1
ATOM 2586 O O . HIS A 1 328 ? 4.127 -9.938 -14.698 1.00 89.25 328 HIS A O 1
ATOM 2592 N N . ALA A 1 329 ? 3.924 -9.359 -16.848 1.00 87.81 329 ALA A N 1
ATOM 2593 C CA . ALA A 1 329 ? 4.077 -7.931 -16.568 1.00 87.81 329 ALA A CA 1
ATOM 2594 C C . ALA A 1 329 ? 2.962 -7.410 -15.647 1.00 87.81 329 ALA A C 1
ATOM 2596 O O . ALA A 1 329 ? 3.243 -6.686 -14.690 1.00 87.81 329 ALA A O 1
ATOM 2597 N N . GLN A 1 330 ? 1.716 -7.827 -15.887 1.00 89.06 330 GLN A N 1
ATOM 2598 C CA . GLN A 1 330 ? 0.577 -7.451 -15.055 1.00 89.06 330 GLN A CA 1
ATOM 2599 C C . GLN A 1 330 ? 0.691 -8.027 -13.634 1.00 89.06 330 GLN A C 1
ATOM 2601 O O . GLN A 1 330 ? 0.491 -7.289 -12.669 1.00 89.06 330 GLN A O 1
ATOM 2606 N N . SER A 1 331 ? 1.090 -9.295 -13.482 1.00 88.88 331 SER A N 1
ATOM 2607 C CA . SER A 1 331 ? 1.270 -9.929 -12.167 1.00 88.88 331 SER A CA 1
ATOM 2608 C C . SER A 1 331 ? 2.398 -9.282 -11.361 1.00 88.88 331 SER A C 1
ATOM 2610 O O . SER A 1 331 ? 2.334 -9.207 -10.139 1.00 88.88 331 SER A O 1
ATOM 2612 N N . LEU A 1 332 ? 3.437 -8.767 -12.033 1.00 87.25 332 LEU A N 1
ATOM 2613 C CA . LEU A 1 332 ? 4.526 -8.027 -11.382 1.00 87.25 332 LEU A CA 1
ATOM 2614 C C . LEU A 1 332 ? 4.088 -6.658 -10.837 1.00 87.25 332 LEU A C 1
ATOM 2616 O O . LEU A 1 332 ? 4.800 -6.079 -10.010 1.00 87.25 332 LEU A O 1
ATOM 2620 N N . LEU A 1 333 ? 2.948 -6.141 -11.298 1.00 87.75 333 LEU A N 1
ATOM 2621 C CA . LEU A 1 333 ? 2.332 -4.892 -10.845 1.00 87.75 333 LEU A CA 1
ATOM 2622 C C . LEU A 1 333 ? 1.166 -5.104 -9.874 1.00 87.75 333 LEU A C 1
ATOM 2624 O O . LEU A 1 333 ? 0.766 -4.167 -9.172 1.00 87.75 333 LEU A O 1
ATOM 2628 N N . GLU A 1 334 ? 0.598 -6.305 -9.851 1.00 86.12 334 GLU A N 1
ATOM 2629 C CA . GLU A 1 334 ? -0.532 -6.663 -9.005 1.00 86.12 334 GLU A CA 1
ATOM 2630 C C . GLU A 1 334 ? -0.167 -6.549 -7.520 1.00 86.12 334 GLU A C 1
ATOM 2632 O O . GLU A 1 334 ? 0.947 -6.862 -7.104 1.00 86.12 334 GLU A O 1
ATOM 2637 N N . GLY A 1 335 ? -1.084 -6.009 -6.714 1.00 78.50 335 GLY A N 1
ATOM 2638 C CA . GLY A 1 335 ? -0.865 -5.832 -5.274 1.00 78.50 335 GLY A CA 1
ATOM 2639 C C . GLY A 1 335 ? 0.154 -4.755 -4.869 1.00 78.50 335 GLY A C 1
ATOM 2640 O O . GLY A 1 335 ? 0.280 -4.482 -3.683 1.00 78.50 335 GLY A O 1
ATOM 2641 N N . ARG A 1 336 ? 0.876 -4.126 -5.808 1.00 81.56 336 ARG A N 1
ATOM 2642 C CA . ARG A 1 336 ? 1.953 -3.167 -5.482 1.00 81.56 336 ARG A CA 1
ATOM 2643 C C . ARG A 1 336 ? 1.514 -1.721 -5.575 1.00 81.56 336 ARG A C 1
ATOM 2645 O O . ARG A 1 336 ? 0.785 -1.379 -6.494 1.00 81.56 336 ARG A O 1
ATOM 2652 N N . GLU A 1 337 ? 2.010 -0.855 -4.705 1.00 79.94 337 GLU A N 1
ATOM 2653 C CA . GLU A 1 337 ? 1.721 0.586 -4.743 1.00 79.94 337 GLU A CA 1
ATOM 2654 C C . GLU A 1 337 ? 2.746 1.387 -5.545 1.00 79.94 337 GLU A C 1
ATOM 2656 O O . GLU A 1 337 ? 2.435 2.465 -6.040 1.00 79.94 337 GLU A O 1
ATOM 2661 N N . CYS A 1 338 ? 3.939 0.836 -5.760 1.00 82.56 338 CYS A N 1
ATOM 2662 C CA . CYS A 1 338 ? 4.968 1.421 -6.611 1.00 82.56 338 CYS A CA 1
ATOM 2663 C C . CYS A 1 338 ? 5.319 0.492 -7.776 1.00 82.56 338 CYS A C 1
ATOM 2665 O O . CYS A 1 338 ? 5.390 -0.732 -7.632 1.00 82.56 338 CYS A O 1
ATOM 2667 N N . ALA A 1 339 ? 5.565 1.100 -8.933 1.00 87.69 339 ALA A N 1
ATOM 2668 C CA . ALA A 1 339 ? 5.933 0.426 -10.164 1.00 87.69 339 ALA A CA 1
ATOM 2669 C C . ALA A 1 339 ? 7.130 1.124 -10.802 1.00 87.69 339 ALA A C 1
ATOM 2671 O O . ALA A 1 339 ? 7.114 2.335 -11.013 1.00 87.69 339 ALA A O 1
ATOM 2672 N N . ARG A 1 340 ? 8.147 0.345 -11.159 1.00 89.25 340 ARG A N 1
ATOM 2673 C CA . ARG A 1 340 ? 9.235 0.761 -12.042 1.00 89.25 340 ARG A CA 1
ATOM 2674 C C . ARG A 1 340 ? 9.103 0.017 -13.359 1.00 89.25 340 ARG A C 1
ATOM 2676 O O . ARG A 1 340 ? 9.039 -1.211 -13.361 1.00 89.25 340 ARG A O 1
ATOM 2683 N N . ILE A 1 341 ? 9.114 0.747 -14.463 1.00 91.06 341 ILE A N 1
ATOM 2684 C CA . ILE A 1 341 ? 8.987 0.185 -15.806 1.00 91.06 341 ILE A CA 1
ATOM 2685 C C . ILE A 1 341 ? 10.179 0.652 -16.619 1.00 91.06 341 ILE A C 1
ATOM 2687 O O . ILE A 1 341 ? 10.317 1.842 -16.894 1.00 91.06 341 ILE A O 1
ATOM 2691 N N . ASP A 1 342 ? 11.031 -0.292 -16.998 1.00 89.38 342 ASP A N 1
ATOM 2692 C CA . ASP A 1 342 ? 12.173 -0.038 -17.864 1.00 89.38 342 ASP A CA 1
ATOM 2693 C C . ASP A 1 342 ? 11.766 -0.362 -19.305 1.00 89.38 342 ASP A C 1
ATOM 2695 O O . ASP A 1 342 ? 11.395 -1.495 -19.633 1.00 89.38 342 ASP A O 1
ATOM 2699 N N . ILE A 1 343 ? 11.830 0.652 -20.160 1.00 91.75 343 ILE A N 1
ATOM 2700 C CA . ILE A 1 343 ? 11.316 0.661 -21.525 1.00 91.75 343 ILE A CA 1
ATOM 2701 C C . ILE A 1 343 ? 12.478 0.928 -22.489 1.00 91.75 343 ILE A C 1
ATOM 2703 O O . ILE A 1 343 ? 13.425 1.648 -22.167 1.00 91.75 343 ILE A O 1
ATOM 2707 N N . VAL A 1 344 ? 12.416 0.355 -23.688 1.00 90.06 344 VAL A N 1
ATOM 2708 C CA . VAL A 1 344 ? 13.365 0.605 -24.776 1.00 90.06 344 VAL A CA 1
ATOM 2709 C C . VAL A 1 344 ? 12.643 0.991 -26.062 1.00 90.06 344 VAL A C 1
ATOM 2711 O O . VAL A 1 344 ? 11.618 0.405 -26.416 1.00 90.06 344 VAL A O 1
ATOM 2714 N N . VAL A 1 345 ? 13.198 1.965 -26.776 1.00 89.81 345 VAL A N 1
ATOM 2715 C CA . VAL A 1 345 ? 12.736 2.379 -28.100 1.00 89.81 345 VAL A CA 1
ATOM 2716 C C . VAL A 1 345 ? 13.197 1.358 -29.139 1.00 89.81 345 VAL A C 1
ATOM 2718 O O . VAL A 1 345 ? 14.372 1.013 -29.230 1.00 89.81 345 VAL A O 1
ATOM 2721 N N . THR A 1 346 ? 12.277 0.890 -29.967 1.00 85.94 346 THR A N 1
ATOM 2722 C CA . THR A 1 346 ? 12.515 -0.043 -31.073 1.00 85.94 346 THR A CA 1
ATOM 2723 C C . THR A 1 346 ? 12.583 0.712 -32.411 1.00 85.94 346 THR A C 1
ATOM 2725 O O . THR A 1 346 ? 12.135 1.865 -32.512 1.00 85.94 346 THR A O 1
ATOM 2728 N N . PRO A 1 347 ? 13.209 0.134 -33.453 1.00 79.19 347 PRO A N 1
ATOM 2729 C CA . PRO A 1 347 ? 13.255 0.766 -34.770 1.00 79.19 347 PRO A CA 1
ATOM 2730 C C . PRO A 1 347 ? 11.865 0.841 -35.412 1.00 79.19 347 PRO A C 1
ATOM 2732 O O . PRO A 1 347 ? 10.974 0.057 -35.098 1.00 79.19 347 PRO A O 1
ATOM 2735 N N . HIS A 1 348 ? 11.673 1.809 -36.311 1.00 71.62 348 HIS A N 1
ATOM 2736 C CA . HIS A 1 348 ? 10.396 1.993 -37.000 1.00 71.62 348 HIS A CA 1
ATOM 2737 C C . HIS A 1 348 ? 10.150 0.844 -38.009 1.00 71.62 348 HIS A C 1
ATOM 2739 O O . HIS A 1 348 ? 11.080 0.483 -38.742 1.00 71.62 348 HIS A O 1
ATOM 2745 N N . PRO A 1 349 ? 8.916 0.316 -38.147 1.00 63.28 349 PRO A N 1
ATOM 2746 C CA . PRO A 1 349 ? 8.601 -0.795 -39.065 1.00 63.28 349 PRO A CA 1
ATOM 2747 C C . PRO A 1 349 ? 8.929 -0.536 -40.534 1.00 63.28 349 PRO A C 1
ATOM 2749 O O . PRO A 1 349 ? 9.284 -1.453 -41.274 1.00 63.28 349 PRO A O 1
ATOM 2752 N N . THR A 1 350 ? 8.902 0.721 -40.963 1.00 55.84 350 THR A N 1
ATOM 2753 C CA . THR A 1 350 ? 9.299 1.121 -42.320 1.00 55.84 350 THR A CA 1
ATOM 2754 C C . THR A 1 350 ? 10.814 1.104 -42.549 1.00 55.84 350 THR A C 1
ATOM 2756 O O . THR A 1 350 ? 11.239 0.816 -43.666 1.00 55.84 350 THR A O 1
ATOM 2759 N N . GLN A 1 351 ? 11.642 1.330 -41.521 1.00 52.66 351 GLN A N 1
ATOM 2760 C CA . GLN A 1 351 ? 13.108 1.332 -41.651 1.00 52.66 351 GLN A CA 1
ATOM 2761 C C . GLN A 1 351 ? 13.708 -0.083 -41.666 1.00 52.66 351 GLN A C 1
ATOM 2763 O O . GLN A 1 351 ? 14.688 -0.329 -42.370 1.00 52.66 351 GLN A O 1
ATOM 2768 N N . ALA A 1 352 ? 13.106 -1.065 -40.988 1.00 49.16 352 ALA A N 1
ATOM 2769 C CA . ALA A 1 352 ? 13.630 -2.435 -41.048 1.00 49.16 352 ALA A CA 1
ATOM 2770 C C . ALA A 1 352 ? 13.356 -3.162 -42.370 1.00 49.16 352 ALA A C 1
ATOM 2772 O O . ALA A 1 352 ? 14.126 -4.044 -42.757 1.00 49.16 352 ALA A O 1
ATOM 2773 N N . ARG A 1 353 ? 12.305 -2.774 -43.106 1.00 47.06 353 ARG A N 1
ATOM 2774 C CA . ARG A 1 353 ? 12.079 -3.266 -44.477 1.00 47.06 353 ARG A CA 1
ATOM 2775 C C . ARG A 1 353 ? 13.146 -2.778 -45.463 1.00 47.06 353 ARG A C 1
ATOM 2777 O O . ARG A 1 353 ? 13.422 -3.455 -46.449 1.00 47.06 353 ARG A O 1
ATOM 2784 N N . GLN A 1 354 ? 13.773 -1.630 -45.198 1.00 46.34 354 GLN A N 1
ATOM 2785 C CA . GLN A 1 354 ? 14.882 -1.123 -46.011 1.00 46.34 354 GLN A CA 1
ATOM 2786 C C . GLN A 1 354 ? 16.205 -1.814 -45.665 1.00 46.34 354 GLN A C 1
ATOM 2788 O O . GLN A 1 354 ? 16.960 -2.160 -46.572 1.00 46.34 354 GLN A O 1
ATOM 2793 N N . HIS A 1 355 ? 16.454 -2.119 -44.386 1.00 44.53 355 HIS A N 1
ATOM 2794 C CA . HIS A 1 355 ? 17.636 -2.895 -43.997 1.00 44.53 355 HIS A CA 1
ATOM 2795 C C . HIS A 1 355 ? 17.598 -4.348 -44.483 1.00 44.53 355 HIS A C 1
ATOM 2797 O O . HIS A 1 355 ? 18.641 -4.880 -44.843 1.00 44.53 355 HIS A O 1
ATOM 2803 N N . SER A 1 356 ? 16.421 -4.972 -44.573 1.00 45.88 356 SER A N 1
ATOM 2804 C CA . SER A 1 356 ? 16.288 -6.326 -45.139 1.00 45.88 356 SER A CA 1
ATOM 2805 C C . SER A 1 356 ? 16.439 -6.361 -46.665 1.00 45.88 356 SER A C 1
ATOM 2807 O O . SER A 1 356 ? 17.019 -7.307 -47.182 1.00 45.88 356 SER A O 1
ATOM 2809 N N . ARG A 1 357 ? 16.016 -5.318 -47.398 1.00 42.84 357 ARG A N 1
ATOM 2810 C CA . ARG A 1 357 ? 16.213 -5.229 -48.863 1.00 42.84 357 ARG A CA 1
ATOM 2811 C C . ARG A 1 357 ? 17.613 -4.783 -49.297 1.00 42.84 357 ARG A C 1
ATOM 2813 O O . ARG A 1 357 ? 17.992 -5.024 -50.436 1.00 42.84 357 ARG A O 1
ATOM 2820 N N . SER A 1 358 ? 18.383 -4.151 -48.413 1.00 40.06 358 SER A N 1
ATOM 2821 C CA . SER A 1 358 ? 19.772 -3.742 -48.686 1.00 40.06 358 SER A CA 1
ATOM 2822 C C . SER A 1 358 ? 20.768 -4.918 -48.640 1.00 40.06 358 SER A C 1
ATOM 2824 O O . SER A 1 358 ? 21.864 -4.829 -49.188 1.00 40.06 358 SER A O 1
ATOM 2826 N N . ILE A 1 359 ? 20.385 -6.051 -48.037 1.00 47.12 359 ILE A N 1
ATOM 2827 C CA . ILE A 1 359 ? 21.276 -7.209 -47.851 1.00 47.12 359 ILE A CA 1
ATOM 2828 C C . ILE A 1 359 ? 21.343 -8.116 -49.097 1.00 47.12 359 ILE A C 1
ATOM 2830 O O . ILE A 1 359 ? 22.330 -8.825 -49.269 1.00 47.12 359 ILE A O 1
ATOM 2834 N N . ASP A 1 360 ? 20.401 -8.025 -50.041 1.00 38.94 360 ASP A N 1
ATOM 2835 C CA . ASP A 1 360 ? 20.437 -8.847 -51.266 1.00 38.94 360 ASP A CA 1
ATOM 2836 C C . ASP A 1 360 ? 21.429 -8.346 -52.340 1.00 38.94 360 ASP A C 1
ATOM 2838 O O . ASP A 1 360 ? 21.622 -9.006 -53.358 1.00 38.94 360 ASP A O 1
ATOM 2842 N N . GLY A 1 361 ? 22.116 -7.217 -52.112 1.00 41.59 361 GLY A N 1
ATOM 2843 C CA . GLY A 1 361 ? 23.145 -6.683 -53.020 1.00 41.59 361 GLY A CA 1
ATOM 2844 C C . GLY A 1 361 ? 24.603 -6.921 -52.596 1.00 41.59 361 GLY A C 1
ATOM 2845 O O . GLY A 1 361 ? 25.508 -6.701 -53.396 1.00 41.59 361 GLY A O 1
ATOM 2846 N N . THR A 1 362 ? 24.861 -7.357 -51.358 1.00 46.78 362 THR A N 1
ATOM 2847 C CA . THR A 1 362 ? 26.221 -7.438 -50.769 1.00 46.78 362 THR A CA 1
ATOM 2848 C C . THR A 1 362 ? 26.501 -8.766 -50.050 1.00 46.78 362 THR A C 1
ATOM 2850 O O . THR A 1 362 ? 27.350 -8.861 -49.163 1.00 46.78 362 THR A O 1
ATOM 2853 N N . THR A 1 363 ? 25.838 -9.851 -50.454 1.00 47.19 363 THR A N 1
ATOM 2854 C CA . THR A 1 363 ? 26.056 -11.204 -49.903 1.00 47.19 363 THR A CA 1
ATOM 2855 C C . THR A 1 363 ? 27.319 -11.911 -50.422 1.00 47.19 363 THR A C 1
ATOM 2857 O O . THR A 1 363 ? 27.720 -12.920 -49.845 1.00 47.19 363 THR A O 1
ATOM 2860 N N . GLY A 1 364 ? 28.009 -11.375 -51.437 1.00 40.56 364 GLY A N 1
ATOM 2861 C CA . GLY A 1 364 ? 29.266 -11.943 -51.955 1.00 40.56 364 GLY A CA 1
ATOM 2862 C C . GLY A 1 364 ? 30.504 -11.652 -51.092 1.00 40.56 364 GLY A C 1
ATOM 2863 O O . GLY A 1 364 ? 31.301 -12.550 -50.818 1.00 40.56 364 GLY A O 1
ATOM 2864 N N . GLU A 1 365 ? 30.658 -10.419 -50.603 1.00 44.53 365 GLU A N 1
ATOM 2865 C CA . GLU A 1 365 ? 31.858 -10.001 -49.854 1.00 44.53 365 GLU A CA 1
ATOM 2866 C C . GLU A 1 365 ? 31.777 -10.330 -48.356 1.00 44.53 365 GLU A C 1
ATOM 2868 O O . GLU A 1 365 ? 32.781 -10.701 -47.741 1.00 44.53 365 GLU A O 1
ATOM 2873 N N . ALA A 1 366 ? 30.578 -10.306 -47.763 1.00 44.94 366 ALA A N 1
ATOM 2874 C CA . ALA A 1 366 ? 30.390 -10.664 -46.357 1.00 44.94 366 ALA A CA 1
ATOM 2875 C C . ALA A 1 366 ? 30.640 -12.165 -46.094 1.00 44.94 366 ALA A C 1
ATOM 2877 O O . ALA A 1 366 ? 31.218 -12.524 -45.064 1.00 44.94 366 ALA A O 1
ATOM 2878 N N . LEU A 1 367 ? 30.299 -13.054 -47.039 1.00 48.12 367 LEU A N 1
ATOM 2879 C CA . LEU A 1 367 ? 30.606 -14.487 -46.923 1.00 48.12 367 LEU A CA 1
ATOM 2880 C C . LEU A 1 367 ? 32.117 -14.767 -47.024 1.00 48.12 367 LEU A C 1
ATOM 2882 O O . LEU A 1 367 ? 32.631 -15.648 -46.325 1.00 48.12 367 LEU A O 1
ATOM 2886 N N . ALA A 1 368 ? 32.843 -13.989 -47.834 1.00 48.84 368 ALA A N 1
ATOM 2887 C CA . ALA A 1 368 ? 34.301 -14.057 -47.946 1.00 48.84 368 ALA A CA 1
ATOM 2888 C C . ALA A 1 368 ? 34.996 -13.538 -46.669 1.00 48.84 368 ALA A C 1
ATOM 2890 O O . ALA A 1 368 ? 35.960 -14.138 -46.186 1.00 48.84 368 ALA A O 1
ATOM 2891 N N . ALA A 1 369 ? 34.463 -12.483 -46.047 1.00 49.94 369 ALA A N 1
ATOM 2892 C CA . ALA A 1 369 ? 34.980 -11.957 -44.783 1.00 49.94 369 ALA A CA 1
ATOM 2893 C C . ALA A 1 369 ? 34.726 -12.917 -43.602 1.00 49.94 369 ALA A C 1
ATOM 2895 O O . ALA A 1 369 ? 35.631 -13.184 -42.807 1.00 49.94 369 ALA A O 1
ATOM 2896 N N . VAL A 1 370 ? 33.533 -13.517 -43.516 1.00 53.00 370 VAL A N 1
ATOM 2897 C CA . VAL A 1 370 ? 33.186 -14.481 -42.454 1.00 53.00 370 VAL A CA 1
ATOM 2898 C C . VAL A 1 370 ? 33.973 -15.793 -42.592 1.00 53.00 370 VAL A C 1
ATOM 2900 O O . VAL A 1 370 ? 34.398 -16.368 -41.584 1.00 53.00 370 VAL A O 1
ATOM 2903 N N . THR A 1 371 ? 34.245 -16.259 -43.816 1.00 61.38 371 THR A N 1
ATOM 2904 C CA . THR A 1 371 ? 35.124 -17.424 -44.039 1.00 61.38 371 THR A CA 1
ATOM 2905 C C . THR A 1 371 ? 36.588 -17.114 -43.710 1.00 61.38 371 THR A C 1
ATOM 2907 O O . THR A 1 371 ? 37.242 -17.943 -43.068 1.00 61.38 371 THR A O 1
ATOM 2910 N N . ASN A 1 372 ? 37.080 -15.905 -44.007 1.00 60.75 372 ASN A N 1
ATOM 2911 C CA . ASN A 1 372 ? 38.416 -15.460 -43.592 1.00 60.75 372 ASN A CA 1
ATOM 2912 C C . ASN A 1 372 ? 38.565 -15.345 -42.067 1.00 60.75 372 ASN A C 1
ATOM 2914 O O . ASN A 1 372 ? 39.543 -15.855 -41.516 1.00 60.75 372 ASN A O 1
ATOM 2918 N N . ILE A 1 373 ? 37.578 -14.789 -41.356 1.00 65.00 373 ILE A N 1
ATOM 2919 C CA . ILE A 1 373 ? 37.596 -14.703 -39.883 1.00 65.00 373 ILE A CA 1
ATOM 2920 C C . ILE A 1 373 ? 37.577 -16.103 -39.252 1.00 65.00 373 ILE A C 1
ATOM 2922 O O . ILE A 1 373 ? 38.325 -16.366 -38.303 1.00 65.00 373 ILE A O 1
ATOM 2926 N N . ARG A 1 374 ? 36.787 -17.036 -39.805 1.00 65.38 374 ARG A N 1
ATOM 2927 C CA . ARG A 1 374 ? 36.700 -18.429 -39.325 1.00 65.38 374 ARG A CA 1
ATOM 2928 C C . ARG A 1 374 ? 37.989 -19.221 -39.572 1.00 65.38 374 ARG A C 1
ATOM 2930 O O . ARG A 1 374 ? 38.341 -20.090 -38.770 1.00 65.38 374 ARG A O 1
ATOM 2937 N N . ASN A 1 375 ? 38.710 -18.916 -40.650 1.00 65.19 375 ASN A N 1
ATOM 2938 C CA . ASN A 1 375 ? 40.020 -19.501 -40.935 1.00 65.19 375 ASN A CA 1
ATOM 2939 C C . ASN A 1 375 ? 41.115 -18.900 -40.037 1.00 65.19 375 ASN A C 1
ATOM 2941 O O . ASN A 1 375 ? 41.942 -19.651 -39.510 1.00 65.19 375 ASN A O 1
ATOM 2945 N N . LEU A 1 376 ? 41.057 -17.595 -39.745 1.00 66.81 376 LEU A N 1
ATOM 2946 C CA . LEU A 1 376 ? 41.951 -16.944 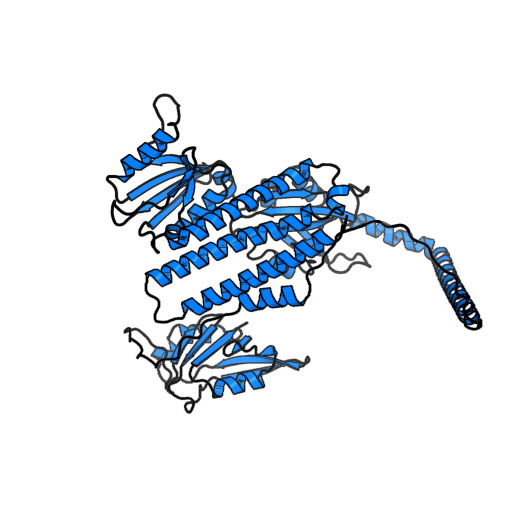-38.782 1.00 66.81 376 LEU A CA 1
ATOM 2947 C C . LEU A 1 376 ? 41.792 -17.531 -37.371 1.00 66.81 376 LEU A C 1
ATOM 2949 O O . LEU A 1 376 ? 42.782 -17.889 -36.736 1.00 66.81 376 LEU A O 1
ATOM 2953 N N . THR A 1 377 ? 40.556 -17.731 -36.896 1.00 67.12 377 THR A N 1
ATOM 2954 C CA . THR A 1 377 ? 40.314 -18.306 -35.556 1.00 67.12 377 THR A CA 1
ATOM 2955 C C . THR A 1 377 ? 40.778 -19.759 -35.446 1.00 67.12 377 THR A C 1
ATOM 2957 O O . THR A 1 377 ? 41.260 -20.177 -34.389 1.00 67.12 377 THR A O 1
ATOM 2960 N N . LYS A 1 378 ? 40.687 -20.543 -36.530 1.00 75.00 378 LYS A N 1
ATOM 2961 C CA . LYS A 1 378 ? 41.240 -21.908 -36.571 1.00 75.00 378 LYS A CA 1
ATOM 2962 C C . LYS A 1 378 ? 42.770 -21.904 -36.520 1.00 75.00 378 LYS A C 1
ATOM 2964 O O . LYS A 1 378 ? 43.346 -22.753 -35.836 1.00 75.00 378 LYS A O 1
ATOM 2969 N N . ASN A 1 379 ? 43.421 -20.949 -37.179 1.00 71.06 379 ASN A N 1
ATOM 2970 C CA . ASN A 1 379 ? 44.878 -20.823 -37.169 1.00 71.06 379 ASN A CA 1
ATOM 2971 C C . ASN A 1 379 ? 45.405 -20.326 -35.814 1.00 71.06 379 ASN A C 1
ATOM 2973 O O . ASN A 1 379 ? 46.357 -20.908 -35.294 1.00 71.06 379 ASN A O 1
ATOM 2977 N N . VAL A 1 380 ? 44.722 -19.371 -35.173 1.00 75.06 380 VAL A N 1
ATOM 2978 C CA . VAL A 1 380 ? 45.054 -18.900 -33.814 1.00 75.06 380 VAL A CA 1
ATOM 2979 C C . VAL A 1 380 ? 44.893 -20.022 -32.782 1.00 75.06 380 VAL A C 1
ATOM 2981 O O . VAL A 1 380 ? 45.802 -20.265 -31.991 1.00 75.06 380 VAL A O 1
ATOM 2984 N N . LYS A 1 381 ? 43.805 -20.808 -32.835 1.00 73.44 381 LYS A N 1
ATOM 2985 C CA . LYS A 1 381 ? 43.639 -21.972 -31.940 1.00 73.44 381 LYS A CA 1
ATOM 2986 C C . LYS A 1 381 ? 44.719 -23.041 -32.145 1.00 73.44 381 LYS A C 1
ATOM 2988 O O . LYS A 1 381 ? 45.143 -23.673 -31.178 1.00 73.44 381 LYS A O 1
ATOM 2993 N N . ARG A 1 382 ? 45.189 -23.249 -33.381 1.00 73.06 382 ARG A N 1
ATOM 2994 C CA . ARG A 1 382 ? 46.304 -24.170 -33.675 1.00 73.06 382 ARG A CA 1
ATOM 2995 C C . ARG A 1 382 ? 47.648 -23.628 -33.177 1.00 73.06 382 ARG A C 1
ATOM 2997 O O . ARG A 1 382 ? 48.449 -24.422 -32.692 1.00 73.06 382 ARG A O 1
ATOM 3004 N N . ALA A 1 383 ? 47.874 -22.315 -33.238 1.00 69.19 383 ALA A N 1
ATOM 3005 C CA . ALA A 1 383 ? 49.074 -21.668 -32.706 1.00 69.19 383 ALA A CA 1
ATOM 3006 C C . ALA A 1 383 ? 49.131 -21.735 -31.169 1.00 69.19 383 ALA A C 1
ATOM 3008 O O . ALA A 1 383 ? 50.134 -22.184 -30.617 1.00 69.19 383 ALA A O 1
ATOM 3009 N N . ILE A 1 384 ? 48.021 -21.434 -30.486 1.00 71.75 384 ILE A N 1
ATOM 3010 C CA . ILE A 1 384 ? 47.911 -21.537 -29.019 1.00 71.75 384 ILE A CA 1
ATOM 3011 C C . ILE A 1 384 ? 48.107 -22.990 -28.559 1.00 71.75 384 ILE A C 1
ATOM 3013 O O . ILE A 1 384 ? 48.820 -23.252 -27.593 1.00 71.75 384 ILE A O 1
ATOM 3017 N N . LYS A 1 385 ? 47.558 -23.969 -29.293 1.00 72.19 385 LYS A N 1
ATOM 3018 C CA . LYS A 1 385 ? 47.756 -25.397 -28.985 1.00 72.19 385 LYS A CA 1
ATOM 3019 C C . LYS A 1 385 ? 49.201 -25.869 -29.214 1.00 72.19 385 LYS A C 1
ATOM 3021 O O . LYS A 1 385 ? 49.636 -26.803 -28.544 1.00 72.19 385 LYS A O 1
ATOM 3026 N N . ARG A 1 386 ? 49.950 -25.243 -30.131 1.00 65.94 386 ARG A N 1
ATOM 3027 C CA . ARG A 1 386 ? 51.386 -25.512 -30.343 1.00 65.94 386 ARG A CA 1
ATOM 3028 C C . ARG A 1 386 ? 52.249 -24.873 -29.251 1.00 65.94 386 ARG A C 1
ATOM 3030 O O . ARG A 1 386 ? 53.152 -25.540 -28.760 1.00 65.94 386 ARG A O 1
ATOM 3037 N N . GLN A 1 387 ? 51.917 -23.662 -28.800 1.00 59.84 387 GLN A N 1
ATOM 3038 C CA . GLN A 1 387 ? 52.612 -23.012 -27.681 1.00 59.84 387 GLN A CA 1
ATOM 3039 C C . GLN A 1 387 ? 52.354 -23.720 -26.342 1.00 59.84 387 GLN A C 1
ATOM 3041 O O . GLN A 1 387 ? 53.298 -23.992 -25.609 1.00 59.84 387 GLN A O 1
ATOM 3046 N N . ALA A 1 388 ? 51.123 -24.162 -26.069 1.00 56.34 388 ALA A N 1
ATOM 3047 C CA . ALA A 1 388 ? 50.808 -24.926 -24.856 1.00 56.34 388 ALA A CA 1
ATOM 3048 C C . ALA A 1 388 ? 51.491 -26.309 -24.799 1.00 56.34 388 ALA A C 1
ATOM 3050 O O . ALA A 1 388 ? 51.669 -26.868 -23.719 1.00 56.34 388 ALA A O 1
ATOM 3051 N N . LYS A 1 389 ? 51.892 -26.869 -25.952 1.00 53.53 389 LYS A N 1
ATOM 3052 C CA . LYS A 1 389 ? 52.647 -28.131 -26.021 1.00 53.53 389 LYS A CA 1
ATOM 3053 C C . LYS A 1 389 ? 54.158 -27.925 -25.827 1.00 53.53 389 LYS A C 1
ATOM 3055 O O . LYS A 1 389 ? 54.829 -28.864 -25.426 1.00 53.53 389 LYS A O 1
ATOM 3060 N N . SER A 1 390 ? 54.664 -26.709 -26.051 1.00 49.28 390 SER A N 1
ATOM 3061 C CA . SER A 1 390 ? 56.081 -26.347 -25.894 1.00 49.28 390 SER A CA 1
ATOM 3062 C C . SER A 1 390 ? 56.469 -25.956 -24.461 1.00 49.28 390 SER A C 1
ATOM 3064 O O . SER A 1 390 ? 57.652 -25.921 -24.155 1.00 49.28 390 SER A O 1
ATOM 3066 N N . VAL A 1 391 ? 55.505 -25.659 -23.580 1.00 48.91 391 VAL A N 1
ATOM 3067 C CA . VAL A 1 391 ? 55.764 -25.185 -22.199 1.00 48.91 391 VAL A CA 1
ATOM 3068 C C . VAL A 1 391 ? 55.812 -26.335 -21.172 1.00 48.91 391 VAL A C 1
ATOM 3070 O O . VAL A 1 391 ? 56.082 -26.116 -19.998 1.00 48.91 391 VAL A O 1
ATOM 3073 N N . LYS A 1 392 ? 55.607 -27.594 -21.590 1.00 43.84 392 LYS A N 1
ATOM 3074 C CA . LYS A 1 392 ? 55.657 -28.766 -20.690 1.00 43.84 392 LYS A CA 1
ATOM 3075 C C . LYS A 1 392 ? 57.035 -29.425 -20.530 1.00 43.84 392 LYS A C 1
ATOM 3077 O O . LYS A 1 392 ? 57.132 -30.408 -19.805 1.00 43.84 392 LYS A O 1
ATOM 3082 N N . GLU A 1 393 ? 58.091 -28.879 -21.128 1.00 47.12 393 GLU A N 1
ATOM 3083 C CA . GLU A 1 393 ? 59.465 -29.373 -20.962 1.00 47.12 393 GLU A CA 1
ATOM 3084 C C . GLU A 1 393 ? 60.420 -28.243 -20.568 1.00 47.12 393 GLU A C 1
ATOM 3086 O O . GLU A 1 393 ? 61.248 -27.818 -21.360 1.00 47.12 393 GLU A O 1
ATOM 3091 N N . VAL A 1 394 ? 60.335 -27.769 -19.323 1.00 38.41 394 VAL A N 1
ATOM 3092 C CA . VAL A 1 394 ? 61.514 -27.237 -18.622 1.00 38.41 394 VAL A CA 1
ATOM 3093 C C . VAL A 1 394 ? 61.453 -27.709 -17.172 1.00 38.41 394 VAL A C 1
ATOM 3095 O O . VAL A 1 394 ? 60.561 -27.357 -16.405 1.00 38.41 394 VAL A O 1
ATOM 3098 N N . LYS A 1 395 ? 62.406 -28.573 -16.834 1.00 38.78 395 LYS A N 1
ATOM 3099 C CA . LYS A 1 395 ? 62.734 -29.067 -15.496 1.00 38.78 395 LYS A CA 1
ATOM 3100 C C . LYS A 1 395 ? 63.908 -28.217 -14.996 1.00 38.78 395 LYS A C 1
ATOM 3102 O O . LYS A 1 395 ? 64.784 -27.950 -15.812 1.00 38.78 395 LYS A O 1
ATOM 3107 N N . VAL A 1 396 ? 63.938 -27.871 -13.700 1.00 33.16 396 VAL A N 1
ATOM 3108 C CA . VAL A 1 396 ? 65.115 -27.828 -12.785 1.00 33.16 396 VAL A CA 1
ATOM 3109 C C . VAL A 1 396 ? 64.993 -26.736 -11.694 1.00 33.16 396 VAL A C 1
ATOM 3111 O O . VAL A 1 396 ? 64.952 -25.554 -11.997 1.00 33.16 396 VAL A O 1
ATOM 3114 N N . LEU A 1 397 ? 64.954 -27.245 -10.450 1.00 36.88 397 LEU A N 1
ATOM 3115 C CA . LEU A 1 397 ? 65.521 -26.857 -9.135 1.00 36.88 397 LEU A CA 1
ATOM 3116 C C . LEU A 1 397 ? 65.484 -25.431 -8.525 1.00 36.88 397 LEU A C 1
ATOM 3118 O O . LEU A 1 397 ? 65.408 -24.438 -9.238 1.00 36.88 397 LEU A O 1
ATOM 3122 N N . PRO A 1 398 ? 65.549 -25.363 -7.167 1.00 40.69 398 PRO A N 1
ATOM 3123 C CA . PRO A 1 398 ? 65.285 -24.177 -6.360 1.00 40.69 398 PRO A CA 1
ATOM 3124 C C . PRO A 1 398 ? 66.564 -23.416 -5.983 1.00 40.69 398 PRO A C 1
ATOM 3126 O O . PRO A 1 398 ? 67.614 -24.025 -5.775 1.00 40.69 398 PRO A O 1
ATOM 3129 N N . THR A 1 399 ? 66.431 -22.103 -5.789 1.00 31.44 399 THR A N 1
ATOM 3130 C CA . THR A 1 399 ? 67.456 -21.281 -5.138 1.00 31.44 399 THR A CA 1
ATOM 3131 C C . THR A 1 399 ? 66.807 -20.342 -4.124 1.00 31.44 399 THR A C 1
ATOM 3133 O O . THR A 1 399 ? 65.872 -19.605 -4.428 1.00 31.44 399 THR A O 1
ATOM 3136 N N . GLU A 1 400 ? 67.332 -20.453 -2.915 1.00 40.94 400 GLU A N 1
ATOM 3137 C CA . GLU A 1 400 ? 67.156 -19.690 -1.683 1.00 40.94 400 GLU A CA 1
ATOM 3138 C C . GLU A 1 400 ? 67.845 -18.317 -1.796 1.00 40.94 400 GLU A C 1
ATOM 3140 O O . GLU A 1 400 ? 68.990 -18.309 -2.231 1.00 40.94 400 GLU A O 1
ATOM 3145 N N . VAL A 1 401 ? 67.206 -17.198 -1.402 1.00 37.09 401 VAL A N 1
ATOM 3146 C CA . VAL A 1 401 ? 67.870 -15.988 -0.846 1.00 37.09 401 VAL A CA 1
ATOM 3147 C C . VAL A 1 401 ? 66.876 -15.182 0.017 1.00 37.09 401 VAL A C 1
ATOM 3149 O O . VAL A 1 401 ? 65.694 -15.067 -0.303 1.00 37.09 401 VAL A O 1
ATOM 3152 N N . GLU A 1 402 ? 67.428 -14.657 1.110 1.00 34.34 402 GLU A N 1
ATOM 3153 C CA . GLU A 1 402 ? 66.924 -13.870 2.241 1.00 34.34 402 GLU A CA 1
ATOM 3154 C C . GLU A 1 402 ? 66.188 -12.538 1.950 1.00 34.34 402 GLU A C 1
ATOM 3156 O O . GLU A 1 402 ? 66.253 -11.958 0.868 1.00 34.34 402 GLU A O 1
ATOM 3161 N N . ALA A 1 403 ? 65.515 -12.057 3.008 1.00 39.84 403 ALA A N 1
ATOM 3162 C CA . ALA A 1 403 ? 64.785 -10.790 3.178 1.00 39.84 403 ALA A CA 1
ATOM 3163 C C . ALA A 1 403 ? 65.719 -9.543 3.285 1.00 39.84 403 ALA A C 1
ATOM 3165 O O . ALA A 1 403 ? 66.937 -9.728 3.267 1.00 39.84 403 ALA A O 1
ATOM 3166 N N . PRO A 1 404 ? 65.222 -8.278 3.406 1.00 47.81 404 PRO A N 1
ATOM 3167 C CA . PRO A 1 404 ? 64.527 -7.810 4.624 1.00 47.81 404 PRO A CA 1
ATOM 3168 C C . PRO A 1 404 ? 63.376 -6.774 4.462 1.00 47.81 404 PRO A C 1
ATOM 3170 O O . PRO A 1 404 ? 63.328 -5.977 3.532 1.00 47.81 404 PRO A O 1
ATOM 3173 N N . LEU A 1 405 ? 62.479 -6.829 5.458 1.00 37.16 405 LEU A N 1
ATOM 3174 C CA . LEU A 1 405 ? 61.687 -5.797 6.165 1.00 37.16 405 LEU A CA 1
ATOM 3175 C C . LEU A 1 405 ? 61.440 -4.393 5.563 1.00 37.16 405 LEU A C 1
ATOM 3177 O O . LEU A 1 405 ? 62.364 -3.605 5.379 1.00 37.16 405 LEU A O 1
ATOM 3181 N N . ALA A 1 406 ? 60.153 -4.017 5.531 1.00 36.97 406 ALA A N 1
ATOM 3182 C CA . ALA A 1 406 ? 59.667 -2.710 5.987 1.00 36.97 406 ALA A CA 1
ATOM 3183 C C . ALA A 1 406 ? 58.242 -2.857 6.565 1.00 36.97 406 ALA A C 1
ATOM 3185 O O . ALA A 1 406 ? 57.354 -3.407 5.916 1.00 36.97 406 ALA A O 1
ATOM 3186 N N . GLU A 1 407 ? 58.073 -2.404 7.807 1.00 37.22 407 GLU A N 1
ATOM 3187 C CA . GLU A 1 407 ? 56.862 -2.443 8.632 1.00 37.22 407 GLU A CA 1
ATOM 3188 C C . GLU A 1 407 ? 55.841 -1.377 8.200 1.00 37.22 407 GLU A C 1
ATOM 3190 O O . GLU A 1 407 ? 56.195 -0.209 8.036 1.00 37.22 407 GLU A O 1
ATOM 3195 N N . VAL A 1 408 ? 54.567 -1.762 8.085 1.00 37.94 408 VAL A N 1
ATOM 3196 C CA . VAL A 1 408 ? 53.408 -0.861 8.191 1.00 37.94 408 VAL A CA 1
ATOM 3197 C C . VAL A 1 408 ? 52.329 -1.619 8.967 1.00 37.94 408 VAL A C 1
ATOM 3199 O O . VAL A 1 408 ? 51.826 -2.636 8.495 1.00 37.94 408 VAL A O 1
ATOM 3202 N N . GLU A 1 409 ? 52.020 -1.156 10.179 1.00 39.91 409 GLU A N 1
ATOM 3203 C CA . GLU A 1 409 ? 50.904 -1.641 10.997 1.00 39.91 409 GLU A CA 1
ATOM 3204 C C . GLU A 1 409 ? 49.564 -1.200 10.382 1.00 39.91 409 GLU A C 1
ATOM 3206 O O . GLU A 1 409 ? 49.232 -0.015 10.383 1.00 39.91 409 GLU A O 1
ATOM 3211 N N . GLU A 1 410 ? 48.767 -2.159 9.908 1.00 37.06 410 GLU A N 1
ATOM 3212 C CA . GLU A 1 410 ? 47.316 -2.020 9.741 1.00 37.06 410 GLU A CA 1
ATOM 3213 C C . GLU A 1 410 ? 46.626 -2.955 10.743 1.00 37.06 410 GLU A C 1
ATOM 3215 O O . GLU A 1 410 ? 46.833 -4.168 10.743 1.00 37.06 410 GLU A O 1
ATOM 3220 N N . VAL A 1 411 ? 45.816 -2.370 11.625 1.00 43.00 411 VAL A N 1
ATOM 3221 C CA . VAL A 1 411 ? 44.946 -3.084 12.563 1.00 43.00 411 VAL A CA 1
ATOM 3222 C C . VAL A 1 411 ? 43.617 -3.359 11.854 1.00 43.00 411 VAL A C 1
ATOM 3224 O O . VAL A 1 411 ? 42.732 -2.506 11.835 1.00 43.00 411 VAL A O 1
ATOM 3227 N N . GLU A 1 412 ? 43.474 -4.553 11.282 1.00 37.31 412 GLU A N 1
ATOM 3228 C CA . GLU A 1 412 ? 42.187 -5.156 10.912 1.00 37.31 412 GLU A CA 1
ATOM 3229 C C . GLU A 1 412 ? 42.034 -6.473 11.684 1.00 37.31 412 GLU A C 1
ATOM 3231 O O . GLU A 1 412 ? 42.799 -7.418 11.502 1.00 37.31 412 GLU A O 1
ATOM 3236 N N . GLY A 1 413 ? 41.053 -6.522 12.585 1.00 35.94 413 GLY A N 1
ATOM 3237 C CA . GLY A 1 413 ? 40.592 -7.755 13.215 1.00 35.94 413 GLY A CA 1
ATOM 3238 C C . GLY A 1 413 ? 39.215 -8.103 12.668 1.00 35.94 413 GLY A C 1
ATOM 3239 O O . GLY A 1 413 ? 38.225 -7.504 13.084 1.00 35.94 413 GLY A O 1
ATOM 3240 N N . ASP A 1 414 ? 39.153 -9.056 11.739 1.00 43.09 414 ASP A N 1
ATOM 3241 C CA . ASP A 1 414 ? 37.911 -9.763 11.427 1.00 43.09 414 ASP A CA 1
ATOM 3242 C C . ASP A 1 414 ? 37.491 -10.587 12.661 1.00 43.09 414 ASP A C 1
ATOM 3244 O O . ASP A 1 414 ? 38.333 -11.295 13.227 1.00 43.09 414 ASP A O 1
ATOM 3248 N N . PRO A 1 415 ? 36.221 -10.529 13.105 1.00 49.38 415 PRO A N 1
ATOM 3249 C CA . PRO A 1 415 ? 35.772 -11.328 14.234 1.00 49.38 415 PRO A CA 1
ATOM 3250 C C . PRO A 1 415 ? 35.816 -12.816 13.879 1.00 49.38 415 PRO A C 1
ATOM 3252 O O . PRO A 1 415 ? 35.383 -13.246 12.804 1.00 49.38 415 PRO A O 1
ATOM 3255 N N . SER A 1 416 ? 36.345 -13.600 14.815 1.00 55.78 416 SER A N 1
ATOM 3256 C CA . SER A 1 416 ? 36.453 -15.052 14.707 1.00 55.78 416 SER A CA 1
ATOM 3257 C C . SER A 1 416 ? 35.068 -15.685 14.481 1.00 55.78 416 SER A C 1
ATOM 3259 O O . SER A 1 416 ? 34.087 -15.247 15.092 1.00 55.78 416 SER A O 1
ATOM 3261 N N . PRO A 1 417 ? 34.959 -16.759 13.674 1.00 55.34 417 PRO A N 1
ATOM 3262 C CA . PRO A 1 417 ? 33.731 -17.546 13.530 1.00 55.34 417 PRO A CA 1
ATOM 3263 C C . PRO A 1 417 ? 33.108 -17.980 14.869 1.00 55.34 417 PRO A C 1
ATOM 3265 O O . PRO A 1 417 ? 31.891 -18.126 14.958 1.00 55.34 417 PRO A O 1
ATOM 3268 N N . GLU A 1 418 ? 33.922 -18.125 15.918 1.00 57.06 418 GLU A N 1
ATOM 3269 C CA . GLU A 1 418 ? 33.475 -18.507 17.263 1.00 57.06 418 GLU A CA 1
ATOM 3270 C C . GLU A 1 418 ? 32.714 -17.379 17.986 1.00 57.06 418 GLU A C 1
ATOM 3272 O O . GLU A 1 418 ? 31.776 -17.649 18.737 1.00 57.06 418 GLU A O 1
ATOM 3277 N N . GLU A 1 419 ? 33.038 -16.110 17.715 1.00 60.25 419 GLU A N 1
ATOM 3278 C CA . GLU A 1 419 ? 32.314 -14.958 18.277 1.00 60.25 419 GLU A CA 1
ATOM 3279 C C . GLU A 1 419 ? 30.956 -14.766 17.590 1.00 60.25 419 GLU A C 1
ATOM 3281 O O . GLU A 1 419 ? 29.959 -14.420 18.229 1.00 60.25 419 GLU A O 1
ATOM 3286 N N . VAL A 1 420 ? 30.883 -15.075 16.292 1.00 57.31 420 VAL A N 1
ATOM 3287 C CA . VAL A 1 420 ? 29.630 -15.050 15.523 1.00 57.31 420 VAL A CA 1
ATOM 3288 C C . VAL A 1 420 ? 28.694 -16.187 15.964 1.00 57.31 420 VAL A C 1
ATOM 3290 O O . VAL A 1 420 ? 27.478 -15.992 16.040 1.00 57.31 420 VAL A O 1
ATOM 3293 N N . GLU A 1 421 ? 29.240 -17.354 16.320 1.00 58.97 421 GLU A N 1
ATOM 3294 C CA . GLU A 1 421 ? 28.466 -18.489 16.839 1.00 58.97 421 GLU A CA 1
ATOM 3295 C C . GLU A 1 421 ? 27.965 -18.250 18.276 1.00 58.97 421 GLU A C 1
ATOM 3297 O O . GLU A 1 421 ? 26.823 -18.597 18.594 1.00 58.97 421 GLU A O 1
ATOM 3302 N N . ALA A 1 422 ? 28.750 -17.568 19.119 1.00 59.56 422 ALA A N 1
ATOM 3303 C CA . ALA A 1 422 ? 28.325 -17.157 20.459 1.00 59.56 422 ALA A CA 1
ATOM 3304 C C . ALA A 1 422 ? 27.135 -16.175 20.420 1.00 59.56 422 ALA A C 1
ATOM 3306 O O . ALA A 1 422 ? 26.165 -16.350 21.159 1.00 59.56 422 ALA A O 1
ATOM 3307 N N . ILE A 1 423 ? 27.146 -15.210 19.491 1.00 51.75 423 ILE A N 1
ATOM 3308 C CA . ILE A 1 423 ? 26.048 -14.240 19.317 1.00 51.75 423 ILE A CA 1
ATOM 3309 C C . ILE A 1 423 ? 24.774 -14.912 18.763 1.00 51.75 423 ILE A C 1
ATOM 3311 O O . ILE A 1 423 ? 23.662 -14.548 19.153 1.00 51.75 423 ILE A O 1
ATOM 3315 N N . MET A 1 424 ? 24.895 -15.927 17.895 1.00 47.09 424 MET A N 1
ATOM 3316 C CA . MET A 1 424 ? 23.727 -16.685 17.406 1.00 47.09 424 MET A CA 1
ATOM 3317 C C . MET A 1 424 ? 23.109 -17.596 18.476 1.00 47.09 424 MET A C 1
ATOM 3319 O O . MET A 1 424 ? 21.907 -17.871 18.421 1.00 47.09 424 MET A O 1
ATOM 3323 N N . LYS A 1 425 ? 23.899 -18.050 19.452 1.00 52.06 425 LYS A N 1
ATOM 3324 C CA . LYS A 1 425 ? 23.437 -18.945 20.519 1.00 52.06 425 LYS A CA 1
ATOM 3325 C C . LYS A 1 425 ? 22.628 -18.209 21.592 1.00 52.06 425 LYS A C 1
ATOM 3327 O O . LYS A 1 425 ? 21.629 -18.753 22.058 1.00 52.06 425 LYS A O 1
ATOM 3332 N N . ASP A 1 426 ? 22.965 -16.952 21.885 1.00 40.97 426 ASP A N 1
ATOM 3333 C CA . ASP A 1 426 ? 22.231 -16.120 22.853 1.00 40.97 426 ASP A CA 1
ATOM 3334 C C . ASP A 1 426 ? 20.854 -15.643 22.350 1.00 40.97 426 ASP A C 1
ATOM 3336 O O . ASP A 1 426 ? 19.961 -15.372 23.153 1.00 40.97 426 ASP A O 1
ATOM 3340 N N . MET A 1 427 ? 20.607 -15.624 21.032 1.00 42.84 427 MET A N 1
ATOM 3341 C CA . MET A 1 427 ? 19.271 -15.343 20.474 1.00 42.84 427 MET A CA 1
ATOM 3342 C C . MET A 1 427 ? 18.301 -16.542 20.503 1.00 42.84 427 MET A C 1
ATOM 3344 O O . MET A 1 427 ? 17.135 -16.383 20.128 1.00 42.84 427 MET A O 1
ATOM 3348 N N . LEU A 1 428 ? 18.743 -17.735 20.923 1.00 38.78 428 LEU A N 1
ATOM 3349 C CA . LEU A 1 428 ? 17.963 -18.981 20.835 1.00 38.78 428 LEU A CA 1
ATOM 3350 C C . LEU A 1 428 ? 17.567 -19.603 22.182 1.00 38.78 428 LEU A C 1
ATOM 3352 O O . LEU A 1 428 ? 16.963 -20.678 22.194 1.00 38.78 428 LEU A O 1
ATOM 3356 N N . THR A 1 429 ? 17.808 -18.936 23.310 1.00 29.83 429 THR A N 1
ATOM 3357 C CA . THR A 1 429 ? 17.415 -19.459 24.627 1.00 29.83 429 THR A CA 1
ATOM 3358 C C . THR A 1 429 ? 15.917 -19.245 24.880 1.00 29.83 429 THR A C 1
ATOM 3360 O O . THR A 1 429 ? 15.489 -18.289 25.523 1.00 29.83 429 THR A O 1
ATOM 3363 N N . ILE A 1 430 ? 15.096 -20.145 24.334 1.00 37.34 430 ILE A N 1
ATOM 3364 C CA . ILE A 1 430 ? 13.668 -20.277 24.639 1.00 37.34 430 ILE A CA 1
ATOM 3365 C C . ILE A 1 430 ? 13.537 -21.088 25.929 1.00 37.34 430 ILE A C 1
ATOM 3367 O O . ILE A 1 430 ? 13.947 -22.243 25.997 1.00 37.34 430 ILE A O 1
ATOM 3371 N N . THR A 1 431 ? 12.946 -20.480 26.953 1.00 34.22 431 THR A N 1
ATOM 3372 C CA . THR A 1 431 ? 12.504 -21.166 28.169 1.00 34.22 431 THR A CA 1
ATOM 3373 C C . THR A 1 431 ? 11.318 -22.066 27.812 1.00 34.22 431 THR A C 1
ATOM 3375 O O . THR A 1 431 ? 10.245 -21.576 27.458 1.00 34.22 431 THR A O 1
ATOM 3378 N N . GLU A 1 432 ? 11.511 -23.384 27.851 1.00 32.69 432 GLU A N 1
ATOM 3379 C CA . GLU A 1 432 ? 10.430 -24.362 27.716 1.00 32.69 432 GLU A CA 1
ATOM 3380 C C . GLU A 1 432 ? 9.538 -24.319 28.967 1.00 32.69 432 GLU A C 1
ATOM 3382 O O . GLU A 1 432 ? 10.010 -24.510 30.087 1.00 32.69 432 GLU A O 1
ATOM 3387 N N . VAL A 1 433 ? 8.242 -24.057 28.777 1.00 31.62 433 VAL A N 1
ATOM 3388 C CA . VAL A 1 433 ? 7.213 -24.209 29.818 1.00 31.62 433 VAL A CA 1
ATOM 3389 C C . VAL A 1 433 ? 6.560 -25.593 29.656 1.00 31.62 433 VAL A C 1
ATOM 3391 O O . VAL A 1 433 ? 6.300 -25.989 28.515 1.00 31.62 433 VAL A O 1
ATOM 3394 N N . PRO A 1 434 ? 6.290 -26.343 30.745 1.00 31.48 434 PRO A N 1
ATOM 3395 C CA . PRO A 1 434 ? 5.801 -27.718 30.668 1.00 31.48 434 PRO A CA 1
ATOM 3396 C C . PRO A 1 434 ? 4.370 -27.822 30.128 1.00 31.48 434 PRO A C 1
ATOM 3398 O O . PRO A 1 434 ? 3.513 -26.986 30.402 1.00 31.48 434 PRO A O 1
ATOM 3401 N N . VAL A 1 435 ? 4.123 -28.903 29.389 1.00 37.84 435 VAL A N 1
ATOM 3402 C CA . VAL A 1 435 ? 2.823 -29.308 28.841 1.00 37.84 435 VAL A CA 1
ATOM 3403 C C . VAL A 1 435 ? 1.888 -29.736 29.978 1.00 37.84 435 VAL A C 1
ATOM 3405 O O . VAL A 1 435 ? 2.089 -30.797 30.566 1.00 37.84 435 VAL A O 1
ATOM 3408 N N . GLU A 1 436 ? 0.848 -28.945 30.248 1.00 33.00 436 GLU A N 1
ATOM 3409 C CA . GLU A 1 436 ? -0.309 -29.345 31.060 1.00 33.00 436 GLU A CA 1
ATOM 3410 C C . GLU A 1 436 ? -1.585 -29.486 30.211 1.00 33.00 436 GLU A C 1
ATOM 3412 O O . GLU A 1 436 ? -1.712 -28.924 29.124 1.00 33.00 436 GLU A O 1
ATOM 3417 N N . ALA A 1 437 ? -2.472 -30.347 30.710 1.00 37.41 437 ALA A N 1
ATOM 3418 C CA . ALA A 1 437 ? -3.493 -31.111 30.001 1.00 37.41 437 ALA A CA 1
ATOM 3419 C C . ALA A 1 437 ? -4.679 -30.316 29.409 1.00 37.41 437 ALA A C 1
ATOM 3421 O O . ALA A 1 437 ? -5.030 -29.235 29.874 1.00 37.41 437 ALA A O 1
ATOM 3422 N N . ASP A 1 438 ? -5.319 -30.940 28.407 1.00 39.75 438 ASP A N 1
ATOM 3423 C CA . ASP A 1 438 ? -6.529 -30.510 27.684 1.00 39.75 438 ASP A CA 1
ATOM 3424 C C . ASP A 1 438 ? -7.634 -29.937 28.600 1.00 39.75 438 ASP A C 1
ATOM 3426 O O . ASP A 1 438 ? -8.201 -30.684 29.406 1.00 39.75 438 ASP A O 1
ATOM 3430 N N . PRO A 1 439 ? -8.058 -28.671 28.407 1.00 38.88 439 PRO A N 1
ATOM 3431 C CA . PRO A 1 439 ? -9.342 -28.198 28.889 1.00 38.88 439 PRO A CA 1
ATOM 3432 C C . PRO A 1 439 ? -10.403 -28.221 27.777 1.00 38.88 439 PRO A C 1
ATOM 3434 O O . PRO A 1 439 ? -10.151 -27.963 26.599 1.00 38.88 439 PRO A O 1
ATOM 3437 N N . ALA A 1 440 ? -11.617 -28.565 28.196 1.00 42.41 440 ALA A N 1
ATOM 3438 C CA . ALA A 1 440 ? -12.802 -28.760 27.377 1.00 42.41 440 ALA A CA 1
ATOM 3439 C C . ALA A 1 440 ? -13.204 -27.523 26.547 1.00 42.41 440 ALA A C 1
ATOM 3441 O O . ALA A 1 440 ? -13.121 -26.383 26.996 1.00 42.41 440 ALA A O 1
ATOM 3442 N N . VAL A 1 441 ? -13.690 -27.793 25.332 1.00 45.19 441 VAL A N 1
ATOM 3443 C CA . VAL A 1 441 ? -14.189 -26.825 24.342 1.00 45.19 441 VAL A CA 1
ATOM 3444 C C . VAL A 1 441 ? -15.488 -26.160 24.832 1.00 45.19 441 VAL A C 1
ATOM 3446 O O . VAL A 1 441 ? -16.435 -26.890 25.136 1.00 45.19 441 VAL A O 1
ATOM 3449 N N . PRO A 1 442 ? -15.602 -24.816 24.840 1.00 40.81 442 PRO A N 1
ATOM 3450 C CA . PRO A 1 442 ? -16.882 -24.132 25.008 1.00 40.81 442 PRO A CA 1
ATOM 3451 C C . PRO A 1 442 ? -17.711 -24.238 23.722 1.00 40.81 442 PRO A C 1
ATOM 3453 O O . PRO A 1 442 ? -17.229 -23.947 22.627 1.00 40.81 442 PRO A O 1
ATOM 3456 N N . GLN A 1 443 ? -18.961 -24.680 23.855 1.00 44.59 443 GLN A N 1
ATOM 3457 C CA . GLN A 1 443 ? -19.953 -24.679 22.783 1.00 44.59 443 GLN A CA 1
ATOM 3458 C C . GLN A 1 443 ? -20.596 -23.291 22.673 1.00 44.59 443 GLN A C 1
ATOM 3460 O O . GLN A 1 443 ? -21.228 -22.842 23.623 1.00 44.59 443 GLN A O 1
ATOM 3465 N N . GLU A 1 444 ? -20.486 -22.659 21.504 1.00 39.34 444 GLU A N 1
ATOM 3466 C CA . GLU A 1 444 ? -21.455 -21.659 21.045 1.00 39.34 444 GLU A CA 1
ATOM 3467 C C . GLU A 1 444 ? -22.488 -22.356 20.134 1.00 39.34 444 GLU A C 1
ATOM 3469 O O . GLU A 1 444 ? -22.133 -23.051 19.172 1.00 39.34 444 GLU A O 1
ATOM 3474 N N . ASP A 1 445 ? -23.761 -22.215 20.505 1.00 36.78 445 ASP A N 1
ATOM 3475 C CA . ASP A 1 445 ? -24.981 -22.561 19.759 1.00 36.78 445 ASP A CA 1
ATOM 3476 C C . ASP A 1 445 ? -25.370 -21.353 18.883 1.00 36.78 445 ASP A C 1
ATOM 3478 O O . ASP A 1 445 ? -25.246 -20.223 19.346 1.00 36.78 445 ASP A O 1
ATOM 3482 N N . THR A 1 446 ? -25.879 -21.396 17.649 1.00 44.31 446 THR A N 1
ATOM 3483 C CA . THR A 1 446 ? -26.251 -22.379 16.605 1.00 44.31 446 THR A CA 1
ATOM 3484 C C . THR A 1 446 ? -26.522 -21.488 15.372 1.00 44.31 446 THR A C 1
ATOM 3486 O O . THR A 1 446 ? -27.054 -20.394 15.530 1.00 44.31 446 THR A O 1
ATOM 3489 N N . ASP A 1 447 ? -26.069 -21.772 14.153 1.00 46.28 447 ASP A N 1
ATOM 3490 C CA . ASP A 1 447 ? -26.779 -22.573 13.141 1.00 46.28 447 ASP A CA 1
ATOM 3491 C C . ASP A 1 447 ? -25.915 -22.481 11.868 1.00 46.28 447 ASP A C 1
ATOM 3493 O O . ASP A 1 447 ? -25.657 -21.390 11.377 1.00 46.28 447 ASP A O 1
ATOM 3497 N N . THR A 1 448 ? -25.373 -23.515 11.243 1.00 68.12 448 THR A N 1
ATOM 3498 C CA . THR A 1 448 ? -25.686 -24.939 11.189 1.00 68.12 448 THR A CA 1
ATOM 3499 C C . THR A 1 448 ? -24.343 -25.648 11.019 1.00 68.12 448 THR A C 1
ATOM 3501 O O . THR A 1 448 ? -23.616 -25.388 10.066 1.00 68.12 448 THR A O 1
ATOM 3504 N N . ARG A 1 449 ? -23.952 -26.522 11.950 1.00 84.75 449 ARG A N 1
ATOM 3505 C CA . ARG A 1 449 ? -22.697 -27.275 11.793 1.00 84.75 449 ARG A CA 1
ATOM 3506 C C . ARG A 1 449 ? -22.802 -28.181 10.563 1.00 84.75 449 ARG A C 1
ATOM 3508 O O . ARG A 1 449 ? -23.761 -28.943 10.435 1.00 84.75 449 ARG A O 1
ATOM 3515 N N . CYS A 1 450 ? -21.818 -28.120 9.668 1.00 93.12 450 CYS A N 1
ATOM 3516 C CA . CYS A 1 450 ? -21.787 -28.931 8.452 1.00 93.12 450 CYS A CA 1
ATOM 3517 C C . CYS A 1 450 ? -21.275 -30.346 8.775 1.00 93.12 450 CYS A C 1
ATOM 3519 O O . CYS A 1 450 ? -20.107 -30.674 8.547 1.00 93.12 450 CYS A O 1
ATOM 3521 N N . VAL A 1 451 ? -22.143 -31.166 9.374 1.00 96.19 451 VAL A N 1
ATOM 3522 C CA . VAL A 1 451 ? -21.839 -32.543 9.796 1.00 96.19 451 VAL A CA 1
ATOM 3523 C C . VAL A 1 451 ? -22.441 -33.541 8.809 1.00 96.19 451 VAL A C 1
ATOM 3525 O O . VAL A 1 451 ? -23.647 -33.547 8.576 1.00 96.19 451 VAL A O 1
ATOM 3528 N N . PHE A 1 452 ? -21.595 -34.406 8.257 1.00 96.12 452 PHE A N 1
ATOM 3529 C CA . PHE A 1 452 ? -21.961 -35.455 7.308 1.00 96.12 452 PHE A CA 1
ATOM 3530 C C . PHE A 1 452 ? -22.431 -36.735 8.016 1.00 96.12 452 PHE A C 1
ATOM 3532 O O . PHE A 1 452 ? -22.168 -36.949 9.201 1.00 96.12 452 PHE A O 1
ATOM 3539 N N . ASP A 1 453 ? -23.075 -37.632 7.267 1.00 94.25 453 ASP A N 1
ATOM 3540 C CA . ASP A 1 453 ? -23.685 -38.872 7.771 1.00 94.25 453 ASP A CA 1
ATOM 3541 C C . ASP A 1 453 ? -22.669 -39.787 8.495 1.00 94.25 453 ASP A C 1
ATOM 3543 O O . ASP A 1 453 ? -23.005 -40.495 9.445 1.00 94.25 453 ASP A O 1
ATOM 3547 N N . ASN A 1 454 ? -21.390 -39.730 8.107 1.00 94.56 454 ASN A N 1
ATOM 3548 C CA . ASN A 1 454 ? -20.290 -40.455 8.753 1.00 94.56 454 ASN A CA 1
ATOM 3549 C C . ASN A 1 454 ? -19.714 -39.745 9.997 1.00 94.56 454 ASN A C 1
ATOM 3551 O O . ASN A 1 454 ? -18.658 -40.147 10.489 1.00 94.56 454 ASN A O 1
ATOM 3555 N N . LYS A 1 455 ? -20.383 -38.708 10.516 1.00 95.25 455 LYS A N 1
ATOM 3556 C CA . LYS A 1 455 ? -19.949 -37.867 11.649 1.00 95.25 455 LYS A CA 1
ATOM 3557 C C . LYS A 1 455 ? -18.671 -37.060 11.388 1.00 95.25 455 LYS A C 1
ATOM 3559 O O . LYS A 1 455 ? -18.050 -36.583 12.336 1.00 95.25 455 LYS A O 1
ATOM 3564 N N . VAL A 1 456 ? -18.250 -36.929 10.132 1.00 96.69 456 VAL A N 1
ATOM 3565 C CA . VAL A 1 456 ? -17.196 -35.985 9.742 1.00 96.69 456 VAL A CA 1
ATOM 3566 C C . VAL A 1 456 ? -17.804 -34.590 9.672 1.00 96.69 456 VAL A C 1
ATOM 3568 O O . VAL A 1 456 ? -18.925 -34.423 9.204 1.00 96.69 456 VAL A O 1
ATOM 3571 N N . GLU A 1 457 ? -17.062 -33.590 10.122 1.00 96.75 457 GLU A N 1
ATOM 3572 C CA . GLU A 1 457 ? -17.500 -32.201 10.171 1.00 96.75 457 GLU A CA 1
ATOM 3573 C C . GLU A 1 457 ? -16.601 -31.321 9.297 1.00 96.75 457 GLU A C 1
ATOM 3575 O O . GLU A 1 457 ? -15.369 -31.414 9.350 1.00 96.75 457 GLU A O 1
ATOM 3580 N N . LEU A 1 458 ? -17.226 -30.459 8.496 1.00 96.69 458 LEU A N 1
ATOM 3581 C CA . LEU A 1 458 ? -16.562 -29.405 7.735 1.00 96.69 458 LEU A CA 1
ATOM 3582 C C . LEU A 1 458 ? -16.684 -28.090 8.508 1.00 96.69 458 LEU A C 1
ATOM 3584 O O . LEU A 1 458 ? -17.735 -27.454 8.514 1.00 96.69 458 LEU A O 1
ATOM 3588 N N . LEU A 1 459 ? -15.592 -27.702 9.165 1.00 95.38 459 LEU A N 1
ATOM 3589 C CA . LEU A 1 459 ? -15.529 -26.539 10.052 1.00 95.38 459 LEU A CA 1
ATOM 3590 C C . LEU A 1 459 ? -15.399 -25.218 9.288 1.00 95.38 459 LEU A C 1
ATOM 3592 O O . LEU A 1 459 ? -15.885 -24.196 9.753 1.00 95.38 459 LEU A O 1
ATOM 3596 N N . ALA A 1 460 ? -14.714 -25.228 8.143 1.00 94.44 460 ALA A N 1
ATOM 3597 C CA . ALA A 1 460 ? -14.532 -24.050 7.300 1.00 94.44 460 ALA A CA 1
ATOM 3598 C C . ALA A 1 460 ? -14.328 -24.457 5.838 1.00 94.44 460 ALA A C 1
ATOM 3600 O O . ALA A 1 460 ? -13.669 -25.463 5.562 1.00 94.44 460 ALA A O 1
ATOM 3601 N N . CYS A 1 461 ? -14.860 -23.658 4.915 1.00 94.50 461 CYS A N 1
ATOM 3602 C CA . CYS A 1 461 ? -14.698 -23.834 3.476 1.00 94.50 461 CYS A CA 1
ATOM 3603 C C . CYS A 1 461 ? -14.630 -22.461 2.795 1.00 94.50 461 CYS A C 1
ATOM 3605 O O . CYS A 1 461 ? -15.613 -21.721 2.795 1.00 94.50 461 CYS A O 1
ATOM 3607 N N . THR A 1 462 ? -13.480 -22.137 2.214 1.00 94.19 462 THR A N 1
ATOM 3608 C CA . THR A 1 462 ? -13.234 -20.970 1.354 1.00 94.19 462 THR A CA 1
ATOM 3609 C C . THR A 1 462 ? -12.694 -21.447 0.001 1.00 94.19 462 THR A C 1
ATOM 3611 O O . THR A 1 462 ? -12.473 -22.643 -0.182 1.00 94.19 462 THR A O 1
ATOM 3614 N N . GLU A 1 463 ? -12.491 -20.543 -0.964 1.00 92.94 463 GLU A N 1
ATOM 3615 C CA . GLU A 1 463 ? -11.901 -20.913 -2.265 1.00 92.94 463 GLU A CA 1
ATOM 3616 C C . GLU A 1 463 ? -10.458 -21.432 -2.127 1.00 92.94 463 GLU A C 1
ATOM 3618 O O . GLU A 1 463 ? -10.038 -22.302 -2.881 1.00 92.94 463 GLU A O 1
ATOM 3623 N N . GLU A 1 464 ? -9.721 -20.951 -1.125 1.00 95.12 464 GLU A N 1
ATOM 3624 C CA . GLU A 1 464 ? -8.312 -21.299 -0.909 1.00 95.12 464 GLU A CA 1
ATOM 3625 C C . GLU A 1 464 ? -8.122 -22.457 0.080 1.00 95.12 464 GLU A C 1
ATOM 3627 O O . GLU A 1 464 ? -7.071 -23.104 0.095 1.00 95.12 464 GLU A O 1
ATOM 3632 N N . GLU A 1 465 ? -9.107 -22.731 0.946 1.00 96.38 465 GLU A N 1
ATOM 3633 C CA . GLU A 1 465 ? -8.906 -23.616 2.090 1.00 96.38 465 GLU A CA 1
ATOM 3634 C C . GLU A 1 465 ? -10.163 -24.352 2.574 1.00 96.38 465 GLU A C 1
ATOM 3636 O O . GLU A 1 465 ? -11.257 -23.799 2.652 1.00 96.38 465 GLU A O 1
ATOM 3641 N N . MET A 1 466 ? -9.980 -25.600 3.019 1.00 97.31 466 MET A N 1
ATOM 3642 C CA . MET A 1 466 ? -10.975 -26.349 3.789 1.00 97.31 466 MET A CA 1
ATOM 3643 C C . MET A 1 466 ? -10.402 -26.919 5.082 1.00 97.31 466 MET A C 1
ATOM 3645 O O . MET A 1 466 ? -9.314 -27.503 5.090 1.00 97.31 466 MET A O 1
ATOM 3649 N N . VAL A 1 467 ? -11.180 -26.841 6.163 1.00 97.12 467 VAL A N 1
ATOM 3650 C CA . VAL A 1 467 ? -10.832 -27.407 7.473 1.00 97.12 467 VAL A CA 1
ATOM 3651 C C . VAL A 1 467 ? -11.855 -28.460 7.881 1.00 97.12 467 VAL A C 1
ATOM 3653 O O . VAL A 1 467 ? -13.031 -28.173 8.071 1.00 97.12 467 VAL A O 1
ATOM 3656 N N . TRP A 1 468 ? -11.373 -29.680 8.075 1.00 97.62 468 TRP A N 1
ATOM 3657 C CA . TRP A 1 468 ? -12.148 -30.870 8.388 1.00 97.62 468 TRP A CA 1
ATOM 3658 C C . TRP A 1 468 ? -11.810 -31.404 9.777 1.00 97.62 468 TRP A C 1
ATOM 3660 O O . TRP A 1 468 ? -10.649 -31.378 10.205 1.00 97.62 468 TRP A O 1
ATOM 3670 N N . ASN A 1 469 ? -12.808 -31.963 10.451 1.00 97.12 469 ASN A N 1
ATOM 3671 C CA . ASN A 1 469 ? -12.670 -32.629 11.737 1.00 97.12 469 ASN A CA 1
ATOM 3672 C C . ASN A 1 469 ? -13.398 -33.977 11.725 1.00 97.12 469 ASN A C 1
ATOM 3674 O O . ASN A 1 469 ? -14.479 -34.104 11.154 1.00 97.12 469 ASN A O 1
ATOM 3678 N N . ARG A 1 470 ? -12.807 -34.998 12.346 1.00 96.88 470 ARG A N 1
ATOM 3679 C CA . ARG A 1 470 ? -13.471 -36.283 12.585 1.00 96.88 470 ARG A CA 1
ATOM 3680 C C . ARG A 1 470 ? -13.245 -36.739 14.027 1.00 96.88 470 ARG A C 1
ATOM 3682 O O . ARG A 1 470 ? -12.139 -36.559 14.543 1.00 96.88 470 ARG A O 1
ATOM 3689 N N . PRO A 1 471 ? -14.228 -37.398 14.664 1.00 95.00 471 PRO A N 1
ATOM 3690 C CA . PRO A 1 471 ? -14.111 -37.817 16.062 1.00 95.00 471 PRO A CA 1
ATOM 3691 C C . PRO A 1 471 ? -12.932 -38.768 16.318 1.00 95.00 471 PRO A C 1
ATOM 3693 O O . PRO A 1 471 ? -12.208 -38.653 17.310 1.00 95.00 471 PRO A O 1
ATOM 3696 N N . THR A 1 472 ? -12.713 -39.722 15.408 1.00 95.81 472 THR A N 1
ATOM 3697 C CA . THR A 1 472 ? -11.673 -40.750 15.537 1.00 95.81 472 THR A CA 1
ATOM 3698 C C . THR A 1 472 ? -11.009 -41.034 14.194 1.00 95.81 472 THR A C 1
ATOM 3700 O O . THR A 1 472 ? -11.598 -40.839 13.133 1.00 95.81 472 THR A O 1
ATOM 3703 N N . THR A 1 473 ? -9.769 -41.528 14.221 1.00 95.06 473 THR A N 1
ATOM 3704 C CA . THR A 1 473 ? -9.034 -41.899 13.001 1.00 95.06 473 THR A CA 1
ATOM 3705 C C . THR A 1 473 ? -9.577 -43.158 12.319 1.00 95.06 473 THR A C 1
ATOM 3707 O O . THR A 1 473 ? -9.279 -43.376 11.144 1.00 95.06 473 THR A O 1
ATOM 3710 N N . ALA A 1 474 ? -10.391 -43.948 13.030 1.00 94.50 474 ALA A N 1
ATOM 3711 C CA . ALA A 1 474 ? -11.065 -45.136 12.513 1.00 94.50 474 ALA A CA 1
ATOM 3712 C C . ALA A 1 474 ? -12.196 -44.798 11.524 1.00 94.50 474 ALA A C 1
ATOM 3714 O O . ALA A 1 474 ? -12.480 -45.589 10.630 1.00 94.50 474 ALA A O 1
ATOM 3715 N N . ILE A 1 475 ? -12.816 -43.620 11.651 1.00 93.88 475 ILE A N 1
ATOM 3716 C CA . ILE A 1 475 ? -13.857 -43.151 10.730 1.00 93.88 475 ILE A CA 1
ATOM 3717 C C . ILE A 1 475 ? -13.182 -42.606 9.464 1.00 93.88 475 ILE A C 1
ATOM 3719 O O . ILE A 1 475 ? -12.429 -41.636 9.565 1.00 93.88 475 ILE A O 1
ATOM 3723 N N . PRO A 1 476 ? -13.404 -43.170 8.266 1.00 94.81 476 PRO A N 1
ATOM 3724 C CA . PRO A 1 476 ? -12.781 -42.660 7.050 1.00 94.81 476 PRO A CA 1
ATOM 3725 C C . PRO A 1 476 ? -13.344 -41.282 6.686 1.00 94.81 476 PRO A C 1
ATOM 3727 O O . PRO A 1 476 ? -14.553 -41.064 6.735 1.00 94.81 476 PRO A O 1
ATOM 3730 N N . TRP A 1 477 ? -12.477 -40.375 6.225 1.00 95.12 477 TRP A N 1
ATOM 3731 C CA . TRP A 1 477 ? -12.896 -39.050 5.751 1.00 95.12 477 TRP A CA 1
ATOM 3732 C C . TRP A 1 477 ? -13.954 -39.114 4.648 1.00 95.12 477 TRP A C 1
ATOM 3734 O O . TRP A 1 477 ? -14.775 -38.218 4.563 1.00 95.12 477 TRP A O 1
ATOM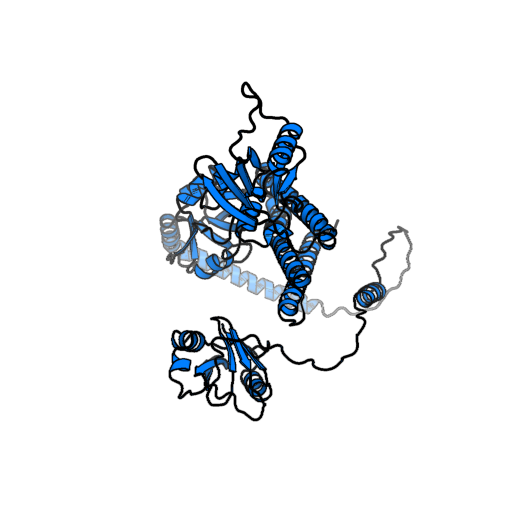 3744 N N . SER A 1 478 ? -13.958 -40.182 3.838 1.00 94.88 478 SER A N 1
ATOM 3745 C CA . SER A 1 478 ? -14.905 -40.396 2.728 1.00 94.88 478 SER A CA 1
ATOM 3746 C C . SER A 1 478 ? -14.864 -39.303 1.648 1.00 94.88 478 SER A C 1
ATOM 3748 O O . SER A 1 478 ? -15.810 -39.127 0.892 1.00 94.88 478 SER A O 1
ATOM 3750 N N . LEU A 1 479 ? -13.735 -38.596 1.554 1.00 95.38 479 LEU A N 1
ATOM 3751 C CA . LEU A 1 479 ? -13.435 -37.639 0.494 1.00 95.38 479 LEU A CA 1
ATOM 3752 C C . LEU A 1 479 ? -12.942 -38.368 -0.757 1.00 95.38 479 LEU A C 1
ATOM 3754 O O . LEU A 1 479 ? -12.142 -39.305 -0.663 1.00 95.38 479 LEU A O 1
ATOM 3758 N N . LYS A 1 480 ? -13.393 -37.920 -1.930 1.00 94.69 480 LYS A N 1
ATOM 3759 C CA . LYS A 1 480 ? -13.047 -38.519 -3.226 1.00 94.69 480 LYS A CA 1
ATOM 3760 C C . LYS A 1 480 ? -11.951 -37.685 -3.887 1.00 94.69 480 LYS A C 1
ATOM 3762 O O . LYS A 1 480 ? -12.201 -36.550 -4.286 1.00 94.69 480 LYS A O 1
ATOM 3767 N N . PHE A 1 481 ? -10.747 -38.237 -4.023 1.00 94.00 481 PHE A N 1
ATOM 3768 C CA . PHE A 1 481 ? -9.616 -37.574 -4.682 1.00 94.00 481 PHE A CA 1
ATOM 3769 C C . PHE A 1 481 ? -9.323 -38.211 -6.041 1.00 94.00 481 PHE A C 1
ATOM 3771 O O . PHE A 1 481 ? -9.273 -39.437 -6.148 1.00 94.00 481 PHE A O 1
ATOM 3778 N N . LYS A 1 482 ? -9.059 -37.385 -7.054 1.00 93.31 482 LYS A N 1
ATOM 3779 C CA . LYS A 1 482 ? -8.533 -37.813 -8.352 1.00 93.31 482 LYS A CA 1
ATOM 3780 C C . LYS A 1 482 ? -7.070 -37.403 -8.442 1.00 93.31 482 LYS A C 1
ATOM 3782 O O . LYS A 1 482 ? -6.741 -36.236 -8.261 1.00 93.31 482 LYS A O 1
ATOM 3787 N N . VAL A 1 483 ? -6.197 -38.374 -8.680 1.00 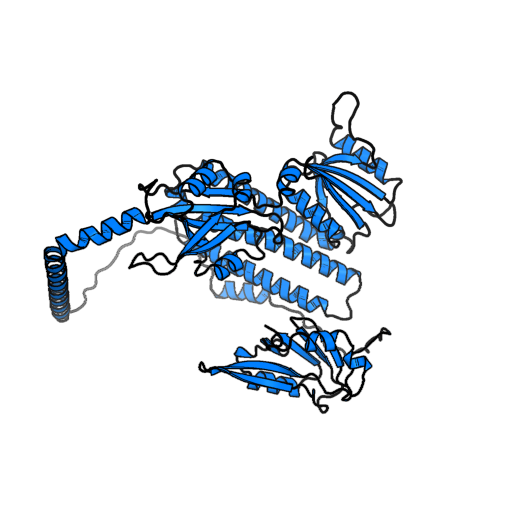91.69 483 VAL A N 1
ATOM 3788 C CA . VAL A 1 483 ? -4.767 -38.137 -8.883 1.00 91.69 483 VAL A CA 1
ATOM 3789 C C . VAL A 1 483 ? -4.512 -38.140 -10.382 1.00 91.69 483 VAL A C 1
ATOM 3791 O O . VAL A 1 483 ? -4.787 -39.141 -11.042 1.00 91.69 483 VAL A O 1
ATOM 3794 N N . GLU A 1 484 ? -4.021 -37.028 -10.913 1.00 89.00 484 GLU A N 1
ATOM 3795 C CA . GLU A 1 484 ? -3.665 -36.893 -12.322 1.00 89.00 484 GLU A CA 1
ATOM 3796 C C . GLU A 1 484 ? -2.149 -36.753 -12.429 1.00 89.00 484 GLU A C 1
ATOM 3798 O O . GLU A 1 484 ? -1.531 -35.908 -11.783 1.00 89.00 484 GLU A O 1
ATOM 3803 N N . THR A 1 485 ? -1.534 -37.618 -13.227 1.00 85.25 485 THR A N 1
ATOM 3804 C CA . THR A 1 485 ? -0.102 -37.553 -13.512 1.00 85.25 485 THR A CA 1
ATOM 3805 C C . THR A 1 485 ? 0.053 -37.023 -14.926 1.00 85.25 485 THR A C 1
ATOM 3807 O O . THR A 1 485 ? -0.404 -37.671 -15.868 1.00 85.25 485 THR A O 1
ATOM 3810 N N . ASN A 1 486 ? 0.668 -35.850 -15.083 1.00 79.25 486 ASN A N 1
ATOM 3811 C CA . ASN A 1 486 ? 0.961 -35.320 -16.413 1.00 79.25 486 ASN A CA 1
ATOM 3812 C C . ASN A 1 486 ? 2.140 -36.082 -17.054 1.00 79.25 486 ASN A C 1
ATOM 3814 O O . ASN A 1 486 ? 2.894 -36.772 -16.363 1.00 79.25 486 ASN A O 1
ATOM 3818 N N . THR A 1 487 ? 2.342 -35.930 -18.364 1.00 73.94 487 THR A N 1
ATOM 3819 C CA . THR A 1 487 ? 3.451 -36.540 -19.127 1.00 73.94 487 THR A CA 1
ATOM 3820 C C . THR A 1 487 ? 4.836 -36.190 -18.576 1.00 73.94 487 THR A C 1
ATOM 3822 O O . THR A 1 487 ? 5.787 -36.938 -18.776 1.00 73.94 487 THR A O 1
ATOM 3825 N N . GLU A 1 488 ? 4.944 -35.086 -17.836 1.00 71.31 488 GLU A N 1
ATOM 3826 C CA . GLU A 1 488 ? 6.163 -34.618 -17.163 1.00 71.31 488 GLU A CA 1
ATOM 3827 C C . GLU A 1 488 ? 6.394 -35.260 -15.778 1.00 71.31 488 GLU A C 1
ATOM 3829 O O . GLU A 1 488 ? 7.323 -34.894 -15.063 1.00 71.31 488 GLU A O 1
ATOM 3834 N N . GLY A 1 489 ? 5.538 -36.198 -15.354 1.00 74.06 489 GLY A N 1
ATOM 3835 C CA . GLY A 1 489 ? 5.624 -36.857 -14.045 1.00 74.06 489 GLY A CA 1
ATOM 3836 C C . GLY A 1 489 ? 5.120 -36.009 -12.870 1.00 74.06 489 GLY A C 1
ATOM 3837 O O . GLY A 1 489 ? 5.083 -36.487 -11.734 1.00 74.06 489 GLY A O 1
ATOM 3838 N N . ILE A 1 490 ? 4.685 -34.770 -13.125 1.00 69.19 490 ILE A N 1
ATOM 3839 C CA . ILE A 1 490 ? 4.058 -33.910 -12.119 1.00 69.19 490 ILE A CA 1
ATOM 3840 C C . ILE A 1 490 ? 2.708 -34.515 -11.740 1.00 69.19 490 ILE A C 1
ATOM 3842 O O . ILE A 1 490 ? 1.842 -34.729 -12.589 1.00 69.19 490 ILE A O 1
ATOM 3846 N N . THR A 1 491 ? 2.552 -34.806 -10.450 1.00 83.25 491 THR A N 1
ATOM 3847 C CA . THR A 1 491 ? 1.329 -35.385 -9.897 1.00 83.25 491 THR A CA 1
ATOM 3848 C C . THR A 1 491 ? 0.477 -34.279 -9.285 1.00 83.25 491 THR A C 1
ATOM 3850 O O . THR A 1 491 ? 0.873 -33.685 -8.280 1.00 83.25 491 THR A O 1
ATOM 3853 N N . SER A 1 492 ? -0.690 -34.014 -9.862 1.00 89.25 492 SER A N 1
ATOM 3854 C CA . SER A 1 492 ? -1.707 -33.157 -9.260 1.00 89.25 492 SER A CA 1
ATOM 3855 C C . SER A 1 492 ? -2.772 -34.011 -8.565 1.00 89.25 492 SER A C 1
ATOM 3857 O O . SER A 1 492 ? -3.024 -35.163 -8.925 1.00 89.25 492 SER A O 1
ATOM 3859 N N . VAL A 1 493 ? -3.366 -33.477 -7.498 1.00 93.31 493 VAL A N 1
ATOM 3860 C CA . VAL A 1 493 ? -4.430 -34.151 -6.744 1.00 93.31 493 VAL A CA 1
ATOM 3861 C C . VAL A 1 493 ? -5.615 -33.207 -6.690 1.00 93.31 493 VAL A C 1
ATOM 3863 O O . VAL A 1 493 ? -5.493 -32.124 -6.137 1.00 93.31 493 VAL A O 1
ATOM 3866 N N . ASN A 1 494 ? -6.749 -33.603 -7.251 1.00 94.56 494 ASN A N 1
ATOM 3867 C CA . ASN A 1 494 ? -7.974 -32.814 -7.240 1.00 94.56 494 ASN A CA 1
ATOM 3868 C C . ASN A 1 494 ? -8.992 -33.436 -6.273 1.00 94.56 494 ASN A C 1
ATOM 3870 O O . ASN A 1 494 ? -9.192 -34.657 -6.277 1.00 94.56 494 ASN A O 1
ATOM 3874 N N . LEU A 1 495 ? -9.628 -32.620 -5.432 1.00 96.12 495 LEU A N 1
ATOM 3875 C CA . LEU A 1 495 ? -10.740 -33.062 -4.594 1.00 96.12 495 LEU A CA 1
ATOM 3876 C C . LEU A 1 495 ? -12.028 -33.049 -5.428 1.00 96.12 495 LEU A C 1
ATOM 3878 O O . LEU A 1 495 ? -12.585 -32.008 -5.742 1.00 96.12 495 LEU A O 1
ATOM 3882 N N . THR A 1 496 ? -12.509 -34.239 -5.775 1.00 95.19 496 THR A N 1
ATOM 3883 C CA . THR A 1 496 ? -13.647 -34.436 -6.691 1.00 95.19 496 THR A CA 1
ATOM 3884 C C . THR A 1 496 ? -14.991 -34.629 -6.000 1.00 95.19 496 THR A C 1
ATOM 3886 O O . THR A 1 496 ? -16.026 -34.535 -6.652 1.00 95.19 496 THR A O 1
ATOM 3889 N N . GLY A 1 497 ? -15.009 -34.909 -4.696 1.00 95.06 497 GLY A N 1
ATOM 3890 C CA . GLY A 1 497 ? -16.262 -35.110 -3.976 1.00 95.06 497 GLY A CA 1
ATOM 3891 C C . GLY A 1 497 ? -16.121 -35.030 -2.463 1.00 95.06 497 GLY A C 1
ATOM 3892 O O . GLY A 1 497 ? -15.138 -35.513 -1.892 1.00 95.06 497 GLY A O 1
ATOM 3893 N N . LEU A 1 498 ? -17.142 -34.442 -1.839 1.00 96.25 498 LEU A N 1
ATOM 3894 C CA . LEU A 1 498 ? -17.362 -34.453 -0.394 1.00 96.25 498 LEU A CA 1
ATOM 3895 C C . LEU A 1 498 ? -17.939 -35.811 0.057 1.00 96.25 498 LEU A C 1
ATOM 3897 O O . LEU A 1 498 ? -18.334 -36.611 -0.799 1.00 96.25 498 LEU A O 1
ATOM 3901 N N . PRO A 1 499 ? -17.993 -36.094 1.374 1.00 95.69 499 PRO A N 1
ATOM 3902 C CA . PRO A 1 499 ? -18.672 -37.279 1.881 1.00 95.69 499 PRO A CA 1
ATOM 3903 C C . PRO A 1 499 ? -20.136 -37.283 1.442 1.00 95.69 499 PRO A C 1
ATOM 3905 O O . PRO A 1 499 ? -20.790 -36.238 1.405 1.00 95.69 499 PRO A O 1
ATOM 3908 N N . ASP A 1 500 ? -20.651 -38.460 1.101 1.00 91.31 500 ASP A N 1
ATOM 3909 C CA . ASP A 1 500 ? -22.038 -38.585 0.669 1.00 91.31 500 ASP A CA 1
ATOM 3910 C C . ASP A 1 500 ? -22.975 -38.224 1.839 1.00 91.31 500 ASP A C 1
ATOM 3912 O O . ASP A 1 500 ? -22.731 -38.596 2.989 1.00 91.31 500 ASP A O 1
ATOM 3916 N N . THR A 1 501 ? -24.039 -37.470 1.547 1.00 91.50 501 THR A N 1
ATOM 3917 C CA . THR A 1 501 ? -25.063 -37.112 2.536 1.00 91.50 501 THR A CA 1
ATOM 3918 C C . THR A 1 501 ? -26.471 -37.361 2.012 1.00 91.50 501 THR A C 1
ATOM 3920 O O . THR A 1 501 ? -26.841 -36.991 0.884 1.00 91.50 501 THR A O 1
ATOM 3923 N N . THR A 1 502 ? -27.271 -37.995 2.860 1.00 89.69 502 THR A N 1
ATOM 3924 C CA . THR A 1 502 ? -28.713 -38.182 2.678 1.00 89.69 502 THR A CA 1
ATOM 3925 C C . THR A 1 502 ? -29.513 -36.972 3.159 1.00 89.69 502 THR A C 1
ATOM 3927 O O . THR A 1 502 ? -30.669 -36.808 2.768 1.00 89.69 502 THR A O 1
ATOM 3930 N N . ASN A 1 503 ? -28.895 -36.080 3.939 1.00 90.06 503 ASN A N 1
ATOM 3931 C CA . ASN A 1 503 ? -29.555 -34.913 4.495 1.00 90.06 503 ASN A CA 1
ATOM 3932 C C . ASN A 1 503 ? -29.721 -33.797 3.445 1.00 90.06 503 ASN A C 1
ATOM 3934 O O . ASN A 1 503 ? -28.753 -33.182 2.991 1.00 90.06 503 ASN A O 1
ATOM 3938 N N . ALA A 1 504 ? -30.971 -33.511 3.076 1.00 89.50 504 ALA A N 1
ATOM 3939 C CA . ALA A 1 504 ? -31.306 -32.478 2.100 1.00 89.50 504 ALA A CA 1
ATOM 3940 C C . ALA A 1 504 ? -30.921 -31.061 2.561 1.00 89.50 504 ALA A C 1
ATOM 3942 O O . ALA A 1 504 ? -30.549 -30.243 1.720 1.00 89.50 504 ALA A O 1
ATOM 3943 N N . THR A 1 505 ? -30.952 -30.772 3.868 1.00 89.38 505 THR A N 1
ATOM 3944 C CA . THR A 1 505 ? -30.558 -29.450 4.385 1.00 89.38 505 THR A CA 1
ATOM 3945 C C . THR A 1 505 ? -29.051 -29.246 4.281 1.00 89.38 505 THR A C 1
ATOM 3947 O O . THR A 1 505 ? -28.603 -28.171 3.890 1.00 89.38 505 THR A O 1
ATOM 3950 N N . LEU A 1 506 ? -28.260 -30.302 4.502 1.00 91.44 506 LEU A N 1
ATOM 3951 C CA . LEU A 1 506 ? -26.805 -30.248 4.354 1.00 91.44 506 LEU A CA 1
ATOM 3952 C C . LEU A 1 506 ? -26.391 -29.959 2.904 1.00 91.44 506 LEU A C 1
ATOM 3954 O O . LEU A 1 506 ? -25.436 -29.226 2.668 1.00 91.44 506 LEU A O 1
ATOM 3958 N N . ARG A 1 507 ? -27.148 -30.458 1.918 1.00 91.25 507 ARG A N 1
ATOM 3959 C CA . ARG A 1 507 ? -26.914 -30.139 0.495 1.00 91.25 507 ARG A CA 1
ATOM 3960 C C . ARG A 1 507 ? -27.111 -28.658 0.172 1.00 91.25 507 ARG A C 1
ATOM 3962 O O . ARG A 1 507 ? -26.532 -28.168 -0.792 1.00 91.25 507 ARG A O 1
ATOM 3969 N N . GLN A 1 508 ? -27.915 -27.955 0.965 1.00 92.56 508 GLN A N 1
ATOM 3970 C CA . GLN A 1 508 ? -28.132 -26.515 0.837 1.00 92.56 508 GLN A CA 1
ATOM 3971 C C . GLN A 1 508 ? -27.152 -25.692 1.686 1.00 92.56 508 GLN A C 1
ATOM 3973 O O . GLN A 1 508 ? -27.184 -24.467 1.622 1.00 92.56 508 GLN A O 1
ATOM 3978 N N . HIS A 1 509 ? -26.265 -26.336 2.451 1.00 94.12 509 HIS A N 1
ATOM 3979 C CA . HIS A 1 509 ? -25.301 -25.633 3.285 1.00 94.12 509 HIS A CA 1
ATOM 3980 C C . HIS A 1 509 ? -24.323 -24.812 2.418 1.00 94.12 509 HIS A C 1
ATOM 3982 O O . HIS A 1 509 ? -23.809 -25.349 1.428 1.00 94.12 509 HIS A O 1
ATOM 3988 N N . PRO A 1 510 ? -23.985 -23.559 2.792 1.00 93.88 510 PRO A N 1
ATOM 3989 C CA . PRO A 1 510 ? -23.116 -22.687 1.995 1.00 93.88 510 PRO A CA 1
ATOM 3990 C C . PRO A 1 510 ? -21.786 -23.333 1.592 1.00 93.88 510 PRO A C 1
ATOM 3992 O O . PRO A 1 510 ? -21.334 -23.178 0.463 1.00 93.88 510 PRO A O 1
ATOM 3995 N N . TYR A 1 511 ? -21.180 -24.127 2.480 1.00 95.25 511 TYR A N 1
ATOM 3996 C CA . TYR A 1 511 ? -19.933 -24.845 2.184 1.00 95.25 511 TYR A CA 1
ATOM 3997 C C . TYR A 1 511 ? -20.092 -25.927 1.108 1.00 95.25 511 TYR A C 1
ATOM 3999 O O . TYR A 1 511 ? -19.222 -26.086 0.255 1.00 95.25 511 TYR A O 1
ATOM 4007 N N . VAL A 1 512 ? -21.209 -26.660 1.119 1.00 94.56 512 VAL A N 1
ATOM 4008 C CA . VAL A 1 512 ? -21.481 -27.705 0.120 1.00 94.56 512 VAL A CA 1
ATOM 4009 C C . VAL A 1 512 ? -21.817 -27.070 -1.230 1.00 94.56 512 VAL A C 1
ATOM 4011 O O . VAL A 1 512 ? -21.372 -27.561 -2.271 1.00 94.56 512 VAL A O 1
ATOM 4014 N N . GLN A 1 513 ? -22.534 -25.943 -1.218 1.00 94.62 513 GLN A N 1
ATOM 4015 C CA . GLN A 1 513 ? -22.799 -25.152 -2.420 1.00 94.62 513 GLN A CA 1
ATOM 4016 C C . GLN A 1 513 ? -21.515 -24.564 -3.013 1.00 94.62 513 GLN A C 1
ATOM 4018 O O . GLN A 1 513 ? -21.312 -24.671 -4.222 1.00 94.62 513 GLN A O 1
ATOM 4023 N N . LEU A 1 514 ? -20.625 -24.014 -2.177 1.00 94.06 514 LEU A N 1
ATOM 4024 C CA . LEU A 1 514 ? -19.330 -23.487 -2.613 1.00 94.06 514 LEU A CA 1
ATOM 4025 C C . LEU A 1 514 ? -18.476 -24.578 -3.264 1.00 94.06 514 LEU A C 1
ATOM 4027 O O . LEU A 1 514 ? -17.912 -24.354 -4.330 1.00 94.06 514 LEU A O 1
ATOM 4031 N N . PHE A 1 515 ? -18.424 -25.777 -2.675 1.00 94.62 515 PHE A N 1
ATOM 4032 C CA . PHE A 1 515 ? -17.724 -26.906 -3.289 1.00 94.62 515 PHE A CA 1
ATOM 4033 C C . PHE A 1 515 ? -18.310 -27.283 -4.657 1.00 94.62 515 PHE A C 1
ATOM 4035 O O . PHE A 1 515 ? -17.575 -27.484 -5.626 1.00 94.62 515 PHE A O 1
ATOM 4042 N N . SER A 1 516 ? -19.638 -27.360 -4.737 1.00 92.50 516 SER A N 1
ATOM 4043 C CA . SER A 1 516 ? -20.347 -27.846 -5.924 1.00 92.50 516 SER A CA 1
ATOM 4044 C C . SER A 1 516 ? -20.336 -26.856 -7.092 1.00 92.50 516 SER A C 1
ATOM 4046 O O . SER A 1 516 ? -20.480 -27.280 -8.237 1.00 92.50 516 SER A O 1
ATOM 4048 N N . SER A 1 517 ? -20.167 -25.556 -6.833 1.00 91.56 517 SER A N 1
ATOM 4049 C CA . SER A 1 517 ? -20.193 -24.528 -7.878 1.00 91.56 517 SER A CA 1
ATOM 4050 C C . SER A 1 517 ? -18.957 -24.552 -8.784 1.00 91.56 517 SER A C 1
ATOM 4052 O O . SER A 1 517 ? -19.078 -24.226 -9.962 1.00 91.56 517 SER A O 1
ATOM 4054 N N . ASN A 1 518 ? -17.792 -24.979 -8.276 1.00 86.31 518 ASN A N 1
ATOM 4055 C CA . ASN A 1 518 ? -16.512 -24.884 -8.991 1.00 86.31 518 ASN A CA 1
ATOM 4056 C C . ASN A 1 518 ? -15.641 -26.155 -8.864 1.00 86.31 518 ASN A C 1
ATOM 4058 O O . ASN A 1 518 ? -14.577 -26.116 -8.245 1.00 86.31 518 ASN A O 1
ATOM 4062 N N . PRO A 1 519 ? -16.016 -27.289 -9.486 1.00 79.62 519 PRO A N 1
ATOM 4063 C CA . PRO A 1 519 ? -15.299 -28.562 -9.329 1.00 79.62 519 PRO A CA 1
ATOM 4064 C C . PRO A 1 519 ? -13.854 -28.552 -9.864 1.00 79.62 519 PRO A C 1
ATOM 4066 O O . PRO A 1 519 ? -13.034 -29.372 -9.454 1.00 79.62 519 PRO A O 1
ATOM 4069 N N . SER A 1 520 ? -13.518 -27.639 -10.780 1.00 78.81 520 SER A N 1
ATOM 4070 C CA . SER A 1 520 ? -12.169 -27.497 -11.345 1.00 78.81 520 SER A CA 1
ATOM 4071 C C . SER A 1 520 ? -11.191 -26.736 -10.443 1.00 78.81 520 SER A C 1
ATOM 4073 O O . SER A 1 520 ? -9.988 -26.823 -10.677 1.00 78.81 520 SER A O 1
ATOM 4075 N N . ARG A 1 521 ? -11.674 -26.013 -9.420 1.00 84.50 521 ARG A N 1
ATOM 4076 C CA . ARG A 1 521 ? -10.835 -25.184 -8.532 1.00 84.50 521 ARG A CA 1
ATOM 4077 C C . ARG A 1 521 ? -10.228 -25.941 -7.353 1.00 84.50 521 ARG A C 1
ATOM 4079 O O . ARG A 1 521 ? -9.309 -25.445 -6.719 1.00 84.50 521 ARG A O 1
ATOM 4086 N N . TRP A 1 522 ? -10.674 -27.161 -7.067 1.00 94.19 522 TRP A N 1
ATOM 4087 C CA . TRP A 1 522 ? -10.243 -27.899 -5.874 1.00 94.19 522 TRP A CA 1
ATOM 4088 C C . TRP A 1 522 ? -8.922 -28.665 -6.057 1.00 94.19 522 TRP A C 1
ATOM 4090 O O . TRP A 1 522 ? -8.746 -29.782 -5.553 1.00 94.19 522 TRP A O 1
ATOM 4100 N N . LEU A 1 523 ? -7.962 -28.045 -6.755 1.00 94.50 523 LEU A N 1
ATOM 4101 C CA . LEU A 1 523 ? -6.625 -28.584 -6.979 1.00 94.50 523 LEU A CA 1
ATOM 4102 C C . LEU A 1 523 ? -5.779 -28.435 -5.714 1.00 94.50 523 LEU A C 1
ATOM 4104 O O . LEU A 1 523 ? -5.474 -27.335 -5.274 1.00 94.50 523 LEU A O 1
ATOM 4108 N N . LEU A 1 524 ? -5.390 -29.551 -5.114 1.00 95.00 524 LEU A N 1
ATOM 4109 C CA . LEU A 1 524 ? -4.770 -29.579 -3.800 1.00 95.00 524 LEU A CA 1
ATOM 4110 C C . LEU A 1 524 ? -3.304 -29.125 -3.852 1.00 95.00 524 LEU A C 1
ATOM 4112 O O . LEU A 1 524 ? -2.438 -29.810 -4.400 1.00 95.00 524 LEU A O 1
ATOM 4116 N N . GLN A 1 525 ? -3.013 -28.002 -3.199 1.00 94.62 525 GLN A N 1
ATOM 4117 C CA . GLN A 1 525 ? -1.672 -27.447 -3.034 1.00 94.62 525 GLN A CA 1
ATOM 4118 C C . GLN A 1 525 ? -0.938 -28.096 -1.848 1.00 94.62 525 GLN A C 1
ATOM 4120 O O . GLN A 1 525 ? 0.229 -28.498 -1.957 1.00 94.62 525 GLN A O 1
ATOM 4125 N N . SER A 1 526 ? -1.607 -28.209 -0.692 1.00 94.81 526 SER A N 1
ATOM 4126 C CA . SER A 1 526 ? -1.022 -28.792 0.524 1.00 94.81 526 SER A CA 1
ATOM 4127 C C . SER A 1 526 ? -2.051 -29.437 1.457 1.00 94.81 526 SER A C 1
ATOM 4129 O O . SER A 1 526 ? -3.223 -29.065 1.479 1.00 94.81 526 SER A O 1
ATOM 4131 N N . VAL A 1 527 ? -1.587 -30.404 2.256 1.00 95.69 527 VAL A N 1
ATOM 4132 C CA . VAL A 1 527 ? -2.360 -31.070 3.317 1.00 95.69 527 VAL A CA 1
ATOM 4133 C C . VAL A 1 527 ? -1.648 -30.855 4.643 1.00 95.69 527 VAL A C 1
ATOM 4135 O O . VAL A 1 527 ? -0.514 -31.308 4.812 1.00 95.69 527 VAL A O 1
ATOM 4138 N N . ASN A 1 528 ? -2.293 -30.179 5.595 1.00 94.25 528 ASN A N 1
ATOM 4139 C CA . ASN A 1 528 ? -1.706 -29.813 6.890 1.00 94.25 528 ASN A CA 1
ATOM 4140 C C . ASN A 1 528 ? -0.322 -29.147 6.735 1.00 94.25 528 ASN A C 1
ATOM 4142 O O . ASN A 1 528 ? 0.630 -29.499 7.428 1.00 94.25 528 ASN A O 1
ATOM 4146 N N . GLY A 1 529 ? -0.191 -28.242 5.756 1.00 89.88 529 GLY A N 1
ATOM 4147 C CA . GLY A 1 529 ? 1.057 -27.535 5.445 1.00 89.88 529 GLY A CA 1
ATOM 4148 C C . GLY A 1 529 ? 2.099 -28.348 4.663 1.00 89.88 529 GLY A C 1
ATOM 4149 O O . GLY A 1 529 ? 3.127 -27.802 4.270 1.00 89.88 529 GLY A O 1
ATOM 4150 N N . LYS A 1 530 ? 1.860 -29.638 4.383 1.00 90.06 530 LYS A N 1
ATOM 4151 C CA . LYS A 1 530 ? 2.754 -30.459 3.550 1.00 90.06 530 LYS A CA 1
ATOM 4152 C C . LYS A 1 530 ? 2.356 -30.353 2.082 1.00 90.06 530 LYS A C 1
ATOM 4154 O O . LYS A 1 530 ? 1.256 -30.756 1.710 1.00 90.06 530 LYS A O 1
ATOM 4159 N N . SER A 1 531 ? 3.259 -29.824 1.257 1.00 90.38 531 SER A N 1
ATOM 4160 C CA . SER A 1 531 ? 3.045 -29.660 -0.187 1.00 90.38 531 SER A CA 1
ATOM 4161 C C . SER A 1 531 ? 2.787 -30.999 -0.888 1.00 90.38 531 SER A C 1
ATOM 4163 O O . SER A 1 531 ? 3.537 -31.962 -0.701 1.00 90.38 531 SER A O 1
ATOM 4165 N N . VAL A 1 532 ? 1.745 -31.035 -1.723 1.00 90.38 532 VAL A N 1
ATOM 4166 C CA . VAL A 1 532 ? 1.369 -32.203 -2.536 1.00 90.38 532 VAL A CA 1
ATOM 4167 C C . VAL A 1 532 ? 2.346 -32.412 -3.695 1.00 90.38 532 VAL A C 1
ATOM 4169 O O . VAL A 1 532 ? 2.674 -33.557 -4.002 1.00 90.38 532 VAL A O 1
ATOM 4172 N N . ALA A 1 533 ? 2.894 -31.328 -4.260 1.00 84.69 533 ALA A N 1
ATOM 4173 C CA . ALA A 1 533 ? 3.814 -31.366 -5.401 1.00 84.69 533 ALA A CA 1
ATOM 4174 C C . ALA A 1 533 ? 5.083 -32.198 -5.137 1.00 84.69 533 ALA A C 1
ATOM 4176 O O . ALA A 1 533 ? 5.632 -32.802 -6.052 1.00 84.69 533 ALA A O 1
ATOM 4177 N N . LYS A 1 534 ? 5.538 -32.270 -3.877 1.00 81.69 534 LYS A N 1
ATOM 4178 C CA . LYS A 1 534 ? 6.717 -33.067 -3.495 1.00 81.69 534 LYS A CA 1
ATOM 4179 C C . LYS A 1 534 ? 6.427 -34.569 -3.426 1.00 81.69 534 LYS A C 1
ATOM 4181 O O . LYS A 1 534 ? 7.316 -35.370 -3.686 1.00 81.69 534 LYS A O 1
ATOM 4186 N N . SER A 1 535 ? 5.221 -34.959 -3.003 1.00 85.56 535 SER A N 1
ATOM 4187 C CA . SER A 1 535 ? 4.787 -36.361 -2.952 1.00 85.56 535 SER A CA 1
ATOM 4188 C C . SER A 1 535 ? 3.289 -36.466 -2.653 1.00 85.56 535 SER A C 1
ATOM 4190 O O . SER A 1 535 ? 2.865 -36.494 -1.489 1.00 85.56 535 SER A O 1
ATOM 4192 N N . ALA A 1 536 ? 2.483 -36.629 -3.703 1.00 88.12 536 ALA A N 1
ATOM 4193 C CA . ALA A 1 536 ? 1.045 -36.871 -3.585 1.00 88.12 536 ALA A CA 1
ATOM 4194 C C . ALA A 1 536 ? 0.738 -38.111 -2.725 1.00 88.12 536 ALA A C 1
ATOM 4196 O O . ALA A 1 536 ? -0.140 -38.087 -1.862 1.00 88.12 536 ALA A O 1
ATOM 4197 N N . LYS A 1 537 ? 1.527 -39.184 -2.877 1.00 85.62 537 LYS A N 1
ATOM 4198 C CA . LYS A 1 537 ? 1.357 -40.432 -2.115 1.00 85.62 537 LYS A CA 1
ATOM 4199 C C . LYS A 1 537 ? 1.594 -40.230 -0.617 1.00 85.62 537 LYS A C 1
ATOM 4201 O O . LYS A 1 537 ? 0.876 -40.806 0.200 1.00 85.62 537 LYS A O 1
ATOM 4206 N N . THR A 1 538 ? 2.584 -39.421 -0.238 1.00 86.12 538 THR A N 1
ATOM 4207 C CA . THR A 1 538 ? 2.861 -39.115 1.175 1.00 86.12 538 THR A CA 1
ATOM 4208 C C . THR A 1 538 ? 1.795 -38.188 1.759 1.00 86.12 538 THR A C 1
ATOM 4210 O O . THR A 1 538 ? 1.364 -38.401 2.896 1.00 86.12 538 THR A O 1
ATOM 4213 N N . ALA A 1 539 ? 1.323 -37.207 0.984 1.00 86.56 539 ALA A N 1
ATOM 4214 C CA . ALA A 1 539 ? 0.234 -36.323 1.394 1.00 86.56 539 ALA A CA 1
ATOM 4215 C C . ALA A 1 539 ? -1.058 -37.118 1.662 1.00 86.56 539 ALA A C 1
ATOM 4217 O O . ALA A 1 539 ? -1.601 -37.042 2.764 1.00 86.56 539 ALA A O 1
ATOM 4218 N N . LEU A 1 540 ? -1.472 -37.991 0.736 1.00 88.81 540 LEU A N 1
ATOM 4219 C CA . LEU A 1 540 ? -2.662 -38.841 0.895 1.00 88.81 540 LEU A CA 1
ATOM 4220 C C . LEU A 1 540 ? -2.535 -39.842 2.059 1.00 88.81 540 LEU A C 1
ATOM 4222 O O . LEU A 1 540 ? -3.492 -40.058 2.798 1.00 88.81 540 LEU A O 1
ATOM 4226 N N . LYS A 1 541 ? -1.341 -40.401 2.307 1.00 90.31 541 LYS A N 1
ATOM 4227 C CA . LYS A 1 541 ? -1.086 -41.226 3.507 1.00 90.31 541 LYS A CA 1
ATOM 4228 C C . LYS A 1 541 ? -1.173 -40.437 4.816 1.00 90.31 541 LYS A C 1
ATOM 4230 O O . LYS A 1 541 ? -1.389 -41.030 5.870 1.00 90.31 541 LYS A O 1
ATOM 4235 N N . THR A 1 542 ? -0.951 -39.125 4.778 1.00 89.44 542 THR A N 1
ATOM 4236 C CA . THR A 1 542 ? -1.062 -38.269 5.968 1.00 89.44 542 THR A CA 1
ATOM 4237 C C . THR A 1 542 ? -2.531 -38.052 6.329 1.00 89.44 542 THR A C 1
ATOM 4239 O O . THR A 1 542 ? -2.874 -38.111 7.508 1.00 89.44 542 THR A O 1
ATOM 4242 N N . ILE A 1 543 ? -3.405 -37.911 5.325 1.00 92.38 543 ILE A N 1
ATOM 4243 C CA . ILE A 1 543 ? -4.858 -37.741 5.497 1.00 92.38 543 ILE A CA 1
ATOM 4244 C C . ILE A 1 543 ? -5.451 -38.851 6.374 1.00 92.38 543 ILE A C 1
ATOM 4246 O O . ILE A 1 543 ? -6.195 -38.577 7.316 1.00 92.38 543 ILE A O 1
ATOM 4250 N N . THR A 1 544 ? -5.071 -40.110 6.147 1.00 91.62 544 THR A N 1
ATOM 4251 C CA . THR A 1 544 ? -5.641 -41.246 6.891 1.00 91.62 544 THR A CA 1
ATOM 4252 C C . THR A 1 544 ? -5.246 -41.276 8.369 1.00 91.62 544 THR A C 1
ATOM 4254 O O . THR A 1 544 ? -5.933 -41.921 9.160 1.00 91.62 544 THR A O 1
ATOM 4257 N N . LYS A 1 545 ? -4.181 -40.572 8.772 1.00 94.12 545 LYS A N 1
ATOM 4258 C CA . LYS A 1 545 ? -3.623 -40.624 10.135 1.00 94.12 545 LYS A CA 1
ATOM 4259 C C . LYS A 1 545 ? -4.060 -39.476 11.046 1.00 94.12 545 LYS A C 1
ATOM 4261 O O . LYS A 1 545 ? -3.787 -39.527 12.239 1.00 94.12 545 LYS A O 1
ATOM 4266 N N . VAL A 1 546 ? -4.726 -38.451 10.517 1.00 94.81 546 VAL A N 1
ATOM 4267 C CA . VAL A 1 546 ? -5.038 -37.225 11.275 1.00 94.81 546 VAL A CA 1
ATOM 4268 C C . VAL A 1 546 ? -6.507 -37.160 11.692 1.00 94.81 546 VAL A C 1
ATOM 4270 O O . VAL A 1 546 ? -7.374 -37.612 10.948 1.00 94.81 546 VAL A O 1
ATOM 4273 N N . LYS A 1 547 ? -6.802 -36.617 12.881 1.00 96.31 547 LYS A N 1
ATOM 4274 C CA . LYS A 1 547 ? -8.184 -36.331 13.327 1.00 96.31 547 LYS A CA 1
ATOM 4275 C C . LYS A 1 547 ? -8.713 -34.998 12.793 1.00 96.31 547 LYS A C 1
ATOM 4277 O O . LYS A 1 547 ? -9.902 -34.874 12.545 1.00 96.31 547 LYS A O 1
ATOM 4282 N N . ARG A 1 548 ? -7.817 -34.035 12.56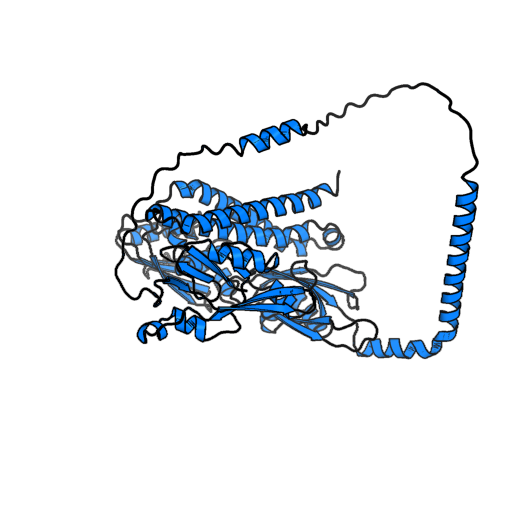8 1.00 96.75 548 ARG A N 1
ATOM 4283 C CA . ARG A 1 548 ? -8.117 -32.728 11.979 1.00 96.75 548 ARG A CA 1
ATOM 4284 C C . ARG A 1 548 ? -7.271 -32.526 10.729 1.00 96.75 548 ARG A C 1
ATOM 4286 O O . ARG A 1 548 ? -6.078 -32.846 10.725 1.00 96.75 548 ARG A O 1
ATOM 4293 N N . MET A 1 549 ? -7.893 -32.037 9.666 1.00 97.00 549 MET A N 1
ATOM 4294 C CA . MET A 1 549 ? -7.253 -31.903 8.364 1.00 97.00 549 MET A CA 1
ATOM 4295 C C . MET A 1 549 ? -7.551 -30.543 7.740 1.00 97.00 549 MET A C 1
ATOM 4297 O O . MET A 1 549 ? -8.701 -30.150 7.623 1.00 97.00 549 MET A O 1
ATOM 4301 N N . ARG A 1 550 ? -6.501 -29.852 7.311 1.00 96.81 550 ARG A N 1
ATOM 4302 C CA . ARG A 1 550 ? -6.514 -28.585 6.586 1.00 96.81 550 ARG A CA 1
ATOM 4303 C C . ARG A 1 550 ? -6.027 -28.848 5.166 1.00 96.81 550 ARG A C 1
ATOM 4305 O O . ARG A 1 550 ? -4.890 -29.287 4.977 1.00 96.81 550 ARG A O 1
ATOM 4312 N N . LEU A 1 551 ? -6.891 -28.626 4.189 1.00 96.75 551 LEU A N 1
ATOM 4313 C CA . LEU A 1 551 ? -6.597 -28.729 2.763 1.00 96.75 551 LEU A CA 1
ATOM 4314 C C . LEU A 1 551 ? -6.447 -27.311 2.217 1.00 96.75 551 LEU A C 1
ATOM 4316 O O . LEU A 1 551 ? -7.332 -26.498 2.458 1.00 96.75 551 LEU A O 1
ATOM 4320 N N . ARG A 1 552 ? -5.357 -27.016 1.506 1.00 96.06 552 ARG A N 1
ATOM 4321 C CA . ARG A 1 552 ? -5.215 -25.765 0.744 1.00 96.06 552 ARG A CA 1
ATOM 4322 C C . ARG A 1 552 ? -5.221 -26.045 -0.745 1.00 96.06 552 ARG A C 1
ATOM 4324 O O . ARG A 1 552 ? -4.630 -27.047 -1.164 1.00 96.06 552 ARG A O 1
ATOM 4331 N N . PHE A 1 553 ? -5.842 -25.156 -1.504 1.00 95.44 553 PHE A N 1
ATOM 4332 C CA . PHE A 1 553 ? -6.027 -25.264 -2.946 1.00 95.44 553 PHE A CA 1
ATOM 4333 C C . PHE A 1 553 ? -5.186 -24.220 -3.699 1.00 95.44 553 PHE A C 1
ATOM 4335 O O . PHE A 1 553 ? -4.657 -23.301 -3.072 1.00 95.44 553 PHE A O 1
ATOM 4342 N N . VAL A 1 554 ? -4.955 -24.453 -4.996 1.00 89.94 554 VAL A N 1
ATOM 4343 C CA . VAL A 1 554 ? -4.144 -23.597 -5.891 1.00 89.94 554 VAL A CA 1
ATOM 4344 C C . VAL A 1 554 ? -4.978 -22.482 -6.497 1.00 89.94 554 VAL A C 1
ATOM 4346 O O . VAL A 1 554 ? -6.106 -22.791 -6.942 1.00 89.94 554 VAL A O 1
#

Secondary structure (DSSP, 8-state):
--TTHHHHHHHHHHHHHHHHHHHHHHHHHHHTT-TT--HHHHHHHHHHHHHHHHHHHHHHHHHHHHHHHH-HHHHHH---GGGGHHHHHHHHHHHHHHHHHHHHHHHTTTS-S----EEEEEEEETTTTEEEEEEE-SSTTS---EEE-TT--EEEE-TTTTTSHHHHHHHHHHTT-SS-BEEEEETTEE-EETTTEEPPHHHHHHHHHHHHHS-SEEEEEEE-HHHHHHTSSS-EEEEEE----S-TTSTT-EEEEEEE-SSTTS---EEEEEE----TTS-SEEEEEE-HHHHTTS-HHHHHHHHHTTTTEEEEEETTEE--SHHHHHHHHTT-SEEEEEEEEPPPHHHHHHHHHSGGGSHHHHHHHHHHHHHHHHHHHHHHHHHHHHTT---------------------PPPHHHHHHHHHHTT---PPP----PPPPPPP-S--EE-TTS-EEEEE-SSEEEEE-S-TTS----EEEEEE-TTS-EEEEEEEPPP---HHHHTSHHHHHHHH-TTS-BEEEETTEETTT-HHHHHHHHTT-SEEEEEE-

Radius of gyration: 32.7 Å; chains: 1; bounding box: 99×84×84 Å

Foldseek 3Di:
DDLCVVVVVLVVVLVVVVVVLVVLVVVLVVVVPDPPQDPQNVLLSLLSVVLSVLVVQLSLLCNLLVVCVSPVVQVVLCPDCPQCVLSVVSNVLSVVSVVVSVVLVVCSVVDRSAQQKEWPDWDADLVQQKIKTKIFHPDLPGDNQFDADPQLAGQAGRSNHCSDPRRVVVRLQSPQFPHHWDWQDKPPHGQDDPDRDGDGNVSNVVVNVVSSNPDRMIITMTHGPCSNVLSLLEKAWSGKDFGDPVAVVDFFGKIKTKTFHSFLPRDNQKAWDFDQDPLVPDGTFTATAHDPSHLVRYDPVVNCVCVVQVRFKTWQDKSNHGDDGRVSNVVSSHRHRMIMTMITGHDDSVVSVVVVVVCVVPPPVVVVVVVVVVVVVVVVVVVVVVVVVVPPDDDDDDDDDDDDDDDDDDDDDDDDPVVVVVVVVVVPPDDDDDDDDDDDDDDDDDDDFLAAPLRKTFPDADLFKTKIAHPDLVRAQQWDWDWDQDPVRFIKIFGQDGHDHPDPVSCVDPRVVVCVVCRPFRTFQAKPPHGCRVPVPVRVVVNSVDRMIMTGTD

InterPro domains:
  IPR056661 Domain of unknown function DUF7759 [PF24945] (445-553)
  IPR056663 Domain of unknown function DUF7761 [PF24952] (119-222)
  IPR056664 Domain of unknown function DUF7762 [PF24953] (235-346)